Protein AF-0000000087192272 (afdb_homodimer)

pLDDT: mean 94.88, std 5.25, range [61.88, 98.81]

Radius of gyration: 25.87 Å; Cα contacts (8 Å, |Δi|>4): 914; chains: 2; bounding box: 66×67×51 Å

Solvent-accessible surface area (backbone atoms only — not comparable to full-atom values): 29666 Å² total; per-residue (Å²): 124,77,71,44,93,73,56,52,65,66,44,30,46,54,10,44,51,51,44,50,45,36,49,72,56,67,43,52,62,65,55,42,14,63,74,68,73,53,50,49,66,59,52,52,34,27,31,60,16,31,28,83,57,51,28,67,55,45,47,52,52,38,56,76,40,61,63,86,50,64,68,58,47,50,49,50,17,49,59,40,54,59,70,72,82,56,78,56,62,81,39,58,93,76,48,59,68,48,61,38,42,48,48,55,51,56,64,61,24,47,25,38,41,33,40,26,46,51,46,69,56,68,68,62,50,42,70,64,35,49,48,34,54,54,67,37,40,68,70,74,66,51,70,72,56,46,52,51,51,50,52,51,47,57,54,52,31,50,44,72,69,42,95,80,41,32,44,34,37,40,38,36,26,44,54,22,73,59,39,27,31,58,51,68,66,38,34,38,50,36,45,52,47,42,52,59,51,42,66,40,91,48,33,44,41,25,30,30,46,53,89,53,35,60,48,49,6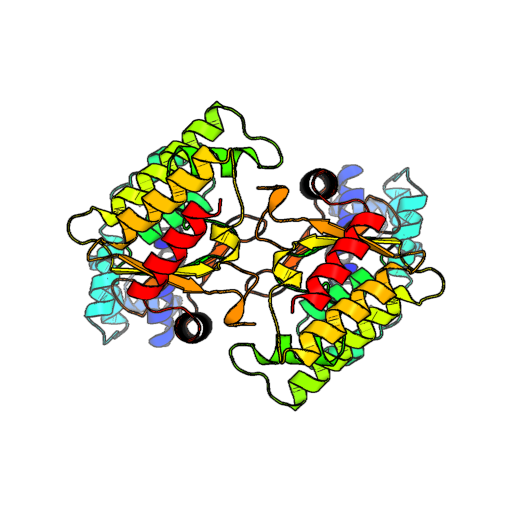8,66,52,55,48,39,37,43,34,32,29,92,43,78,88,58,29,38,35,39,35,68,41,97,89,40,59,44,79,46,60,53,66,70,59,50,52,35,50,52,51,38,49,51,54,44,54,70,48,26,40,54,53,71,58,20,48,52,49,48,52,52,50,44,73,70,102,124,77,70,44,92,72,55,50,63,66,42,29,46,54,10,44,52,52,44,50,46,35,50,70,55,68,43,50,61,65,55,44,14,63,74,68,73,53,50,48,66,59,53,53,33,27,30,60,17,30,28,82,57,51,29,66,53,46,47,51,51,39,56,75,39,60,62,87,51,65,68,58,48,50,50,52,18,48,60,39,55,60,70,70,81,56,78,57,61,82,40,57,94,77,47,58,68,49,60,39,39,49,48,54,52,56,63,61,24,46,28,38,40,32,41,26,39,50,47,72,54,68,69,60,51,42,70,65,36,48,49,32,54,54,67,36,39,66,69,71,65,52,71,72,56,45,52,51,52,51,52,50,46,56,55,54,32,50,43,72,68,42,95,79,42,32,44,35,38,41,37,35,27,43,54,22,73,60,39,26,30,59,51,67,66,39,35,38,52,36,44,53,48,41,52,58,49,43,67,38,92,47,32,44,43,24,32,29,46,54,88,54,36,59,50,49,67,63,55,53,47,39,37,42,33,33,32,94,44,78,87,59,30,39,35,39,33,68,39,97,89,42,57,42,81,46,60,53,65,69,58,51,52,37,51,52,51,38,50,51,55,44,54,70,46,25,42,54,53,70,58,20,49,52,48,48,52,51,51,44,73,70,103

Structure (mmCIF, N/CA/C/O backbone):
data_AF-0000000087192272-model_v1
#
loop_
_entity.id
_entity.type
_entity.pdbx_description
1 polymer 'Helix-turn-helix domain-containing protein'
#
loop_
_atom_site.group_PDB
_atom_site.id
_atom_site.type_symbol
_atom_site.label_atom_id
_atom_site.label_alt_id
_atom_site.label_comp_id
_atom_site.label_asym_id
_atom_site.label_entity_id
_atom_site.label_seq_id
_atom_site.pdbx_PDB_ins_code
_atom_site.Cartn_x
_atom_site.Cartn_y
_atom_site.Cartn_z
_atom_site.occupancy
_atom_site.B_iso_or_equiv
_atom_site.auth_seq_id
_atom_site.auth_comp_id
_atom_site.auth_asym_id
_atom_site.auth_atom_id
_atom_site.pdbx_PDB_model_num
ATOM 1 N N . MET A 1 1 ? 15.234 33.906 1.444 1 61.88 1 MET A N 1
ATOM 2 C CA . MET A 1 1 ? 14.875 33.062 0.307 1 61.88 1 MET A CA 1
ATOM 3 C C . MET A 1 1 ? 13.359 32.906 0.203 1 61.88 1 MET A C 1
ATOM 5 O O . MET A 1 1 ? 12.664 32.875 1.219 1 61.88 1 MET A O 1
ATOM 9 N N . PRO A 1 2 ? 12.836 33.031 -0.904 1 72.31 2 PRO A N 1
ATOM 10 C CA . PRO A 1 2 ? 11.383 32.938 -1.018 1 72.31 2 PRO A CA 1
ATOM 11 C C . PRO A 1 2 ? 10.852 31.562 -0.595 1 72.31 2 PRO A C 1
ATOM 13 O O . PRO A 1 2 ? 11.539 30.547 -0.753 1 72.31 2 PRO A O 1
ATOM 16 N N . PRO A 1 3 ? 9.742 31.578 0.028 1 78.44 3 PRO A N 1
ATOM 17 C CA . PRO A 1 3 ? 9.125 30.328 0.472 1 78.44 3 PRO A CA 1
ATOM 18 C C . PRO A 1 3 ? 8.875 29.359 -0.677 1 78.44 3 PRO A C 1
ATOM 20 O O . PRO A 1 3 ? 8.547 29.781 -1.788 1 78.44 3 PRO A O 1
ATOM 23 N N . ARG A 1 4 ? 9.172 28.141 -0.391 1 78.88 4 ARG A N 1
ATOM 24 C CA . ARG A 1 4 ? 8.859 27.062 -1.328 1 78.88 4 ARG A CA 1
ATOM 25 C C . ARG A 1 4 ? 7.387 26.672 -1.238 1 78.88 4 ARG A C 1
ATOM 27 O O . ARG A 1 4 ? 6.871 26.422 -0.147 1 78.88 4 ARG A O 1
ATOM 34 N N . LYS A 1 5 ? 6.672 26.641 -2.242 1 77.44 5 LYS A N 1
ATOM 35 C CA . LYS A 1 5 ? 5.254 26.297 -2.234 1 77.44 5 LYS A CA 1
ATOM 36 C C . LYS A 1 5 ? 5.062 24.797 -2.014 1 77.44 5 LYS A C 1
ATOM 38 O O . LYS A 1 5 ? 4.164 24.375 -1.274 1 77.44 5 LYS A O 1
ATOM 43 N N . VAL A 1 6 ? 5.961 23.953 -2.496 1 84.25 6 VAL A N 1
ATOM 44 C CA . VAL A 1 6 ? 5.84 22.5 -2.383 1 84.25 6 VAL A CA 1
ATOM 45 C C . VAL A 1 6 ? 7.219 21.875 -2.176 1 84.25 6 VAL A C 1
ATOM 47 O O . VAL A 1 6 ? 7.859 21.438 -3.135 1 84.25 6 VAL A O 1
ATOM 50 N N . PRO A 1 7 ? 7.594 21.812 -0.964 1 88.62 7 PRO A N 1
ATOM 51 C CA . PRO A 1 7 ? 8.922 21.25 -0.718 1 88.62 7 PRO A CA 1
ATOM 52 C C . PRO A 1 7 ? 9.016 19.781 -1.114 1 88.62 7 PRO A C 1
ATOM 54 O O . PRO A 1 7 ? 8.031 19.047 -1.002 1 88.62 7 PRO A O 1
ATOM 57 N N . THR A 1 8 ? 10.164 19.312 -1.594 1 89.44 8 THR A N 1
ATOM 58 C CA . THR A 1 8 ? 10.43 17.906 -1.896 1 89.44 8 THR A CA 1
ATOM 59 C C . THR A 1 8 ? 10.539 17.078 -0.614 1 89.44 8 THR A C 1
ATOM 61 O O . THR A 1 8 ? 10.633 17.641 0.48 1 89.44 8 THR A O 1
ATOM 64 N N . ALA A 1 9 ? 10.508 15.789 -0.771 1 90.44 9 ALA A N 1
ATOM 65 C CA . ALA A 1 9 ? 10.68 14.906 0.382 1 90.44 9 ALA A CA 1
ATOM 66 C C . ALA A 1 9 ? 12.023 15.156 1.061 1 90.44 9 ALA A C 1
ATOM 68 O O . ALA A 1 9 ? 12.117 15.125 2.291 1 90.44 9 ALA A O 1
ATOM 69 N N . ARG A 1 10 ? 13.016 15.398 0.305 1 92.12 10 ARG A N 1
ATOM 70 C CA . ARG A 1 10 ? 14.359 15.641 0.829 1 92.12 10 ARG A CA 1
ATOM 71 C C . ARG A 1 10 ? 14.414 16.938 1.622 1 92.12 10 ARG A C 1
ATOM 73 O O . ARG A 1 10 ? 15.031 17 2.689 1 92.12 10 ARG A O 1
ATOM 80 N N . GLN A 1 11 ? 13.844 17.969 1.114 1 91.38 11 GLN A N 1
ATOM 81 C CA . GLN A 1 11 ? 13.789 19.25 1.793 1 91.38 11 GLN A CA 1
ATOM 82 C C . GLN A 1 11 ? 13.008 19.156 3.1 1 91.38 11 GLN A C 1
ATOM 84 O O . GLN A 1 11 ? 13.422 19.719 4.121 1 91.38 11 GLN A O 1
ATOM 89 N N . ARG A 1 12 ? 11.914 18.469 3.043 1 93.38 12 ARG A N 1
ATOM 90 C CA . ARG A 1 12 ? 11.141 18.25 4.262 1 93.38 12 ARG A CA 1
ATOM 91 C C . ARG A 1 12 ? 11.953 17.469 5.289 1 93.38 12 ARG A C 1
ATOM 93 O O . ARG A 1 12 ? 11.891 17.75 6.484 1 93.38 12 ARG A O 1
ATOM 100 N N . ARG A 1 13 ? 12.664 16.531 4.77 1 95.19 13 ARG A N 1
ATOM 101 C CA . ARG A 1 13 ? 13.5 15.719 5.645 1 95.19 13 ARG A CA 1
ATOM 102 C C . ARG A 1 13 ? 14.555 16.562 6.352 1 95.19 13 ARG A C 1
ATOM 104 O O . ARG A 1 13 ? 14.773 16.422 7.555 1 95.19 13 ARG A O 1
ATOM 111 N N . LEU A 1 14 ? 15.203 17.391 5.605 1 95.31 14 LEU A N 1
ATOM 112 C CA . LEU A 1 14 ? 16.203 18.281 6.191 1 95.31 14 LEU A CA 1
ATOM 113 C C . LEU A 1 14 ? 15.594 19.109 7.324 1 95.31 14 LEU A C 1
ATOM 115 O O . LEU A 1 14 ? 16.156 19.172 8.422 1 95.31 14 LEU A O 1
ATOM 119 N N . GLY A 1 15 ? 14.484 19.672 7.09 1 96.06 15 GLY A N 1
ATOM 120 C CA . GLY A 1 15 ? 13.797 20.453 8.109 1 96.06 15 GLY A CA 1
ATOM 121 C C . GLY A 1 15 ? 13.438 19.641 9.336 1 96.06 15 GLY A C 1
ATOM 122 O O . GLY A 1 15 ? 13.656 20.078 10.469 1 96.06 15 GLY A O 1
ATOM 123 N N . SER A 1 16 ? 12.914 18.516 9.078 1 96.31 16 SER A N 1
ATOM 124 C CA . SER A 1 16 ? 12.484 17.656 10.18 1 96.31 16 SER A CA 1
ATOM 125 C C . SER A 1 16 ? 13.672 17.234 11.039 1 96.31 16 SER A C 1
ATOM 127 O O . SER A 1 16 ? 13.539 17.078 12.25 1 96.31 16 SER A O 1
ATOM 129 N N . GLU A 1 17 ? 14.805 17.016 10.414 1 97.06 17 GLU A N 1
ATOM 130 C CA . GLU A 1 17 ? 15.984 16.641 11.172 1 97.06 17 GLU A CA 1
ATOM 131 C C . GLU A 1 17 ? 16.484 17.797 12.039 1 97.06 17 GLU A C 1
ATOM 133 O O . GLU A 1 17 ? 16.953 17.578 13.156 1 97.06 17 GLU A O 1
ATOM 138 N N . LEU A 1 18 ? 16.375 18.969 11.547 1 97 18 LEU A N 1
ATOM 139 C CA . LEU A 1 18 ? 16.719 20.125 12.352 1 97 18 LEU A CA 1
ATOM 140 C C . LEU A 1 18 ? 15.789 20.266 13.547 1 97 18 LEU A C 1
ATOM 142 O O . LEU A 1 18 ? 16.219 20.609 14.648 1 97 18 LEU A O 1
ATOM 146 N N . ARG A 1 19 ? 14.578 20.047 13.312 1 97.25 19 ARG A N 1
ATOM 147 C CA . ARG A 1 19 ? 13.609 20.062 14.406 1 97.25 19 ARG A CA 1
ATOM 148 C C . ARG A 1 19 ? 13.969 19.031 15.469 1 97.25 19 ARG A C 1
ATOM 150 O O . ARG A 1 19 ? 13.93 19.312 16.656 1 97.25 19 ARG A O 1
ATOM 157 N N . LYS A 1 20 ? 14.297 17.844 15 1 96.5 20 LYS A N 1
ATOM 158 C CA . LYS A 1 20 ? 14.688 16.781 15.922 1 96.5 20 LYS A CA 1
ATOM 159 C C . LYS A 1 20 ? 15.859 17.219 16.797 1 96.5 20 LYS A C 1
ATOM 161 O O . LYS A 1 20 ? 15.883 16.938 18 1 96.5 20 LYS A O 1
ATOM 166 N N . MET A 1 21 ? 16.844 17.859 16.188 1 96.38 21 MET A N 1
ATOM 167 C CA . MET A 1 21 ? 18 18.344 16.938 1 96.38 21 MET A CA 1
ATOM 168 C C . MET A 1 21 ? 17.562 19.344 18 1 96.38 21 MET A C 1
ATOM 170 O O . MET A 1 21 ? 18.031 19.297 19.141 1 96.38 21 MET A O 1
ATOM 174 N N . ARG A 1 22 ? 16.688 20.266 17.609 1 97.5 22 ARG A N 1
ATOM 175 C CA . ARG A 1 22 ? 16.203 21.25 18.547 1 97.5 22 ARG A CA 1
ATOM 176 C C . ARG A 1 22 ? 15.492 20.594 19.734 1 97.5 22 ARG A C 1
ATOM 178 O O . ARG A 1 22 ? 15.742 20.938 20.891 1 97.5 22 ARG A O 1
ATOM 185 N N . GLU A 1 23 ? 14.625 19.688 19.375 1 97.12 23 GLU A N 1
ATOM 186 C CA . GLU A 1 23 ? 13.852 18.984 20.406 1 97.12 23 GLU A CA 1
ATOM 187 C C . GLU A 1 23 ? 14.758 18.172 21.312 1 97.12 23 GLU A C 1
ATOM 189 O O . GLU A 1 23 ? 14.516 18.094 22.516 1 97.12 23 GLU A O 1
ATOM 194 N N . HIS A 1 24 ? 15.734 17.594 20.766 1 95.5 24 HIS A N 1
ATOM 195 C CA . HIS A 1 24 ? 16.688 16.812 21.562 1 95.5 24 HIS A CA 1
ATOM 196 C C . HIS A 1 24 ? 17.438 17.703 22.547 1 95.5 24 HIS A C 1
ATOM 198 O O . HIS A 1 24 ? 17.812 17.266 23.625 1 95.5 24 HIS A O 1
ATOM 204 N N . ALA A 1 25 ? 17.719 18.875 22.094 1 96.19 25 ALA A N 1
ATOM 205 C CA . ALA A 1 25 ? 18.391 19.859 22.938 1 96.19 25 ALA A CA 1
ATOM 206 C C . ALA A 1 25 ? 17.438 20.391 24.016 1 96.19 25 ALA A C 1
ATOM 208 O O . ALA A 1 25 ? 17.859 21.172 24.875 1 96.19 25 ALA A O 1
ATOM 209 N N . GLY A 1 26 ? 16.094 20.062 23.844 1 97 26 GLY A N 1
ATOM 210 C CA . GLY A 1 26 ? 15.094 20.469 24.828 1 97 26 GLY A CA 1
ATOM 211 C C . GLY A 1 26 ? 14.609 21.891 24.609 1 97 26 GLY A C 1
ATOM 212 O O . GLY A 1 26 ? 14.141 22.547 25.547 1 97 26 GLY A O 1
ATOM 213 N N . LEU A 1 27 ? 14.758 22.406 23.531 1 97.19 27 LEU A N 1
ATOM 214 C CA . LEU A 1 27 ? 14.422 23.797 23.266 1 97.19 27 LEU A CA 1
ATOM 215 C C . LEU A 1 27 ? 13.07 23.922 22.578 1 97.19 27 LEU A C 1
ATOM 217 O O . LEU A 1 27 ? 12.766 23.125 21.672 1 97.19 27 LEU A O 1
ATOM 221 N N . THR A 1 28 ? 12.305 24.828 23 1 97.25 28 THR A N 1
ATOM 222 C CA . THR A 1 28 ? 11.117 25.234 22.25 1 97.25 28 THR A CA 1
ATOM 223 C C . THR A 1 28 ? 11.492 26.109 21.062 1 97.25 28 THR A C 1
ATOM 225 O O . THR A 1 28 ? 12.648 26.5 20.906 1 97.25 28 THR A O 1
ATOM 228 N N . LEU A 1 29 ? 10.516 26.344 20.266 1 96.69 29 LEU A N 1
ATOM 229 C CA . LEU A 1 29 ? 10.758 27.234 19.125 1 96.69 29 LEU A CA 1
ATOM 230 C C . LEU A 1 29 ? 11.203 28.609 19.594 1 96.69 29 LEU A C 1
ATOM 232 O O . LEU A 1 29 ? 12.109 29.203 19.016 1 96.69 29 LEU A O 1
ATOM 236 N N . GLY A 1 30 ? 10.523 29.078 20.609 1 96.25 30 GLY A N 1
ATOM 237 C CA . GLY A 1 30 ? 10.867 30.375 21.156 1 96.25 30 GLY A CA 1
ATOM 238 C C . GLY A 1 30 ? 12.281 30.453 21.703 1 96.25 30 GLY A C 1
ATOM 239 O O . GLY A 1 30 ? 13.008 31.406 21.453 1 96.25 30 GLY A O 1
ATOM 240 N N . GLU A 1 31 ? 12.656 29.484 22.5 1 97.06 31 GLU A N 1
ATOM 241 C CA . GLU A 1 31 ? 13.992 29.406 23.078 1 97.06 31 GLU A CA 1
ATOM 242 C C . GLU A 1 31 ? 15.062 29.312 22 1 97.06 31 GLU A C 1
ATOM 244 O O . GLU A 1 31 ? 16.141 29.906 22.109 1 97.06 31 GLU A O 1
ATOM 249 N N . ALA A 1 32 ? 14.828 28.516 21.016 1 97.38 32 ALA A N 1
ATOM 250 C CA . ALA A 1 32 ? 15.758 28.391 19.891 1 97.38 32 ALA A CA 1
ATOM 251 C C . ALA A 1 32 ? 15.93 29.719 19.172 1 97.38 32 ALA A C 1
ATOM 253 O O . ALA A 1 32 ? 17.031 30.078 18.766 1 97.38 32 ALA A O 1
ATOM 254 N N . ALA A 1 33 ? 14.859 30.391 18.922 1 96.56 33 ALA A N 1
ATOM 255 C CA . ALA A 1 33 ? 14.898 31.688 18.25 1 96.56 33 ALA A CA 1
ATOM 256 C C . ALA A 1 33 ? 15.82 32.656 19 1 96.56 33 ALA A C 1
ATOM 258 O O . ALA A 1 33 ? 16.609 33.375 18.375 1 96.56 33 ALA A O 1
ATOM 259 N N . THR A 1 34 ? 15.68 32.688 20.266 1 96.19 34 THR A N 1
ATOM 260 C CA . THR A 1 34 ? 16.531 33.531 21.094 1 96.19 34 THR A CA 1
ATOM 261 C C . THR A 1 34 ? 17.984 33.094 20.984 1 96.19 34 THR A C 1
ATOM 263 O O . THR A 1 34 ? 18.891 33.906 20.766 1 96.19 34 THR A O 1
ATOM 266 N N . LEU A 1 35 ? 18.141 31.797 21.109 1 95.19 35 LEU A N 1
ATOM 267 C CA . LEU A 1 35 ? 19.484 31.219 21.078 1 95.19 35 LEU A CA 1
ATOM 268 C C . LEU A 1 35 ? 20.172 31.516 19.766 1 95.19 35 LEU A C 1
ATOM 270 O O . LEU A 1 35 ? 21.391 31.766 19.734 1 95.19 35 LEU A O 1
ATOM 274 N N . LEU A 1 36 ? 19.469 31.438 18.672 1 94.75 36 LEU A N 1
ATOM 275 C CA . LEU A 1 36 ? 20.047 31.547 17.328 1 94.75 36 LEU A CA 1
ATOM 276 C C . LEU A 1 36 ? 19.922 32.969 16.797 1 94.75 36 LEU A C 1
ATOM 278 O O . LEU A 1 36 ? 20.328 33.25 15.664 1 94.75 36 LEU A O 1
ATOM 282 N N . SER A 1 37 ? 19.375 33.875 17.547 1 92.75 37 SER A N 1
ATOM 283 C CA . SER A 1 37 ? 19.172 35.281 17.172 1 92.75 37 SER A CA 1
ATOM 284 C C . SER A 1 37 ? 18.391 35.406 15.867 1 92.75 37 SER A C 1
ATOM 286 O O . SER A 1 37 ? 18.828 36.094 14.945 1 92.75 37 SER A O 1
ATOM 288 N N . THR A 1 38 ? 17.344 34.656 15.805 1 92.12 38 THR A N 1
ATOM 289 C CA . THR A 1 38 ? 16.406 34.688 14.688 1 92.12 38 THR A CA 1
ATOM 290 C C . THR A 1 38 ? 14.961 34.656 15.195 1 92.12 38 THR A C 1
ATOM 292 O O . THR A 1 38 ? 14.711 34.875 16.391 1 92.12 38 THR A O 1
ATOM 295 N N . ASP A 1 39 ? 13.992 34.625 14.359 1 93.31 39 ASP A N 1
ATOM 296 C CA . ASP A 1 39 ? 12.602 34.656 14.797 1 93.31 39 ASP A CA 1
ATOM 297 C C . ASP A 1 39 ? 11.969 33.281 14.719 1 93.31 39 ASP A C 1
ATOM 299 O O . ASP A 1 39 ? 12.43 32.438 13.961 1 93.31 39 ASP A O 1
ATOM 303 N N . ARG A 1 40 ? 10.969 33.125 15.531 1 94.69 40 ARG A N 1
ATOM 304 C CA . ARG A 1 40 ? 10.234 31.875 15.641 1 94.69 40 ARG A CA 1
ATOM 305 C C . ARG A 1 40 ? 9.711 31.422 14.281 1 94.69 40 ARG A C 1
ATOM 307 O O . ARG A 1 40 ? 9.773 30.234 13.945 1 94.69 40 ARG A O 1
ATOM 314 N N . THR A 1 41 ? 9.203 32.312 13.547 1 94.12 41 THR A N 1
ATOM 315 C CA . THR A 1 41 ? 8.609 32 12.25 1 94.12 41 THR A CA 1
ATOM 316 C C . THR A 1 41 ? 9.648 31.453 11.289 1 94.12 41 THR A C 1
ATOM 318 O O . THR A 1 41 ? 9.391 30.484 10.57 1 94.12 41 THR A O 1
ATOM 321 N N . GLY A 1 42 ? 10.781 32.062 11.25 1 93.44 42 GLY A N 1
ATOM 322 C CA . GLY A 1 42 ? 11.867 31.594 10.414 1 93.44 42 GLY A CA 1
ATOM 323 C C . GLY A 1 42 ? 12.289 30.172 10.734 1 93.44 42 GLY A C 1
ATOM 324 O O . GLY A 1 42 ? 12.484 29.344 9.828 1 93.44 42 GLY A O 1
ATOM 325 N N . ILE A 1 43 ? 12.422 29.875 11.992 1 95.38 43 ILE A N 1
ATOM 326 C CA . ILE A 1 43 ? 12.844 28.547 12.414 1 95.38 43 ILE A CA 1
ATOM 327 C C . ILE A 1 43 ? 11.766 27.516 12.047 1 95.38 43 ILE A C 1
ATOM 329 O O . ILE A 1 43 ? 12.07 26.469 11.469 1 95.38 43 ILE A O 1
ATOM 333 N N . SER A 1 44 ? 10.547 27.859 12.328 1 95.44 44 SER A N 1
ATOM 334 C CA . SER A 1 44 ? 9.445 26.953 12.047 1 95.44 44 SER A CA 1
ATOM 335 C C . SER A 1 44 ? 9.344 26.656 10.547 1 95.44 44 SER A C 1
ATOM 337 O O . SER A 1 44 ? 9.148 25.516 10.148 1 95.44 44 SER A O 1
ATOM 339 N N . ASN A 1 45 ? 9.477 27.688 9.773 1 94.69 45 ASN A N 1
ATOM 340 C CA . ASN A 1 45 ? 9.398 27.516 8.32 1 94.69 45 ASN A CA 1
ATOM 341 C C . ASN A 1 45 ? 10.57 26.688 7.789 1 94.69 45 ASN A C 1
ATOM 343 O O . ASN A 1 45 ? 10.406 25.922 6.848 1 94.69 45 ASN A O 1
ATOM 347 N N . THR A 1 46 ? 11.703 26.875 8.336 1 94.5 46 THR A N 1
ATOM 348 C CA . THR A 1 46 ? 12.852 26.062 7.949 1 94.5 46 THR A CA 1
ATOM 349 C C . THR A 1 46 ? 12.656 24.609 8.336 1 94.5 46 THR A C 1
ATOM 351 O O . THR A 1 46 ? 12.914 23.703 7.539 1 94.5 46 THR A O 1
ATOM 354 N N . GLU A 1 47 ? 12.109 24.438 9.539 1 96.31 47 GLU A N 1
ATOM 355 C CA . GLU A 1 47 ? 11.938 23.078 10.062 1 96.31 47 GLU A CA 1
ATOM 356 C C . GLU A 1 47 ? 10.844 22.344 9.297 1 96.31 47 GLU A C 1
ATOM 358 O O . GLU A 1 47 ? 10.781 21.109 9.344 1 96.31 47 GLU A O 1
ATOM 363 N N . SER A 1 48 ? 10 23.047 8.609 1 93.75 48 SER A N 1
ATOM 364 C CA . SER A 1 48 ? 8.961 22.406 7.801 1 93.75 48 SER A CA 1
ATOM 365 C C . SER A 1 48 ? 9.391 22.266 6.348 1 93.75 48 SER A C 1
ATOM 367 O O . SER A 1 48 ? 8.648 21.734 5.523 1 93.75 48 SER A O 1
ATOM 369 N N . GLY A 1 49 ? 10.523 22.734 5.973 1 91.94 49 GLY A N 1
ATOM 370 C CA . GLY A 1 49 ? 11.039 22.672 4.613 1 91.94 49 GLY A CA 1
ATOM 371 C C . GLY A 1 49 ? 10.547 23.812 3.738 1 91.94 49 GLY A C 1
ATOM 372 O O . GLY A 1 49 ? 10.914 23.906 2.564 1 91.94 49 GLY A O 1
ATOM 373 N N . ARG A 1 50 ? 9.75 24.656 4.23 1 90.62 50 ARG A N 1
ATOM 374 C CA . ARG A 1 50 ? 9.18 25.766 3.479 1 90.62 50 ARG A CA 1
ATOM 375 C C . ARG A 1 50 ? 10.242 26.797 3.115 1 90.62 50 ARG A C 1
ATOM 377 O O . ARG A 1 50 ? 10.164 27.438 2.064 1 90.62 50 ARG A O 1
ATOM 384 N N . PHE A 1 51 ? 11.172 27.016 4.035 1 89.88 51 PHE A N 1
ATOM 385 C CA . PHE A 1 51 ? 12.312 27.875 3.766 1 89.88 51 PHE A CA 1
ATOM 386 C C . PHE A 1 51 ? 13.594 27.062 3.639 1 89.88 51 PHE A C 1
ATOM 388 O O . PHE A 1 51 ? 13.805 26.109 4.391 1 89.88 51 PHE A O 1
ATOM 395 N N . GLY A 1 52 ? 14.398 27.453 2.689 1 89 52 GLY A N 1
ATOM 396 C CA . GLY A 1 52 ? 15.719 26.859 2.574 1 89 52 GLY A CA 1
ATOM 397 C C . GLY A 1 52 ? 16.672 27.312 3.66 1 89 52 GLY A C 1
ATOM 398 O O . GLY A 1 52 ? 16.406 28.297 4.352 1 89 52 GLY A O 1
ATOM 399 N N . VAL A 1 53 ? 17.703 26.562 3.822 1 92.38 53 VAL A N 1
ATOM 400 C CA . VAL A 1 53 ? 18.75 26.859 4.793 1 92.38 53 VAL A CA 1
ATOM 401 C C . VAL A 1 53 ? 20.109 26.547 4.195 1 92.38 53 VAL A C 1
ATOM 403 O O . VAL A 1 53 ? 20.25 25.609 3.406 1 92.38 53 VAL A O 1
ATOM 406 N N . SER A 1 54 ? 21.047 27.391 4.508 1 93.69 54 SER A N 1
ATOM 407 C CA . SER A 1 54 ? 22.391 27.141 4 1 93.69 54 SER A CA 1
ATOM 408 C C . SER A 1 54 ? 23.109 26.109 4.848 1 93.69 54 SER A C 1
ATOM 410 O O . SER A 1 54 ? 22.766 25.891 6.004 1 93.69 54 SER A O 1
ATOM 412 N N . GLY A 1 55 ? 24.141 25.469 4.246 1 95.94 55 GLY A N 1
ATOM 413 C CA . GLY A 1 55 ? 24.969 24.547 4.988 1 95.94 55 GLY A CA 1
ATOM 414 C C . GLY A 1 55 ? 25.609 25.156 6.223 1 95.94 55 GLY A C 1
ATOM 415 O O . GLY A 1 55 ? 25.688 24.516 7.273 1 95.94 55 GLY A O 1
ATOM 416 N N . GLN A 1 56 ? 26.016 26.375 6.047 1 95.62 56 GLN A N 1
ATOM 417 C CA . GLN A 1 56 ? 26.625 27.078 7.164 1 95.62 56 GLN A CA 1
ATOM 418 C C . GLN A 1 56 ? 25.625 27.266 8.305 1 95.62 56 GLN A C 1
ATOM 420 O O . GLN A 1 56 ? 25.969 27.109 9.477 1 95.62 56 GLN A O 1
ATOM 425 N N . ARG A 1 57 ? 24.469 27.625 8.023 1 95.12 57 ARG A N 1
ATOM 426 C CA . ARG A 1 57 ? 23.438 27.812 9.039 1 95.12 57 ARG A CA 1
ATOM 427 C C . ARG A 1 57 ? 23.125 26.5 9.734 1 95.12 57 ARG A C 1
ATOM 429 O O . ARG A 1 57 ? 22.891 26.469 10.945 1 95.12 57 ARG A O 1
ATOM 436 N N . VAL A 1 58 ? 23.062 25.422 8.969 1 97.06 58 VAL A N 1
ATOM 437 C CA . VAL A 1 58 ? 22.844 24.094 9.547 1 97.06 58 VAL A CA 1
ATOM 438 C C . VAL A 1 58 ? 23.906 23.812 10.602 1 97.06 58 VAL A C 1
ATOM 440 O O . VAL A 1 58 ? 23.594 23.391 11.719 1 97.06 58 VAL A O 1
ATOM 443 N N . ARG A 1 59 ? 25.109 24.094 10.242 1 97.06 59 ARG A N 1
ATOM 444 C CA . ARG A 1 59 ? 26.203 23.859 11.172 1 97.06 59 ARG A CA 1
ATOM 445 C C . ARG A 1 59 ? 26.078 24.75 12.406 1 97.06 59 ARG A C 1
ATOM 447 O O . ARG A 1 59 ? 26.312 24.281 13.531 1 97.06 59 ARG A O 1
ATOM 454 N N . THR A 1 60 ? 25.75 25.938 12.141 1 96.25 60 THR A N 1
ATOM 455 C CA . THR A 1 60 ? 25.594 26.875 13.25 1 96.25 60 THR A CA 1
ATOM 456 C C . THR A 1 60 ? 24.484 26.406 14.188 1 96.25 60 THR A C 1
ATOM 458 O O . THR A 1 60 ? 24.672 26.375 15.406 1 96.25 60 THR A O 1
ATOM 461 N N . TRP A 1 61 ? 23.344 26.062 13.648 1 97 61 TRP A N 1
ATOM 462 C CA . TRP A 1 61 ? 22.234 25.594 14.469 1 97 61 TRP A CA 1
ATOM 463 C C . TRP A 1 61 ? 22.625 24.344 15.25 1 97 61 TRP A C 1
ATOM 465 O O . TRP A 1 61 ? 22.375 24.25 16.453 1 97 61 TRP A O 1
ATOM 475 N N . ALA A 1 62 ? 23.234 23.375 14.539 1 97.19 62 ALA A N 1
ATOM 476 C CA . ALA A 1 62 ? 23.641 22.125 15.172 1 97.19 62 ALA A CA 1
ATOM 477 C C . ALA A 1 62 ? 24.578 22.375 16.344 1 97.19 62 ALA A C 1
ATOM 479 O O . ALA A 1 62 ? 24.469 21.734 17.391 1 97.19 62 ALA A O 1
ATOM 480 N N . SER A 1 63 ? 25.484 23.312 16.109 1 95.88 63 SER A N 1
ATOM 481 C CA . SER A 1 63 ? 26.438 23.672 17.156 1 95.88 63 SER A CA 1
ATOM 482 C C . SER A 1 63 ? 25.719 24.25 18.359 1 95.88 63 SER A C 1
ATOM 484 O O . SER A 1 63 ? 25.984 23.859 19.5 1 95.88 63 SER A O 1
ATOM 486 N N . HIS A 1 64 ? 24.859 25.125 18.156 1 96.44 64 HIS A N 1
ATOM 487 C CA . HIS A 1 64 ? 24.109 25.766 19.25 1 96.44 64 HIS A CA 1
ATOM 488 C C . HIS A 1 64 ? 23.219 24.75 19.969 1 96.44 64 HIS A C 1
ATOM 490 O O . HIS A 1 64 ? 22.984 24.859 21.172 1 96.44 64 HIS A O 1
ATOM 496 N N . TYR A 1 65 ? 22.75 23.812 19.172 1 96.88 65 TYR A N 1
ATOM 497 C CA . TYR A 1 65 ? 21.891 22.781 19.766 1 96.88 65 TYR A CA 1
ATOM 498 C C . TYR A 1 65 ? 22.734 21.734 20.5 1 96.88 65 TYR A C 1
ATOM 500 O O . TYR A 1 65 ? 22.188 20.875 21.188 1 96.88 65 TYR A O 1
ATOM 508 N N . GLY A 1 66 ? 24.016 21.703 20.297 1 96.06 66 GLY A N 1
ATOM 509 C CA . GLY A 1 66 ? 24.906 20.781 20.984 1 96.06 66 GLY A CA 1
ATOM 510 C C . GLY A 1 66 ? 24.891 19.391 20.375 1 96.06 66 GLY A C 1
ATOM 511 O O . GLY A 1 66 ? 25.031 18.391 21.078 1 96.06 66 GLY A O 1
ATOM 512 N N . CYS A 1 67 ? 24.641 19.281 19.109 1 95.38 67 CYS A N 1
ATOM 513 C CA . CYS A 1 67 ? 24.656 18 18.438 1 95.38 67 CYS A CA 1
ATOM 514 C C . CYS A 1 67 ? 26.078 17.422 18.406 1 95.38 67 CYS A C 1
ATOM 516 O O . CYS A 1 67 ? 26.984 18.031 17.859 1 95.38 67 CYS A O 1
ATOM 518 N N . PRO A 1 68 ? 26.281 16.281 18.922 1 94.12 68 PRO A N 1
ATOM 519 C CA . PRO A 1 68 ? 27.641 15.75 19.062 1 94.12 68 PRO A CA 1
ATOM 520 C C . PRO A 1 68 ? 28.078 14.938 17.859 1 94.12 68 PRO A C 1
ATOM 522 O O . PRO A 1 68 ? 29.188 14.383 17.844 1 94.12 68 PRO A O 1
ATOM 525 N N . ASP A 1 69 ? 27.391 14.797 16.828 1 96.19 69 ASP A N 1
ATOM 526 C CA . ASP A 1 69 ? 27.656 13.891 15.711 1 96.19 69 ASP A CA 1
ATOM 527 C C . ASP A 1 69 ? 28.094 14.656 14.461 1 96.19 69 ASP A C 1
ATOM 529 O O . ASP A 1 69 ? 27.266 15.031 13.633 1 96.19 69 ASP A O 1
ATOM 533 N N . PRO A 1 70 ? 29.344 14.828 14.195 1 96.75 70 PRO A N 1
ATOM 534 C CA . PRO A 1 70 ? 29.844 15.625 13.07 1 96.75 70 PRO A CA 1
ATOM 535 C C . PRO A 1 70 ? 29.406 15.062 11.711 1 96.75 70 PRO A C 1
ATOM 537 O O . PRO A 1 70 ? 29.156 15.828 10.781 1 96.75 70 PRO A O 1
ATOM 540 N N . ALA A 1 71 ? 29.438 13.766 11.625 1 97.19 71 ALA A N 1
ATOM 541 C CA . ALA A 1 71 ? 29.047 13.156 10.359 1 97.19 71 ALA A CA 1
ATOM 542 C C . ALA A 1 71 ? 27.594 13.484 10.023 1 97.19 71 ALA A C 1
ATOM 544 O O . ALA A 1 71 ? 27.266 13.742 8.859 1 97.19 71 ALA A O 1
ATOM 545 N N . TYR A 1 72 ? 26.828 13.422 11 1 97.38 72 TYR A N 1
ATOM 546 C CA . TYR A 1 72 ? 25.422 13.758 10.852 1 97.38 72 TYR A CA 1
ATOM 547 C C . TYR A 1 72 ? 25.25 15.219 10.438 1 97.38 72 TYR A C 1
ATOM 549 O O . TYR A 1 72 ? 24.5 15.523 9.508 1 97.38 72 TYR A O 1
ATOM 557 N N . ILE A 1 73 ? 25.953 16.078 11.055 1 97.5 73 ILE A N 1
ATOM 558 C CA . ILE A 1 73 ? 25.922 17.5 10.75 1 97.5 73 ILE A CA 1
ATOM 559 C C . ILE A 1 73 ? 26.406 17.734 9.32 1 97.5 73 ILE A C 1
ATOM 561 O O . ILE A 1 73 ? 25.766 18.469 8.555 1 97.5 73 ILE A O 1
ATOM 565 N N . ASP A 1 74 ? 27.453 17.125 8.992 1 97.44 74 ASP A N 1
ATOM 566 C CA . ASP A 1 74 ? 28.016 17.281 7.652 1 97.44 74 ASP A CA 1
ATOM 567 C C . ASP A 1 74 ? 27.031 16.797 6.59 1 97.44 74 ASP A C 1
ATOM 569 O O . ASP A 1 74 ? 26.906 17.422 5.531 1 97.44 74 ASP A O 1
ATOM 573 N N . ALA A 1 75 ? 26.406 15.695 6.855 1 97 75 ALA A N 1
ATOM 574 C CA . ALA A 1 75 ? 25.422 15.164 5.914 1 97 75 ALA A CA 1
ATOM 575 C C . ALA A 1 75 ? 24.281 16.156 5.707 1 97 75 ALA A C 1
ATOM 577 O O . ALA A 1 75 ? 23.875 16.406 4.57 1 97 75 ALA A O 1
ATOM 578 N N . LEU A 1 76 ? 23.781 16.703 6.785 1 97.06 76 LEU A N 1
ATOM 579 C CA . LEU A 1 76 ? 22.688 17.672 6.695 1 97.06 76 LEU A CA 1
ATOM 580 C C . LEU A 1 76 ? 23.141 18.938 5.988 1 97.06 76 LEU A C 1
ATOM 582 O O . LEU A 1 76 ? 22.406 19.5 5.168 1 97.06 76 LEU A O 1
ATOM 586 N N . ALA A 1 77 ? 24.312 19.375 6.324 1 96.81 77 ALA A N 1
ATOM 587 C CA . ALA A 1 77 ? 24.859 20.547 5.645 1 96.81 77 ALA A CA 1
ATOM 588 C C . ALA A 1 77 ? 25 20.281 4.148 1 96.81 77 ALA A C 1
ATOM 590 O O . ALA A 1 77 ? 24.719 21.172 3.332 1 96.81 77 ALA A O 1
ATOM 591 N N . GLY A 1 78 ? 25.469 19.109 3.863 1 94.81 78 GLY A N 1
ATOM 592 C CA . GLY A 1 78 ? 25.547 18.719 2.461 1 94.81 78 GLY A CA 1
ATOM 593 C C . GLY A 1 78 ? 24.203 18.75 1.757 1 94.81 78 GLY A C 1
ATOM 594 O O . GLY A 1 78 ? 24.109 19.203 0.616 1 94.81 78 GLY A O 1
ATOM 595 N N . MET A 1 79 ? 23.188 18.234 2.412 1 94 79 MET A N 1
ATOM 596 C CA . MET A 1 79 ? 21.828 18.266 1.87 1 94 79 MET A CA 1
ATOM 597 C C . MET A 1 79 ? 21.391 19.703 1.591 1 94 79 MET A C 1
ATOM 599 O O . MET A 1 79 ? 20.766 19.969 0.566 1 94 79 MET A O 1
ATOM 603 N N . ALA A 1 80 ? 21.719 20.562 2.451 1 93.25 80 ALA A N 1
ATOM 604 C CA . ALA A 1 80 ? 21.328 21.969 2.34 1 93.25 80 ALA A CA 1
ATOM 605 C C . ALA A 1 80 ? 22.062 22.656 1.188 1 93.25 80 ALA A C 1
ATOM 607 O O . ALA A 1 80 ? 21.516 23.547 0.536 1 93.25 80 ALA A O 1
ATOM 608 N N . GLU A 1 81 ? 23.25 22.281 0.921 1 90.19 81 GLU A N 1
ATOM 609 C CA . GLU A 1 81 ? 24.125 22.938 -0.049 1 90.19 81 GLU A CA 1
ATOM 610 C C . GLU A 1 81 ? 23.797 22.5 -1.473 1 90.19 81 GLU A C 1
ATOM 612 O O . GLU A 1 81 ? 24.078 23.219 -2.432 1 90.19 81 GLU A O 1
ATOM 617 N N . GLU A 1 82 ? 23.359 21.297 -1.478 1 80.75 82 GLU A N 1
ATOM 618 C CA . GLU A 1 82 ? 23.031 20.812 -2.816 1 80.75 82 GLU A CA 1
ATOM 619 C C . GLU A 1 82 ? 21.844 21.562 -3.393 1 80.75 82 GLU A C 1
ATOM 621 O O . GLU A 1 82 ? 20.688 21.203 -3.146 1 80.75 82 GLU A O 1
ATOM 626 N N . ARG A 1 83 ? 22.047 22.688 -3.965 1 65.75 83 ARG A N 1
ATOM 627 C CA . ARG A 1 83 ? 21.031 23.594 -4.484 1 65.75 83 ARG A CA 1
ATOM 628 C C . ARG A 1 83 ? 20.641 23.219 -5.91 1 65.75 83 ARG A C 1
ATOM 630 O O . ARG A 1 83 ? 19.641 23.703 -6.43 1 65.75 83 ARG A O 1
ATOM 637 N N . GLY A 1 84 ? 21.406 22.469 -6.484 1 69.31 84 GLY A N 1
ATOM 638 C CA . GLY A 1 84 ? 21.094 22.203 -7.883 1 69.31 84 GLY A CA 1
ATOM 639 C C . GLY A 1 84 ? 19.859 21.344 -8.078 1 69.31 84 GLY A C 1
ATOM 640 O O . GLY A 1 84 ? 19.484 20.578 -7.195 1 69.31 84 GLY A O 1
ATOM 641 N N . ARG A 1 85 ? 19.125 21.766 -9.141 1 81.81 85 ARG A N 1
ATOM 642 C CA . ARG A 1 85 ? 17.953 21 -9.578 1 81.81 85 ARG A CA 1
ATOM 643 C C . ARG A 1 85 ? 18.359 19.641 -10.125 1 81.81 85 ARG A C 1
ATOM 645 O O . ARG A 1 85 ? 19.188 19.547 -11.016 1 81.81 85 ARG A O 1
ATOM 652 N N . GLY A 1 86 ? 17.906 18.594 -9.492 1 91.31 86 GLY A N 1
ATOM 653 C CA . GLY A 1 86 ? 18.156 17.266 -10.031 1 91.31 86 GLY A CA 1
ATOM 654 C C . GLY A 1 86 ? 17.438 17.016 -11.344 1 91.31 86 GLY A C 1
ATOM 655 O O . GLY A 1 86 ? 16.5 17.719 -11.688 1 91.31 86 GLY A O 1
ATOM 656 N N . TRP A 1 87 ? 18.031 16.125 -12.141 1 94.88 87 TRP A N 1
ATOM 657 C CA . TRP A 1 87 ? 17.5 15.828 -13.469 1 94.88 87 TRP A CA 1
ATOM 658 C C . TRP A 1 87 ? 16.016 15.477 -13.406 1 94.88 87 TRP A C 1
ATOM 660 O O . TRP A 1 87 ? 15.281 15.688 -14.375 1 94.88 87 TRP A O 1
ATOM 670 N N . TRP A 1 88 ? 15.547 14.953 -12.289 1 95.62 88 TRP A N 1
ATOM 671 C CA . TRP A 1 88 ? 14.156 14.539 -12.125 1 95.62 88 TRP A CA 1
ATOM 672 C C . TRP A 1 88 ? 13.219 15.734 -12.188 1 95.62 88 TRP A C 1
ATOM 674 O O . TRP A 1 88 ? 12.023 15.586 -12.461 1 95.62 88 TRP A O 1
ATOM 684 N N . GLU A 1 89 ? 13.688 16.953 -11.961 1 93.31 89 GLU A N 1
ATOM 685 C CA . GLU A 1 89 ? 12.867 18.156 -12.031 1 93.31 89 GLU A CA 1
ATOM 686 C C . GLU A 1 89 ? 12.391 18.438 -13.453 1 93.31 89 GLU A C 1
ATOM 688 O O . GLU A 1 89 ? 11.398 19.141 -13.656 1 93.31 89 GLU A O 1
ATOM 693 N N . ASP A 1 90 ? 13.094 17.844 -14.43 1 95.25 90 ASP A N 1
ATOM 694 C CA . ASP A 1 90 ? 12.68 17.969 -15.828 1 95.25 90 ASP A CA 1
ATOM 695 C C . ASP A 1 90 ? 11.328 17.297 -16.062 1 95.25 90 ASP A C 1
ATOM 697 O O . ASP A 1 90 ? 10.672 17.547 -17.078 1 95.25 90 ASP A O 1
ATOM 701 N N . TYR A 1 91 ? 10.867 16.516 -15.07 1 96.06 91 TYR A N 1
ATOM 702 C CA . TYR A 1 91 ? 9.633 15.766 -15.219 1 96.06 91 TYR A CA 1
ATOM 703 C C . TYR A 1 91 ? 8.531 16.344 -14.336 1 96.06 91 TYR A C 1
ATOM 705 O O . TYR A 1 91 ? 7.438 15.773 -14.25 1 96.06 91 TYR A O 1
ATOM 713 N N . ARG A 1 92 ? 8.734 17.406 -13.664 1 91.88 92 ARG A N 1
ATOM 714 C CA . ARG A 1 92 ? 7.867 17.938 -12.617 1 91.88 92 ARG A CA 1
ATOM 715 C C . ARG A 1 92 ? 6.477 18.25 -13.164 1 91.88 92 ARG A C 1
ATOM 717 O O . ARG A 1 92 ? 5.477 18.078 -12.461 1 91.88 92 ARG A O 1
ATOM 724 N N . ASN A 1 93 ? 6.289 18.609 -14.398 1 91.44 93 ASN A N 1
ATOM 725 C CA . ASN A 1 93 ? 4.992 18.969 -14.961 1 91.44 93 ASN A CA 1
ATOM 726 C C . ASN A 1 93 ? 4.285 17.75 -15.555 1 91.44 93 ASN A C 1
ATOM 728 O O . ASN A 1 93 ? 3.104 17.828 -15.898 1 91.44 93 ASN A O 1
ATOM 732 N N . ASP A 1 94 ? 5.008 16.641 -15.562 1 93.38 94 ASP A N 1
ATOM 733 C CA . ASP A 1 94 ? 4.48 15.492 -16.281 1 93.38 94 ASP A CA 1
ATOM 734 C C . ASP A 1 94 ? 4.176 14.336 -15.336 1 93.38 94 ASP A C 1
ATOM 736 O O . ASP A 1 94 ? 3.305 13.508 -15.609 1 93.38 94 ASP A O 1
ATOM 740 N N . LEU A 1 95 ? 4.895 14.273 -14.242 1 93.94 95 LEU A N 1
ATOM 741 C CA . LEU A 1 95 ? 4.777 13.125 -13.344 1 93.94 95 LEU A CA 1
ATOM 742 C C . LEU A 1 95 ? 4.465 13.578 -11.922 1 93.94 95 LEU A C 1
ATOM 744 O O . LEU A 1 95 ? 4.633 14.758 -11.586 1 93.94 95 LEU A O 1
ATOM 748 N N . SER A 1 96 ? 4.031 12.609 -11.148 1 92.19 96 SER A N 1
ATOM 749 C CA . SER A 1 96 ? 3.648 12.914 -9.773 1 92.19 96 SER A CA 1
ATOM 750 C C . SER A 1 96 ? 4.871 13.234 -8.922 1 92.19 96 SER A C 1
ATOM 752 O O . SER A 1 96 ? 5.977 12.781 -9.211 1 92.19 96 SER A O 1
ATOM 754 N N . ALA A 1 97 ? 4.676 13.938 -7.797 1 92 97 ALA A N 1
ATOM 755 C CA . ALA A 1 97 ? 5.742 14.32 -6.871 1 92 97 ALA A CA 1
ATOM 756 C C . ALA A 1 97 ? 6.414 13.086 -6.273 1 92 97 ALA A C 1
ATOM 758 O O . ALA A 1 97 ? 7.633 13.062 -6.086 1 92 97 ALA A O 1
ATOM 759 N N . GLY A 1 98 ? 5.617 12.062 -6.027 1 93.19 98 GLY A N 1
ATOM 760 C CA . GLY A 1 98 ? 6.16 10.852 -5.445 1 93.19 98 GLY A CA 1
ATOM 761 C C . GLY A 1 98 ? 7.184 10.164 -6.336 1 93.19 98 GLY A C 1
ATOM 762 O O . GLY A 1 98 ? 8.188 9.641 -5.848 1 93.19 98 GLY A O 1
ATOM 763 N N . VAL A 1 99 ? 6.922 10.188 -7.562 1 94.19 99 VAL A N 1
ATOM 764 C CA . VAL A 1 99 ? 7.824 9.57 -8.531 1 94.19 99 VAL A CA 1
ATOM 765 C C . VAL A 1 99 ? 9.141 10.352 -8.578 1 94.19 99 VAL A C 1
ATOM 767 O O . VAL A 1 99 ? 10.219 9.75 -8.648 1 94.19 99 VAL A O 1
ATOM 770 N N . LEU A 1 100 ? 9.023 11.648 -8.516 1 95.06 100 LEU A N 1
ATOM 771 C CA . LEU A 1 100 ? 10.219 12.484 -8.523 1 95.06 100 LEU A CA 1
ATOM 772 C C . LEU A 1 100 ? 11.016 12.305 -7.234 1 95.06 100 LEU A C 1
ATOM 774 O O . LEU A 1 100 ? 12.25 12.219 -7.266 1 95.06 100 LEU A O 1
ATOM 778 N N . ASP A 1 101 ? 10.32 12.219 -6.172 1 94.81 101 ASP A N 1
ATOM 779 C CA . ASP A 1 101 ? 10.977 12.008 -4.883 1 94.81 101 ASP A CA 1
ATOM 780 C C . ASP A 1 101 ? 11.734 10.688 -4.863 1 94.81 101 ASP A C 1
ATOM 782 O O . ASP A 1 101 ? 12.812 10.594 -4.27 1 94.81 101 ASP A O 1
ATOM 786 N N . LEU A 1 102 ? 11.156 9.703 -5.477 1 96.25 102 LEU A N 1
ATOM 787 C CA . LEU A 1 102 ? 11.828 8.414 -5.547 1 96.25 102 LEU A CA 1
ATOM 788 C C . LEU A 1 102 ? 13.148 8.523 -6.297 1 96.25 102 LEU A C 1
ATOM 790 O O . LEU A 1 102 ? 14.172 8.008 -5.844 1 96.25 102 LEU A O 1
ATOM 794 N N . ALA A 1 103 ? 13.133 9.18 -7.41 1 96.88 103 ALA A N 1
ATOM 795 C CA . ALA A 1 103 ? 14.352 9.375 -8.188 1 96.88 103 ALA A CA 1
ATOM 796 C C . ALA A 1 103 ? 15.414 10.102 -7.371 1 96.88 103 ALA A C 1
ATOM 798 O O . ALA A 1 103 ? 16.594 9.742 -7.402 1 96.88 103 ALA A O 1
ATOM 799 N N . GLU A 1 104 ? 15 11.148 -6.691 1 95.62 104 GLU A N 1
ATOM 800 C CA . GLU A 1 104 ? 15.93 11.898 -5.848 1 95.62 104 GLU A CA 1
ATOM 801 C C . GLU A 1 104 ? 16.5 11.023 -4.746 1 95.62 104 GLU A C 1
ATOM 803 O O . GLU A 1 104 ? 17.703 11.055 -4.484 1 95.62 104 GLU A O 1
ATOM 808 N N . LEU A 1 105 ? 15.641 10.305 -4.129 1 95.88 105 LEU A N 1
ATOM 809 C CA . LEU A 1 105 ? 16.047 9.398 -3.062 1 95.88 105 LEU A CA 1
ATOM 810 C C . LEU A 1 105 ? 17.094 8.406 -3.566 1 95.88 105 LEU A C 1
ATOM 812 O O . LEU A 1 105 ? 18.141 8.227 -2.941 1 95.88 105 LEU A O 1
ATOM 816 N N . GLU A 1 106 ? 16.844 7.789 -4.676 1 97.25 106 GLU A N 1
ATOM 817 C CA . GLU A 1 106 ? 17.766 6.832 -5.277 1 97.25 106 GLU A CA 1
ATOM 818 C C . GLU A 1 106 ? 19.078 7.504 -5.668 1 97.25 106 GLU A C 1
ATOM 820 O O . GLU A 1 106 ? 20.156 6.926 -5.496 1 97.25 106 GLU A O 1
ATOM 825 N N . HIS A 1 107 ? 18.953 8.672 -6.152 1 95.38 107 HIS A N 1
ATOM 826 C CA . HIS A 1 107 ? 20.109 9.422 -6.617 1 95.38 107 HIS A CA 1
ATOM 827 C C . HIS A 1 107 ? 21.125 9.625 -5.488 1 95.38 107 HIS A C 1
ATOM 829 O O . HIS A 1 107 ? 22.328 9.57 -5.715 1 95.38 107 HIS A O 1
ATOM 835 N N . HIS A 1 108 ? 20.656 9.805 -4.324 1 94.44 108 HIS A N 1
ATOM 836 C CA . HIS A 1 108 ? 21.531 10.133 -3.209 1 94.44 108 HIS A CA 1
ATOM 837 C C . HIS A 1 108 ? 21.797 8.906 -2.342 1 94.44 108 HIS A C 1
ATOM 839 O O . HIS A 1 108 ? 22.453 9.016 -1.298 1 94.44 108 HIS A O 1
ATOM 845 N N . ALA A 1 109 ? 21.375 7.781 -2.738 1 97.19 109 ALA A N 1
ATOM 846 C CA . ALA A 1 109 ? 21.453 6.562 -1.935 1 97.19 109 ALA A CA 1
ATOM 847 C C . ALA A 1 109 ? 22.891 6.047 -1.872 1 97.19 109 ALA A C 1
ATOM 849 O O . ALA A 1 109 ? 23.609 6.078 -2.873 1 97.19 109 ALA A O 1
ATOM 850 N N . ARG A 1 110 ? 23.281 5.605 -0.706 1 97.88 110 ARG A N 1
ATOM 851 C CA . ARG A 1 110 ? 24.531 4.863 -0.558 1 97.88 110 ARG A CA 1
ATOM 852 C C . ARG A 1 110 ? 24.312 3.367 -0.734 1 97.88 110 ARG A C 1
ATOM 854 O O . ARG A 1 110 ? 25.172 2.66 -1.263 1 97.88 110 ARG A O 1
ATOM 861 N N . THR A 1 111 ? 23.188 2.9 -0.248 1 98.56 111 THR A N 1
ATOM 862 C CA . THR A 1 111 ? 22.781 1.512 -0.412 1 98.56 111 THR A CA 1
ATOM 863 C C . THR A 1 111 ? 21.312 1.428 -0.799 1 98.56 111 THR A C 1
ATOM 865 O O . THR A 1 111 ? 20.516 2.309 -0.449 1 98.56 111 THR A O 1
ATOM 868 N N . LEU A 1 112 ? 20.969 0.479 -1.506 1 98.69 112 LEU A N 1
ATOM 869 C CA . LEU A 1 112 ? 19.594 0.137 -1.865 1 98.69 112 LEU A CA 1
ATOM 870 C C . LEU A 1 112 ? 19.312 -1.332 -1.575 1 98.69 112 LEU A C 1
ATOM 872 O O . LEU A 1 112 ? 20.062 -2.211 -2.002 1 98.69 112 LEU A O 1
ATOM 876 N N . ARG A 1 113 ? 18.344 -1.642 -0.831 1 98.69 113 ARG A N 1
ATOM 877 C CA . ARG A 1 113 ? 17.828 -2.992 -0.609 1 98.69 113 ARG A CA 1
ATOM 878 C C . ARG A 1 113 ? 16.328 -3.066 -0.894 1 98.69 113 ARG A C 1
ATOM 880 O O . ARG A 1 113 ? 15.539 -2.363 -0.264 1 98.69 113 ARG A O 1
ATOM 887 N N . ALA A 1 114 ? 15.969 -3.857 -1.797 1 97.81 114 ALA A N 1
ATOM 888 C CA . ALA A 1 114 ? 14.57 -3.883 -2.213 1 97.81 114 ALA A CA 1
ATOM 889 C C . ALA A 1 114 ? 14.031 -5.309 -2.234 1 97.81 114 ALA A C 1
ATOM 891 O O . ALA A 1 114 ? 14.773 -6.254 -2.516 1 97.81 114 ALA A O 1
ATOM 892 N N . VAL A 1 115 ? 12.805 -5.445 -1.886 1 97 115 VAL A N 1
ATOM 893 C CA . VAL A 1 115 ? 12.039 -6.664 -2.129 1 97 115 VAL A CA 1
ATOM 894 C C . VAL A 1 115 ? 10.977 -6.398 -3.189 1 97 115 VAL A C 1
ATOM 896 O O . VAL A 1 115 ? 10.227 -5.422 -3.1 1 97 115 VAL A O 1
ATOM 899 N N . GLN A 1 116 ? 10.969 -7.234 -4.156 1 95.81 116 GLN A N 1
ATOM 900 C CA . GLN A 1 116 ? 9.992 -7.117 -5.234 1 95.81 116 GLN A CA 1
ATOM 901 C C . GLN A 1 116 ? 9.172 -8.398 -5.375 1 95.81 116 GLN A C 1
ATOM 903 O O . GLN A 1 116 ? 9.727 -9.5 -5.371 1 95.81 116 GLN A O 1
ATOM 908 N N . ILE A 1 117 ? 7.91 -8.273 -5.578 1 93.69 117 ILE A N 1
ATOM 909 C CA . ILE A 1 117 ? 7.035 -9.438 -5.555 1 93.69 117 ILE A CA 1
ATOM 910 C C . ILE A 1 117 ? 6.566 -9.758 -6.973 1 93.69 117 ILE A C 1
ATOM 912 O O . ILE A 1 117 ? 6.828 -10.844 -7.492 1 93.69 117 ILE A O 1
ATOM 916 N N . MET A 1 118 ? 5.891 -8.828 -7.648 1 95 118 MET A N 1
ATOM 917 C CA . MET A 1 118 ? 5.262 -9.125 -8.93 1 95 118 MET A CA 1
ATOM 918 C C . MET A 1 118 ? 5.945 -8.375 -10.062 1 95 118 MET A C 1
ATOM 920 O O . MET A 1 118 ? 5.711 -8.664 -11.242 1 95 118 MET A O 1
ATOM 924 N N . HIS A 1 119 ? 6.777 -7.516 -9.75 1 95.56 119 HIS A N 1
ATOM 925 C CA . HIS A 1 119 ? 7.461 -6.703 -10.742 1 95.56 119 HIS A CA 1
ATOM 926 C C . HIS A 1 119 ? 8.977 -6.785 -10.586 1 95.56 119 HIS A C 1
ATOM 928 O O . HIS A 1 119 ? 9.477 -6.961 -9.469 1 95.56 119 HIS A O 1
ATOM 934 N N . MET A 1 120 ? 9.625 -6.605 -11.734 1 97 120 MET A N 1
ATOM 935 C CA . MET A 1 120 ? 11.062 -6.367 -11.672 1 97 120 MET A CA 1
ATOM 936 C C . MET A 1 120 ? 11.367 -5.023 -11.016 1 97 120 MET A C 1
ATOM 938 O O . MET A 1 120 ? 10.602 -4.07 -11.164 1 97 120 MET A O 1
ATOM 942 N N . PRO A 1 121 ? 12.477 -5.008 -10.219 1 97.19 121 PRO A N 1
ATOM 943 C CA . PRO A 1 121 ? 12.859 -3.688 -9.711 1 97.19 121 PRO A CA 1
ATOM 944 C C . PRO A 1 121 ? 12.977 -2.641 -10.812 1 97.19 121 PRO A C 1
ATOM 946 O O . PRO A 1 121 ? 13.547 -2.916 -11.867 1 97.19 121 PRO A O 1
ATOM 949 N N . GLY A 1 122 ? 12.438 -1.503 -10.578 1 97.19 122 GLY A N 1
ATOM 950 C CA . GLY A 1 122 ? 12.43 -0.451 -11.586 1 97.19 122 GLY A CA 1
ATOM 951 C C . GLY A 1 122 ? 13.805 -0.174 -12.172 1 97.19 122 GLY A C 1
ATOM 952 O O . GLY A 1 122 ? 13.938 0.046 -13.375 1 97.19 122 GLY A O 1
ATOM 953 N N . LEU A 1 123 ? 14.812 -0.192 -11.367 1 98.19 123 LEU A N 1
ATOM 954 C CA . LEU A 1 123 ? 16.172 0.13 -11.789 1 98.19 123 LEU A CA 1
ATOM 955 C C . LEU A 1 123 ? 16.734 -0.957 -12.695 1 98.19 123 LEU A C 1
ATOM 957 O O . LEU A 1 123 ? 17.766 -0.756 -13.344 1 98.19 123 LEU A O 1
ATOM 961 N N . LEU A 1 124 ? 16.062 -2.111 -12.742 1 98.38 124 LEU A N 1
ATOM 962 C CA . LEU A 1 124 ? 16.609 -3.234 -13.5 1 98.38 124 LEU A CA 1
ATOM 963 C C . LEU A 1 124 ? 15.68 -3.609 -14.656 1 98.38 124 LEU A C 1
ATOM 965 O O . LEU A 1 124 ? 15.773 -4.711 -15.203 1 98.38 124 LEU A O 1
ATOM 969 N N . GLN A 1 125 ? 14.852 -2.777 -15.055 1 98.5 125 GLN A N 1
ATOM 970 C CA . GLN A 1 125 ? 13.898 -3.072 -16.109 1 98.5 125 GLN A CA 1
ATOM 971 C C . GLN A 1 125 ? 14.438 -2.645 -17.469 1 98.5 125 GLN A C 1
ATOM 973 O O . GLN A 1 125 ? 15.07 -1.59 -17.594 1 98.5 125 GLN A O 1
ATOM 978 N N . THR A 1 126 ? 14.211 -3.463 -18.438 1 98.44 126 THR A N 1
ATOM 979 C CA . THR A 1 126 ? 14.391 -3.021 -19.812 1 98.44 126 THR A CA 1
ATOM 980 C C . THR A 1 126 ? 13.289 -2.043 -20.219 1 98.44 126 THR A C 1
ATOM 982 O O . THR A 1 126 ? 12.258 -1.952 -19.547 1 98.44 126 THR A O 1
ATOM 985 N N . GLU A 1 127 ? 13.578 -1.329 -21.281 1 98.38 127 GLU A N 1
ATOM 986 C CA . GLU A 1 127 ? 12.57 -0.398 -21.781 1 98.38 127 GLU A CA 1
ATOM 987 C C . GLU A 1 127 ? 11.289 -1.128 -22.172 1 98.38 127 GLU A C 1
ATOM 989 O O . GLU A 1 127 ? 10.188 -0.686 -21.844 1 98.38 127 GLU A O 1
ATOM 994 N N . ASP A 1 128 ? 11.414 -2.236 -22.875 1 98.56 128 ASP A N 1
ATOM 995 C CA . ASP A 1 128 ? 10.258 -2.982 -23.344 1 98.56 128 ASP A CA 1
ATOM 996 C C . ASP A 1 128 ? 9.438 -3.535 -22.188 1 98.56 128 ASP A C 1
ATOM 998 O O . ASP A 1 128 ? 8.203 -3.531 -22.219 1 98.56 128 ASP A O 1
ATOM 1002 N N . TYR A 1 129 ? 10.117 -4.031 -21.203 1 98.25 129 TYR A N 1
ATOM 1003 C CA . TYR A 1 129 ? 9.422 -4.52 -20.031 1 98.25 129 TYR A CA 1
ATOM 1004 C C . TYR A 1 129 ? 8.68 -3.391 -19.328 1 98.25 129 TYR A C 1
ATOM 1006 O O . TYR A 1 129 ? 7.504 -3.529 -18.984 1 98.25 129 TYR A O 1
ATOM 1014 N N . ALA A 1 130 ? 9.367 -2.258 -19.125 1 98.25 130 ALA A N 1
ATOM 1015 C CA . ALA A 1 130 ? 8.742 -1.1 -18.484 1 98.25 130 ALA A CA 1
ATOM 1016 C C . ALA A 1 130 ? 7.512 -0.649 -19.266 1 98.25 130 ALA A C 1
ATOM 1018 O O . ALA A 1 130 ? 6.48 -0.33 -18.672 1 98.25 130 ALA A O 1
ATOM 1019 N N . ARG A 1 131 ? 7.66 -0.651 -20.547 1 98.19 131 ARG A N 1
ATOM 1020 C CA . ARG A 1 131 ? 6.535 -0.281 -21.406 1 98.19 131 ARG A CA 1
ATOM 1021 C C . ARG A 1 131 ? 5.348 -1.21 -21.188 1 98.19 131 ARG A C 1
ATOM 1023 O O . ARG A 1 131 ? 4.211 -0.751 -21.047 1 98.19 131 ARG A O 1
ATOM 1030 N N . ALA A 1 132 ? 5.617 -2.482 -21.188 1 97.88 132 ALA A N 1
ATOM 1031 C CA . ALA A 1 132 ? 4.562 -3.473 -20.984 1 97.88 132 ALA A CA 1
ATOM 1032 C C . ALA A 1 132 ? 3.875 -3.266 -19.641 1 97.88 132 ALA A C 1
ATOM 1034 O O . ALA A 1 132 ? 2.654 -3.396 -19.531 1 97.88 132 ALA A O 1
ATOM 1035 N N . VAL A 1 133 ? 4.637 -2.93 -18.625 1 97.06 133 VAL A N 1
ATOM 1036 C CA . VAL A 1 133 ? 4.098 -2.684 -17.281 1 97.06 133 VAL A CA 1
ATOM 1037 C C . VAL A 1 133 ? 3.188 -1.457 -17.312 1 97.06 133 VAL A C 1
ATOM 1039 O O . VAL A 1 133 ? 2.055 -1.505 -16.828 1 97.06 133 VAL A O 1
ATOM 1042 N N . PHE A 1 134 ? 3.619 -0.337 -17.906 1 96.69 134 PHE A N 1
ATOM 1043 C CA . PHE A 1 134 ? 2.867 0.913 -17.922 1 96.69 134 PHE A CA 1
ATOM 1044 C C . PHE A 1 134 ? 1.602 0.777 -18.75 1 96.69 134 PHE A C 1
ATOM 1046 O O . PHE A 1 134 ? 0.59 1.421 -18.469 1 96.69 134 PHE A O 1
ATOM 1053 N N . GLU A 1 135 ? 1.661 -0.081 -19.688 1 96.12 135 GLU A N 1
ATOM 1054 C CA . GLU A 1 135 ? 0.526 -0.253 -20.594 1 96.12 135 GLU A CA 1
ATOM 1055 C C . GLU A 1 135 ? -0.629 -0.966 -19.891 1 96.12 135 GLU A C 1
ATOM 1057 O O . GLU A 1 135 ? -1.757 -0.965 -20.391 1 96.12 135 GLU A O 1
ATOM 1062 N N . GLU A 1 136 ? -0.38 -1.536 -18.766 1 95.25 136 GLU A N 1
ATOM 1063 C CA . GLU A 1 136 ? -1.433 -2.188 -17.984 1 95.25 136 GLU A CA 1
ATOM 1064 C C . GLU A 1 136 ? -2.184 -1.184 -17.125 1 95.25 136 GLU A C 1
ATOM 1066 O O . GLU A 1 136 ? -3.176 -1.53 -16.484 1 95.25 136 GLU A O 1
ATOM 1071 N N . ALA A 1 137 ? -1.773 0.048 -17.109 1 93.5 137 ALA A N 1
ATOM 1072 C CA . ALA A 1 137 ? -2.322 1.062 -16.219 1 93.5 137 ALA A CA 1
ATOM 1073 C C . ALA A 1 137 ? -3.805 1.292 -16.484 1 93.5 137 ALA A C 1
ATOM 1075 O O . ALA A 1 137 ? -4.242 1.27 -17.641 1 93.5 137 ALA A O 1
ATOM 1076 N N . VAL A 1 138 ? -4.531 1.542 -15.484 1 92.75 138 VAL A N 1
ATOM 1077 C CA . VAL A 1 138 ? -5.926 1.961 -15.531 1 92.75 138 VAL A CA 1
ATOM 1078 C C . VAL A 1 138 ? -6.109 3.244 -14.727 1 92.75 138 VAL A C 1
ATOM 1080 O O . VAL A 1 138 ? -5.895 3.256 -13.508 1 92.75 138 VAL A O 1
ATOM 1083 N N . PRO A 1 139 ? -6.59 4.266 -15.32 1 92.69 139 PRO A N 1
ATOM 1084 C CA . PRO A 1 139 ? -6.895 4.355 -16.75 1 92.69 139 PRO A CA 1
ATOM 1085 C C . PRO A 1 139 ? -5.641 4.289 -17.625 1 92.69 139 PRO A C 1
ATOM 1087 O O . PRO A 1 139 ? -4.531 4.5 -17.125 1 92.69 139 PRO A O 1
ATOM 1090 N N . PRO A 1 140 ? -5.855 4.012 -18.953 1 93.81 140 PRO A N 1
ATOM 1091 C CA . PRO A 1 140 ? -4.703 3.965 -19.859 1 93.81 140 PRO A CA 1
ATOM 1092 C C . PRO A 1 140 ? -3.967 5.301 -19.938 1 93.81 140 PRO A C 1
ATOM 1094 O O . PRO A 1 140 ? -4.594 6.359 -19.891 1 93.81 140 PRO A O 1
ATOM 1097 N N . VAL A 1 141 ? -2.773 5.145 -20.094 1 92.94 141 VAL A N 1
ATOM 1098 C CA . VAL A 1 141 ? -1.922 6.328 -20.172 1 92.94 141 VAL A CA 1
ATOM 1099 C C . VAL A 1 141 ? -1.801 6.789 -21.625 1 92.94 141 VAL A C 1
ATOM 1101 O O . VAL A 1 141 ? -1.7 5.965 -22.531 1 92.94 141 VAL A O 1
ATOM 1104 N N . SER A 1 142 ? -1.838 8.109 -21.891 1 95 142 SER A N 1
ATOM 1105 C CA . SER A 1 142 ? -1.64 8.641 -23.234 1 95 142 SER A CA 1
ATOM 1106 C C . SER A 1 142 ? -0.226 8.367 -23.734 1 95 142 SER A C 1
ATOM 1108 O O . SER A 1 142 ? 0.695 8.18 -22.938 1 95 142 SER A O 1
ATOM 1110 N N . PRO A 1 143 ? -0.05 8.328 -25 1 96.25 143 PRO A N 1
ATOM 1111 C CA . PRO A 1 143 ? 1.288 8.086 -25.547 1 96.25 143 PRO A CA 1
ATOM 1112 C C . PRO A 1 143 ? 2.322 9.086 -25.031 1 96.25 143 PRO A C 1
ATOM 1114 O O . PRO A 1 143 ? 3.469 8.719 -24.766 1 96.25 143 PRO A O 1
ATOM 1117 N N . ALA A 1 144 ? 1.932 10.344 -24.953 1 96.06 144 ALA A N 1
ATOM 1118 C CA . ALA A 1 144 ? 2.85 11.367 -24.469 1 96.06 144 ALA A CA 1
ATOM 1119 C C . ALA A 1 144 ? 3.289 11.086 -23.031 1 96.06 144 ALA A C 1
ATOM 1121 O O . ALA A 1 144 ? 4.48 11.156 -22.719 1 96.06 144 ALA A O 1
ATOM 1122 N N . VAL A 1 145 ? 2.375 10.758 -22.172 1 95.06 145 VAL A N 1
ATOM 1123 C CA . VAL A 1 145 ? 2.67 10.461 -20.766 1 95.06 145 VAL A CA 1
ATOM 1124 C C . VAL A 1 145 ? 3.494 9.18 -20.672 1 95.06 145 VAL A C 1
ATOM 1126 O O . VAL A 1 145 ? 4.418 9.086 -19.859 1 95.06 145 VAL A O 1
ATOM 1129 N N . LEU A 1 146 ? 3.145 8.195 -21.484 1 97 146 LEU A N 1
ATOM 1130 C CA . LEU A 1 146 ? 3.889 6.941 -21.5 1 97 146 LEU A CA 1
ATOM 1131 C C . LEU A 1 146 ? 5.359 7.191 -21.828 1 97 146 LEU A C 1
ATOM 1133 O O . LEU A 1 146 ? 6.242 6.629 -21.172 1 97 146 LEU A O 1
ATOM 1137 N N . ARG A 1 147 ? 5.629 8.008 -22.797 1 97.44 147 ARG A N 1
ATOM 1138 C CA . ARG A 1 147 ? 7.004 8.328 -23.172 1 97.44 147 ARG A CA 1
ATOM 1139 C C . ARG A 1 147 ? 7.746 8.969 -22 1 97.44 147 ARG A C 1
ATOM 1141 O O . ARG A 1 147 ? 8.914 8.664 -21.766 1 97.44 147 ARG A O 1
ATOM 1148 N N . ARG A 1 148 ? 7.055 9.836 -21.281 1 97.44 148 ARG A N 1
ATOM 1149 C CA . ARG A 1 148 ? 7.668 10.508 -20.125 1 97.44 148 ARG A CA 1
ATOM 1150 C C . ARG A 1 148 ? 7.961 9.516 -19.016 1 97.44 148 ARG A C 1
ATOM 1152 O O . ARG A 1 148 ? 9.023 9.57 -18.391 1 97.44 148 ARG A O 1
ATOM 1159 N N . ARG A 1 149 ? 7.02 8.625 -18.781 1 97.25 149 ARG A N 1
ATOM 1160 C CA . ARG A 1 149 ? 7.215 7.605 -17.766 1 97.25 149 ARG A CA 1
ATOM 1161 C C . ARG A 1 149 ? 8.391 6.703 -18.109 1 97.25 149 ARG A C 1
ATOM 1163 O O . ARG A 1 149 ? 9.219 6.391 -17.234 1 97.25 149 ARG A O 1
ATOM 1170 N N . LEU A 1 150 ? 8.43 6.324 -19.344 1 98.19 150 LEU A N 1
ATOM 1171 C CA . LEU A 1 150 ? 9.516 5.457 -19.797 1 98.19 150 LEU A CA 1
ATOM 1172 C C . LEU A 1 150 ? 10.859 6.16 -19.672 1 98.19 150 LEU A C 1
ATOM 1174 O O . LEU A 1 150 ? 11.828 5.578 -19.172 1 98.19 150 LEU A O 1
ATOM 1178 N N . SER A 1 151 ? 10.922 7.406 -20.125 1 98.31 151 SER A N 1
ATOM 1179 C CA . SER A 1 151 ? 12.148 8.195 -20.016 1 98.31 151 SER A CA 1
ATOM 1180 C C . SER A 1 151 ? 12.617 8.305 -18.578 1 98.31 151 SER A C 1
ATOM 1182 O O . SER A 1 151 ? 13.805 8.102 -18.281 1 98.31 151 SER A O 1
ATOM 1184 N N . HIS A 1 152 ? 11.703 8.602 -17.719 1 98.25 152 HIS A N 1
ATOM 1185 C CA . HIS A 1 152 ? 12.023 8.727 -16.297 1 98.25 152 HIS A CA 1
ATOM 1186 C C . HIS A 1 152 ? 12.539 7.402 -15.734 1 98.25 152 HIS A C 1
ATOM 1188 O O . HIS A 1 152 ? 13.562 7.379 -15.039 1 98.25 152 HIS A O 1
ATOM 1194 N N . ARG A 1 153 ? 11.836 6.332 -16.047 1 97.56 153 ARG A N 1
ATOM 1195 C CA . ARG A 1 153 ? 12.219 5 -15.594 1 97.56 153 ARG A CA 1
ATOM 1196 C C . ARG A 1 153 ? 13.641 4.656 -16.031 1 97.56 153 ARG A C 1
ATOM 1198 O O . ARG A 1 153 ? 14.445 4.184 -15.234 1 97.56 153 ARG A O 1
ATOM 1205 N N . LEU A 1 154 ? 13.961 4.926 -17.219 1 97.69 154 LEU A N 1
ATOM 1206 C CA . LEU A 1 154 ? 15.266 4.578 -17.766 1 97.69 154 LEU A CA 1
ATOM 1207 C C . LEU A 1 154 ? 16.359 5.465 -17.188 1 97.69 154 LEU A C 1
ATOM 1209 O O . LEU A 1 154 ? 17.469 4.992 -16.891 1 97.69 154 LEU A O 1
ATOM 1213 N N . ARG A 1 155 ? 16.031 6.668 -16.984 1 97.81 155 ARG A N 1
ATOM 1214 C CA . ARG A 1 155 ? 17.016 7.59 -16.453 1 97.81 155 ARG A CA 1
ATOM 1215 C C . ARG A 1 155 ? 17.375 7.238 -15.008 1 97.81 155 ARG A C 1
ATOM 1217 O O . ARG A 1 1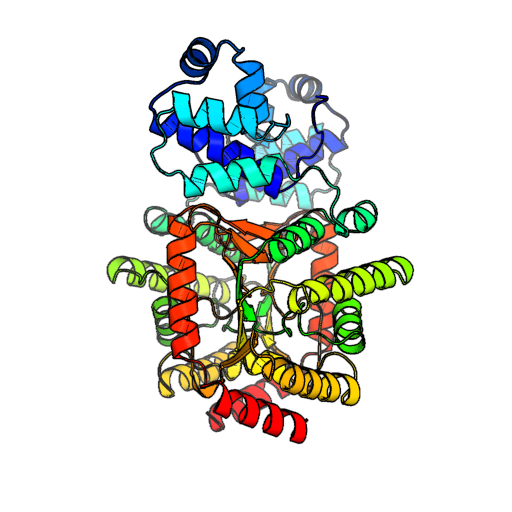55 ? 18.5 7.453 -14.57 1 97.81 155 ARG A O 1
ATOM 1224 N N . ARG A 1 156 ? 16.438 6.77 -14.289 1 98.12 156 ARG A N 1
ATOM 1225 C CA . ARG A 1 156 ? 16.688 6.328 -12.922 1 98.12 156 ARG A CA 1
ATOM 1226 C C . ARG A 1 156 ? 17.781 5.281 -12.875 1 98.12 156 ARG A C 1
ATOM 1228 O O . ARG A 1 156 ? 18.516 5.184 -11.891 1 98.12 156 ARG A O 1
ATOM 1235 N N . ARG A 1 157 ? 18 4.539 -13.875 1 97.62 157 ARG A N 1
ATOM 1236 C CA . ARG A 1 157 ? 18.969 3.459 -13.93 1 97.62 157 ARG A CA 1
ATOM 1237 C C . ARG A 1 157 ? 20.391 4.008 -13.875 1 97.62 157 ARG A C 1
ATOM 1239 O O . ARG A 1 157 ? 21.328 3.287 -13.531 1 97.62 157 ARG A O 1
ATOM 1246 N N . ASP A 1 158 ? 20.547 5.223 -14.242 1 97.44 158 ASP A N 1
ATOM 1247 C CA . ASP A 1 158 ? 21.875 5.836 -14.305 1 97.44 158 ASP A CA 1
ATOM 1248 C C . ASP A 1 158 ? 22.547 5.82 -12.938 1 97.44 158 ASP A C 1
ATOM 1250 O O . ASP A 1 158 ? 23.766 5.91 -12.844 1 97.44 158 ASP A O 1
ATOM 1254 N N . VAL A 1 159 ? 21.766 5.707 -11.953 1 97.56 159 VAL A N 1
ATOM 1255 C CA . VAL A 1 159 ? 22.297 5.703 -10.594 1 97.56 159 VAL A CA 1
ATOM 1256 C C . VAL A 1 159 ? 23.234 4.508 -10.414 1 97.56 159 VAL A C 1
ATOM 1258 O O . VAL A 1 159 ? 24.203 4.582 -9.664 1 97.56 159 VAL A O 1
ATOM 1261 N N . LEU A 1 160 ? 23.016 3.461 -11.117 1 97.88 160 LEU A N 1
ATOM 1262 C CA . LEU A 1 160 ? 23.812 2.244 -10.992 1 97.88 160 LEU A CA 1
ATOM 1263 C C . LEU A 1 160 ? 25.188 2.428 -11.625 1 97.88 160 LEU A C 1
ATOM 1265 O O . LEU A 1 160 ? 26.109 1.66 -11.352 1 97.88 160 LEU A O 1
ATOM 1269 N N . ASP A 1 161 ? 25.312 3.457 -12.5 1 96.94 161 ASP A N 1
ATOM 1270 C CA . ASP A 1 161 ? 26.516 3.629 -13.297 1 96.94 161 ASP A CA 1
ATOM 1271 C C . ASP A 1 161 ? 27.281 4.879 -12.867 1 96.94 161 ASP A C 1
ATOM 1273 O O . ASP A 1 161 ? 28.312 5.223 -13.469 1 96.94 161 ASP A O 1
ATOM 1277 N N . ARG A 1 162 ? 26.844 5.539 -11.938 1 95.06 162 ARG A N 1
ATOM 1278 C CA . ARG A 1 162 ? 27.531 6.766 -11.539 1 95.06 162 ARG A CA 1
ATOM 1279 C C . ARG A 1 162 ? 28.875 6.457 -10.891 1 95.06 162 ARG A C 1
ATOM 1281 O O . ARG A 1 162 ? 29.203 5.293 -10.672 1 95.06 162 ARG A O 1
ATOM 1288 N N . HIS A 1 163 ? 29.734 7.426 -10.641 1 93.56 163 HIS A N 1
ATOM 1289 C CA . HIS A 1 163 ? 31.094 7.277 -10.156 1 93.56 163 HIS A CA 1
ATOM 1290 C C . HIS A 1 163 ? 31.125 6.543 -8.82 1 93.56 163 HIS A C 1
ATOM 1292 O O . HIS A 1 163 ? 31.938 5.637 -8.617 1 93.56 163 HIS A O 1
ATOM 1298 N N . ASP A 1 164 ? 30.297 6.93 -7.883 1 94.69 164 ASP A N 1
ATOM 1299 C CA . ASP A 1 164 ? 30.141 6.262 -6.594 1 94.69 164 ASP A CA 1
ATOM 1300 C C . ASP A 1 164 ? 28.766 5.625 -6.469 1 94.69 164 ASP A C 1
ATOM 1302 O O . ASP A 1 164 ? 27.922 6.113 -5.723 1 94.69 164 ASP A O 1
ATOM 1306 N N . PRO A 1 165 ? 28.609 4.539 -7.172 1 97.38 165 PRO A N 1
ATOM 1307 C CA . PRO A 1 165 ? 27.266 3.959 -7.211 1 97.38 165 PRO A CA 1
ATOM 1308 C C . PRO A 1 165 ? 26.859 3.295 -5.891 1 97.38 165 PRO A C 1
ATOM 1310 O O . PRO A 1 165 ? 27.734 2.859 -5.133 1 97.38 165 PRO A O 1
ATOM 1313 N N . PRO A 1 166 ? 25.625 3.268 -5.645 1 98.25 166 PRO A N 1
ATOM 1314 C CA . PRO A 1 166 ? 25.172 2.578 -4.43 1 98.25 166 PRO A CA 1
ATOM 1315 C C . PRO A 1 166 ? 25.406 1.07 -4.492 1 98.25 166 PRO A C 1
ATOM 1317 O O . PRO A 1 166 ? 25.438 0.49 -5.582 1 98.25 166 PRO A O 1
ATOM 1320 N N . VAL A 1 167 ? 25.625 0.489 -3.332 1 98.5 167 VAL A N 1
ATOM 1321 C CA . VAL A 1 167 ? 25.578 -0.966 -3.221 1 98.5 167 VAL A CA 1
ATOM 1322 C C . VAL A 1 167 ? 24.125 -1.442 -3.174 1 98.5 167 VAL A C 1
ATOM 1324 O O . VAL A 1 167 ? 23.359 -1.03 -2.301 1 98.5 167 VAL A O 1
ATOM 1327 N N . CYS A 1 168 ? 23.766 -2.285 -4.078 1 98.69 168 CYS A N 1
ATOM 1328 C CA . CYS A 1 168 ? 22.359 -2.646 -4.242 1 98.69 168 CYS A CA 1
ATOM 1329 C C . CYS A 1 168 ? 22.141 -4.125 -3.955 1 98.69 168 CYS A C 1
ATOM 1331 O O . CYS A 1 168 ? 22.953 -4.965 -4.344 1 98.69 168 CYS A O 1
ATOM 1333 N N . THR A 1 169 ? 21.109 -4.441 -3.25 1 98.81 169 THR A N 1
ATOM 1334 C CA . THR A 1 169 ? 20.594 -5.797 -3.09 1 98.81 169 THR A CA 1
ATOM 1335 C C . THR A 1 169 ? 19.125 -5.859 -3.484 1 98.81 169 THR A C 1
ATOM 1337 O O . THR A 1 169 ? 18.281 -5.195 -2.875 1 98.81 169 THR A O 1
ATOM 1340 N N . PHE A 1 170 ? 18.844 -6.582 -4.461 1 98.75 170 PHE A N 1
ATOM 1341 C CA . PHE A 1 170 ? 17.484 -6.77 -4.922 1 98.75 170 PHE A CA 1
ATOM 1342 C C . PHE A 1 170 ? 17 -8.18 -4.621 1 98.75 170 PHE A C 1
ATOM 1344 O O . PHE A 1 170 ? 17.516 -9.156 -5.18 1 98.75 170 PHE A O 1
ATOM 1351 N N . LEU A 1 171 ? 16.062 -8.305 -3.717 1 98.69 171 LEU A N 1
ATOM 1352 C CA . LEU A 1 171 ? 15.367 -9.555 -3.439 1 98.69 171 LEU A CA 1
ATOM 1353 C C . LEU A 1 171 ? 14.102 -9.672 -4.281 1 98.69 171 LEU A C 1
ATOM 1355 O O . LEU A 1 171 ? 13.148 -8.914 -4.082 1 98.69 171 LEU A O 1
ATOM 1359 N N . ILE A 1 172 ? 14.094 -10.594 -5.18 1 98.56 172 ILE A N 1
ATOM 1360 C CA . ILE A 1 172 ? 13.008 -10.695 -6.152 1 98.56 172 ILE A CA 1
ATOM 1361 C C . ILE A 1 172 ? 12.297 -12.039 -6 1 98.56 172 ILE A C 1
ATOM 1363 O O . ILE A 1 172 ? 12.938 -13.094 -6.055 1 98.56 172 ILE A O 1
ATOM 1367 N N . HIS A 1 173 ? 11.055 -12 -5.809 1 98.12 173 HIS A N 1
ATOM 1368 C CA . HIS A 1 173 ? 10.305 -13.242 -5.648 1 98.12 173 HIS A CA 1
ATOM 1369 C C . HIS A 1 173 ? 10.141 -13.969 -6.984 1 98.12 173 HIS A C 1
ATOM 1371 O O . HIS A 1 173 ? 10.023 -13.328 -8.031 1 98.12 173 HIS A O 1
ATOM 1377 N N . GLU A 1 174 ? 10.07 -15.195 -6.969 1 97.94 174 GLU A N 1
ATOM 1378 C CA . GLU A 1 174 ? 9.906 -16.062 -8.133 1 97.94 174 GLU A CA 1
ATOM 1379 C C . GLU A 1 174 ? 8.68 -15.648 -8.953 1 97.94 174 GLU A C 1
ATOM 1381 O O . GLU A 1 174 ? 8.68 -15.766 -10.18 1 97.94 174 GLU A O 1
ATOM 1386 N N . ALA A 1 175 ? 7.648 -15.18 -8.352 1 97.12 175 ALA A N 1
ATOM 1387 C CA . ALA A 1 175 ? 6.441 -14.734 -9.047 1 97.12 175 ALA A CA 1
ATOM 1388 C C . ALA A 1 175 ? 6.766 -13.641 -10.062 1 97.12 175 ALA A C 1
ATOM 1390 O O . ALA A 1 175 ? 6.191 -13.609 -11.148 1 97.12 175 ALA A O 1
ATOM 1391 N N . ALA A 1 176 ? 7.637 -12.734 -9.711 1 96.94 176 ALA A N 1
ATOM 1392 C CA . ALA A 1 176 ? 8.023 -11.656 -10.625 1 96.94 176 ALA A CA 1
ATOM 1393 C C . ALA A 1 176 ? 8.734 -12.211 -11.852 1 96.94 176 ALA A C 1
ATOM 1395 O O . ALA A 1 176 ? 8.648 -11.633 -12.938 1 96.94 176 ALA A O 1
ATOM 1396 N N . LEU A 1 177 ? 9.422 -13.32 -11.672 1 97.56 177 LEU A N 1
ATOM 1397 C CA . LEU A 1 177 ? 10.125 -13.945 -12.789 1 97.56 177 LEU A CA 1
ATOM 1398 C C . LEU A 1 177 ? 9.141 -14.641 -13.727 1 97.56 177 LEU A C 1
ATOM 1400 O O . LEU A 1 177 ? 9.328 -14.633 -14.945 1 97.56 177 LEU A O 1
ATOM 1404 N N . ARG A 1 178 ? 8.117 -15.148 -13.125 1 96.06 178 ARG A N 1
ATOM 1405 C CA . ARG A 1 178 ? 7.199 -15.984 -13.891 1 96.06 178 ARG A CA 1
ATOM 1406 C C . ARG A 1 178 ? 6.102 -15.141 -14.531 1 96.06 178 ARG A C 1
ATOM 1408 O O . ARG A 1 178 ? 5.5 -15.547 -15.531 1 96.06 178 ARG A O 1
ATOM 1415 N N . LEU A 1 179 ? 5.793 -14.039 -13.938 1 94.69 179 LEU A N 1
ATOM 1416 C CA . LEU A 1 179 ? 4.754 -13.172 -14.477 1 94.69 179 LEU A CA 1
ATOM 1417 C C . LEU A 1 179 ? 5.227 -12.484 -15.75 1 94.69 179 LEU A C 1
ATOM 1419 O O . LEU A 1 179 ? 6.203 -11.727 -15.727 1 94.69 179 LEU A O 1
ATOM 1423 N N . ARG A 1 180 ? 4.578 -12.688 -16.812 1 94.25 180 ARG A N 1
ATOM 1424 C CA . ARG A 1 180 ? 4.992 -12.164 -18.109 1 94.25 180 ARG A CA 1
ATOM 1425 C C . ARG A 1 180 ? 4.27 -10.867 -18.438 1 94.25 180 ARG A C 1
ATOM 1427 O O . ARG A 1 180 ? 3.098 -10.875 -18.828 1 94.25 180 ARG A O 1
ATOM 1434 N N . PHE A 1 181 ? 4.977 -9.828 -18.266 1 95.25 181 PHE A N 1
ATOM 1435 C CA . PHE A 1 181 ? 4.488 -8.578 -18.844 1 95.25 181 PHE A CA 1
ATOM 1436 C C . PHE A 1 181 ? 4.891 -8.469 -20.297 1 95.25 181 PHE A C 1
ATOM 1438 O O . PHE A 1 181 ? 6.059 -8.648 -20.641 1 95.25 181 PHE A O 1
ATOM 1445 N N . GLY A 1 182 ? 3.979 -8.133 -21.109 1 95 182 GLY A N 1
ATOM 1446 C CA . GLY A 1 182 ? 4.27 -8.062 -22.531 1 95 182 GLY A CA 1
ATOM 1447 C C . GLY A 1 182 ? 4.352 -9.422 -23.188 1 95 182 GLY A C 1
ATOM 1448 O O . GLY A 1 182 ? 3.756 -10.391 -22.703 1 95 182 GLY A O 1
ATOM 1449 N N . SER A 1 183 ? 4.996 -9.547 -24.344 1 95.62 183 SER A N 1
ATOM 1450 C CA . SER A 1 183 ? 5.145 -10.797 -25.078 1 95.62 183 SER A CA 1
ATOM 1451 C C . SER A 1 183 ? 6.16 -11.711 -24.391 1 95.62 183 SER A C 1
ATOM 1453 O O . SER A 1 183 ? 6.875 -11.289 -23.484 1 95.62 183 SER A O 1
ATOM 1455 N N . ARG A 1 184 ? 6.188 -12.953 -24.812 1 95.19 184 ARG A N 1
ATOM 1456 C CA . ARG A 1 184 ? 7.176 -13.906 -24.328 1 95.19 184 ARG A CA 1
ATOM 1457 C C . ARG A 1 184 ? 8.594 -13.391 -24.562 1 95.19 184 ARG A C 1
ATOM 1459 O O . ARG A 1 184 ? 9.461 -13.547 -23.703 1 95.19 184 ARG A O 1
ATOM 1466 N N . LYS A 1 185 ? 8.789 -12.805 -25.672 1 96.94 185 LYS A N 1
ATOM 1467 C CA . LYS A 1 185 ? 10.102 -12.258 -26.016 1 96.94 185 LYS A CA 1
ATOM 1468 C C . LYS A 1 185 ? 10.5 -11.156 -25.031 1 96.94 185 LYS A C 1
ATOM 1470 O O . LYS A 1 185 ? 11.641 -11.109 -24.578 1 96.94 185 LYS A O 1
ATOM 1475 N N . VAL A 1 186 ? 9.586 -10.25 -24.719 1 97.69 186 VAL A N 1
ATOM 1476 C CA . VAL A 1 186 ? 9.844 -9.148 -23.781 1 97.69 186 VAL A CA 1
ATOM 1477 C C . VAL A 1 186 ? 10.227 -9.711 -22.422 1 97.69 186 VAL A C 1
ATOM 1479 O O . VAL A 1 186 ? 11.219 -9.281 -21.812 1 97.69 186 VAL A O 1
ATOM 1482 N N . ALA A 1 187 ? 9.453 -10.688 -21.969 1 96.94 187 ALA A N 1
ATOM 1483 C CA . ALA A 1 187 ? 9.672 -11.281 -20.656 1 96.94 187 ALA A CA 1
ATOM 1484 C C . ALA A 1 187 ? 11.016 -12 -20.594 1 96.94 187 ALA A C 1
ATOM 1486 O O . ALA A 1 187 ? 11.758 -11.844 -19.625 1 96.94 187 ALA A O 1
ATOM 1487 N N . THR A 1 188 ? 11.32 -12.766 -21.625 1 97.44 188 THR A N 1
ATOM 1488 C CA . THR A 1 188 ? 12.578 -13.508 -21.656 1 97.44 188 THR A CA 1
ATOM 1489 C C . THR A 1 188 ? 13.766 -12.562 -21.734 1 97.44 188 THR A C 1
ATOM 1491 O O . THR A 1 188 ? 14.766 -12.75 -21.031 1 97.44 188 THR A O 1
ATOM 1494 N N . THR A 1 189 ? 13.688 -11.531 -22.547 1 98.19 189 THR A N 1
ATOM 1495 C CA . THR A 1 189 ? 14.742 -10.531 -22.656 1 98.19 189 THR A CA 1
ATOM 1496 C C . THR A 1 189 ? 14.992 -9.852 -21.312 1 98.19 189 THR A C 1
ATOM 1498 O O . THR A 1 189 ? 16.141 -9.594 -20.938 1 98.19 189 THR A O 1
ATOM 1501 N N . GLN A 1 190 ? 13.93 -9.562 -20.609 1 98.5 190 GLN A N 1
ATOM 1502 C CA . GLN A 1 190 ? 14.039 -8.945 -19.281 1 98.5 190 GLN A CA 1
ATOM 1503 C C . GLN A 1 190 ? 14.805 -9.844 -18.328 1 98.5 190 GLN A C 1
ATOM 1505 O O . GLN A 1 190 ? 15.617 -9.367 -17.531 1 98.5 190 GLN A O 1
ATOM 1510 N N . LEU A 1 191 ? 14.555 -11.141 -18.328 1 98.56 191 LEU A N 1
ATOM 1511 C CA . LEU A 1 191 ? 15.242 -12.07 -17.453 1 98.56 191 LEU A CA 1
ATOM 1512 C C . LEU A 1 191 ? 16.734 -12.141 -17.781 1 98.56 191 LEU A C 1
ATOM 1514 O O . LEU A 1 191 ? 17.578 -12.172 -16.875 1 98.56 191 LEU A O 1
ATOM 1518 N N . PHE A 1 192 ? 17.031 -12.125 -19.062 1 98.44 192 PHE A N 1
ATOM 1519 C CA . PHE A 1 192 ? 18.438 -12.125 -19.453 1 98.44 192 PHE A CA 1
ATOM 1520 C C . PHE A 1 192 ? 19.109 -10.812 -19.047 1 98.44 192 PHE A C 1
ATOM 1522 O O . PHE A 1 192 ? 20.266 -10.805 -18.641 1 98.44 192 PHE A O 1
ATOM 1529 N N . HIS A 1 193 ? 18.375 -9.742 -19.203 1 98.5 193 HIS A N 1
ATOM 1530 C CA . HIS A 1 193 ? 18.891 -8.461 -18.734 1 98.5 193 HIS A CA 1
ATOM 1531 C C . HIS A 1 193 ? 19.188 -8.508 -17.234 1 98.5 193 HIS A C 1
ATOM 1533 O O . HIS A 1 193 ? 20.203 -7.992 -16.781 1 98.5 193 HIS A O 1
ATOM 1539 N N . LEU A 1 194 ? 18.266 -9.086 -16.5 1 98.56 194 LEU A N 1
ATOM 1540 C CA . LEU A 1 194 ? 18.453 -9.25 -15.062 1 98.56 194 LEU A CA 1
ATOM 1541 C C . LEU A 1 194 ? 19.734 -10.023 -14.766 1 98.56 194 LEU A C 1
ATOM 1543 O O . LEU A 1 194 ? 20.5 -9.656 -13.867 1 98.56 194 LEU A O 1
ATOM 1547 N N . LEU A 1 195 ? 19.953 -11.086 -15.5 1 98.31 195 LEU A N 1
ATOM 1548 C CA . LEU A 1 195 ? 21.172 -11.891 -15.352 1 98.31 195 LEU A CA 1
ATOM 1549 C C . LEU A 1 195 ? 22.422 -11.047 -15.602 1 98.31 195 LEU A C 1
ATOM 1551 O O . LEU A 1 195 ? 23.375 -11.102 -14.828 1 98.31 195 LEU A O 1
ATOM 1555 N N . GLU A 1 196 ? 22.344 -10.312 -16.625 1 98.19 196 GLU A N 1
ATOM 1556 C CA . GLU A 1 196 ? 23.469 -9.438 -16.969 1 98.19 196 GLU A CA 1
ATOM 1557 C C . GLU A 1 196 ? 23.734 -8.445 -15.844 1 98.19 196 GLU A C 1
ATOM 1559 O O . GLU A 1 196 ? 24.891 -8.266 -15.43 1 98.19 196 GLU A O 1
ATOM 1564 N N . GLN A 1 197 ? 22.703 -7.844 -15.344 1 98 197 GLN A N 1
ATOM 1565 C CA . GLN A 1 197 ? 22.859 -6.844 -14.289 1 98 197 GLN A CA 1
ATOM 1566 C C . GLN A 1 197 ? 23.359 -7.477 -13 1 98 197 GLN A C 1
ATOM 1568 O O . GLN A 1 197 ? 24.062 -6.836 -12.219 1 98 197 GLN A O 1
ATOM 1573 N N . SER A 1 198 ? 23.031 -8.703 -12.766 1 97.81 198 SER A N 1
ATOM 1574 C CA . SER A 1 198 ? 23.406 -9.398 -11.539 1 97.81 198 SER A CA 1
ATOM 1575 C C . SER A 1 198 ? 24.906 -9.672 -11.5 1 97.81 198 SER A C 1
ATOM 1577 O O . SER A 1 198 ? 25.453 -10.062 -10.469 1 97.81 198 SER A O 1
ATOM 1579 N N . GLU A 1 199 ? 25.578 -9.398 -12.586 1 96.94 199 GLU A N 1
ATOM 1580 C CA . GLU A 1 199 ? 27.016 -9.602 -12.664 1 96.94 199 GLU A CA 1
ATOM 1581 C C . GLU A 1 199 ? 27.781 -8.344 -12.25 1 96.94 199 GLU A C 1
ATOM 1583 O O . GLU A 1 199 ? 29 -8.383 -12.062 1 96.94 199 GLU A O 1
ATOM 1588 N N . ARG A 1 200 ? 27.094 -7.281 -12.148 1 97.31 200 ARG A N 1
ATOM 1589 C CA . ARG A 1 200 ? 27.719 -6.039 -11.711 1 97.31 200 ARG A CA 1
ATOM 1590 C C . ARG A 1 200 ? 28.297 -6.184 -10.305 1 97.31 200 ARG A C 1
ATOM 1592 O O . ARG A 1 200 ? 27.688 -6.832 -9.445 1 97.31 200 ARG A O 1
ATOM 1599 N N . ASP A 1 201 ? 29.359 -5.516 -10.055 1 97.25 201 ASP A N 1
ATOM 1600 C CA . ASP A 1 201 ? 30.031 -5.578 -8.758 1 97.25 201 ASP A CA 1
ATOM 1601 C C . ASP A 1 201 ? 29.141 -4.969 -7.664 1 97.25 201 ASP A C 1
ATOM 1603 O O . ASP A 1 201 ? 29.203 -5.391 -6.508 1 97.25 201 ASP A O 1
ATOM 1607 N N . ASN A 1 202 ? 28.359 -3.959 -8.039 1 98.31 202 ASN A N 1
ATOM 1608 C CA . ASN A 1 202 ? 27.594 -3.236 -7.027 1 98.31 202 ASN A CA 1
ATOM 1609 C C . ASN A 1 202 ? 26.156 -3.736 -6.945 1 98.31 202 ASN A C 1
ATOM 1611 O O . ASN A 1 202 ? 25.328 -3.137 -6.262 1 98.31 202 ASN A O 1
ATO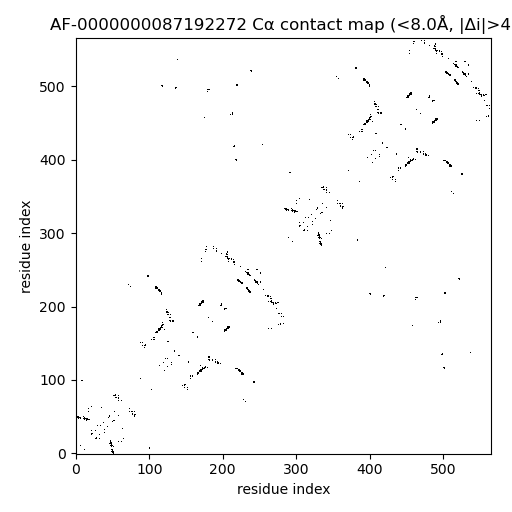M 1615 N N . VAL A 1 203 ? 25.797 -4.777 -7.617 1 98.62 203 VAL A N 1
ATOM 1616 C CA . VAL A 1 203 ? 24.438 -5.27 -7.652 1 98.62 203 VAL A CA 1
ATOM 1617 C C . VAL A 1 203 ? 24.391 -6.738 -7.234 1 98.62 203 VAL A C 1
ATOM 1619 O O . VAL A 1 203 ? 25.094 -7.57 -7.816 1 98.62 203 VAL A O 1
ATOM 1622 N N . THR A 1 204 ? 23.672 -7 -6.242 1 98.69 204 THR A N 1
ATOM 1623 C CA . THR A 1 204 ? 23.375 -8.367 -5.836 1 98.69 204 THR A CA 1
ATOM 1624 C C . THR A 1 204 ? 21.906 -8.695 -6.066 1 98.69 204 THR A C 1
ATOM 1626 O O . THR A 1 204 ? 21.031 -7.945 -5.637 1 98.69 204 THR A O 1
ATOM 1629 N N . VAL A 1 205 ? 21.656 -9.727 -6.773 1 98.75 205 VAL A N 1
ATOM 1630 C CA . VAL A 1 205 ? 20.297 -10.203 -7.004 1 98.75 205 VAL A CA 1
ATOM 1631 C C . VAL A 1 205 ? 20.094 -11.547 -6.309 1 98.75 205 VAL A C 1
ATOM 1633 O O . VAL A 1 205 ? 20.906 -12.461 -6.465 1 98.75 205 VAL A O 1
ATOM 1636 N N . ARG A 1 206 ? 19.109 -11.633 -5.496 1 98.81 206 ARG A N 1
ATOM 1637 C CA . ARG A 1 206 ? 18.734 -12.891 -4.848 1 98.81 206 ARG A CA 1
ATOM 1638 C C . ARG A 1 206 ? 17.266 -13.219 -5.09 1 98.81 206 ARG A C 1
ATOM 1640 O O . ARG A 1 206 ? 16.406 -12.336 -5.02 1 98.81 206 ARG A O 1
ATOM 1647 N N . ILE A 1 207 ? 17.016 -14.477 -5.414 1 98.75 207 ILE A N 1
ATOM 1648 C CA . ILE A 1 207 ? 15.656 -14.906 -5.73 1 98.75 207 ILE A CA 1
ATOM 1649 C C . ILE A 1 207 ? 15.016 -15.562 -4.504 1 98.75 207 ILE A C 1
ATOM 1651 O O . ILE A 1 207 ? 15.656 -16.375 -3.824 1 98.75 207 ILE A O 1
ATOM 1655 N N . ILE A 1 208 ? 13.828 -15.133 -4.207 1 98.38 208 ILE A N 1
ATOM 1656 C CA . ILE A 1 208 ? 12.984 -15.812 -3.232 1 98.38 208 ILE A CA 1
ATOM 1657 C C . ILE A 1 208 ? 12.133 -16.859 -3.938 1 98.38 208 ILE A C 1
ATOM 1659 O O . ILE A 1 208 ? 11.125 -16.531 -4.57 1 98.38 208 ILE A O 1
ATOM 1663 N N . PRO A 1 209 ? 12.484 -18.094 -3.836 1 97.81 209 PRO A N 1
ATOM 1664 C CA . PRO A 1 209 ? 11.688 -19.109 -4.527 1 97.81 209 PRO A CA 1
ATOM 1665 C C . PRO A 1 209 ? 10.383 -19.438 -3.801 1 97.81 209 PRO A C 1
ATOM 1667 O O . PRO A 1 209 ? 10.273 -19.203 -2.596 1 97.81 209 PRO A O 1
ATOM 1670 N N . PHE A 1 210 ? 9.398 -19.922 -4.465 1 96.31 210 PHE A N 1
ATOM 1671 C CA . PHE A 1 210 ? 8.164 -20.375 -3.836 1 96.31 210 PHE A CA 1
ATOM 1672 C C . PHE A 1 210 ? 8.453 -21.391 -2.738 1 96.31 210 PHE A C 1
ATOM 1674 O O . PHE A 1 210 ? 7.762 -21.438 -1.721 1 96.31 210 PHE A O 1
ATOM 1681 N N . SER A 1 211 ? 9.461 -22.172 -2.959 1 93.81 211 SER A N 1
ATOM 1682 C CA . SER A 1 211 ? 9.805 -23.25 -2.037 1 93.81 211 SER A CA 1
ATOM 1683 C C . SER A 1 211 ? 10.25 -22.703 -0.686 1 93.81 211 SER A C 1
ATOM 1685 O O . SER A 1 211 ? 10.305 -23.438 0.302 1 93.81 211 SER A O 1
ATOM 1687 N N . ALA A 1 212 ? 10.625 -21.422 -0.655 1 94.38 212 ALA A N 1
ATOM 1688 C CA . ALA A 1 212 ? 11.047 -20.797 0.599 1 94.38 212 ALA A CA 1
ATOM 1689 C C . ALA A 1 212 ? 9.859 -20.609 1.536 1 94.38 212 ALA A C 1
ATOM 1691 O O . ALA A 1 212 ? 10.031 -20.359 2.732 1 94.38 212 ALA A O 1
ATOM 1692 N N . GLY A 1 213 ? 8.641 -20.656 0.959 1 94.56 213 GLY A N 1
ATOM 1693 C CA . GLY A 1 213 ? 7.441 -20.469 1.761 1 94.56 213 GLY A CA 1
ATOM 1694 C C . GLY A 1 213 ? 7.168 -19.031 2.115 1 94.56 213 GLY A C 1
ATOM 1695 O O . GLY A 1 213 ? 7.648 -18.109 1.437 1 94.56 213 GLY A O 1
ATOM 1696 N N . GLY A 1 214 ? 6.309 -18.875 3.09 1 94.25 214 GLY A N 1
ATOM 1697 C CA . GLY A 1 214 ? 5.902 -17.547 3.518 1 94.25 214 GLY A CA 1
ATOM 1698 C C . GLY A 1 214 ? 7.039 -16.734 4.117 1 94.25 214 GLY A C 1
ATOM 1699 O O . GLY A 1 214 ? 7.988 -17.297 4.664 1 94.25 214 GLY A O 1
ATOM 1700 N N . PHE A 1 215 ? 6.961 -15.445 4.059 1 94.88 215 PHE A N 1
ATOM 1701 C CA . PHE A 1 215 ? 7.938 -14.508 4.602 1 94.88 215 PHE A CA 1
ATOM 1702 C C . PHE A 1 215 ? 7.266 -13.195 4.996 1 94.88 215 PHE A C 1
ATOM 1704 O O . PHE A 1 215 ? 6.117 -12.945 4.629 1 94.88 215 PHE A O 1
ATOM 1711 N N . PRO A 1 216 ? 7.93 -12.43 5.777 1 94.44 216 PRO A N 1
ATOM 1712 C CA . PRO A 1 216 ? 7.293 -11.195 6.246 1 94.44 216 PRO A CA 1
ATOM 1713 C C . PRO A 1 216 ? 6.945 -10.242 5.105 1 94.44 216 PRO A C 1
ATOM 1715 O O . PRO A 1 216 ? 7.715 -10.109 4.152 1 94.44 216 PRO A O 1
ATOM 1718 N N . ASN A 1 217 ? 5.711 -9.633 5.219 1 91 217 ASN A N 1
ATOM 1719 C CA . ASN A 1 217 ? 5.246 -8.625 4.273 1 91 217 ASN A CA 1
ATOM 1720 C C . ASN A 1 217 ? 5.184 -9.18 2.852 1 91 217 ASN A C 1
ATOM 1722 O O . ASN A 1 217 ? 5.48 -8.469 1.891 1 91 217 ASN A O 1
ATOM 1726 N N . ALA A 1 218 ? 4.75 -10.508 2.855 1 89.88 218 ALA A N 1
ATOM 1727 C CA . ALA A 1 218 ? 4.625 -11.18 1.562 1 89.88 218 ALA A CA 1
ATOM 1728 C C . ALA A 1 218 ? 3.539 -10.523 0.71 1 89.88 218 ALA A C 1
ATOM 1730 O O . ALA A 1 218 ? 2.383 -10.438 1.131 1 89.88 218 ALA A O 1
ATOM 1731 N N . GLY A 1 219 ? 3.631 -9.492 0.083 1 87.69 219 GLY A N 1
ATOM 1732 C CA . GLY A 1 219 ? 2.646 -8.867 -0.785 1 87.69 219 GLY A CA 1
ATOM 1733 C C . GLY A 1 219 ? 2.934 -7.402 -1.054 1 87.69 219 GLY A C 1
ATOM 1734 O O . GLY A 1 219 ? 2.166 -6.73 -1.747 1 87.69 219 GLY A O 1
ATOM 1735 N N . SER A 1 220 ? 3.836 -7.066 -0.43 1 88.62 220 SER A N 1
ATOM 1736 C CA . SER A 1 220 ? 4.191 -5.66 -0.604 1 88.62 220 SER A CA 1
ATOM 1737 C C . SER A 1 220 ? 5.641 -5.508 -1.046 1 88.62 220 SER A C 1
ATOM 1739 O O . SER A 1 220 ? 6.527 -6.195 -0.536 1 88.62 220 SER A O 1
ATOM 1741 N N . SER A 1 221 ? 5.824 -4.668 -1.995 1 92.5 221 SER A N 1
ATOM 1742 C CA . SER A 1 221 ? 7.184 -4.285 -2.365 1 92.5 221 SER A CA 1
ATOM 1743 C C . SER A 1 221 ? 7.715 -3.186 -1.451 1 92.5 221 SER A C 1
ATOM 1745 O O . SER A 1 221 ? 6.945 -2.357 -0.955 1 92.5 221 SER A O 1
ATOM 1747 N N . THR A 1 222 ? 9.016 -3.217 -1.232 1 94.12 222 THR A N 1
ATOM 1748 C CA . THR A 1 222 ? 9.648 -2.254 -0.34 1 94.12 222 THR A CA 1
ATOM 1749 C C . THR A 1 222 ? 11.047 -1.898 -0.834 1 94.12 222 THR A C 1
ATOM 1751 O O . THR A 1 222 ? 11.789 -2.77 -1.295 1 94.12 222 THR A O 1
ATOM 1754 N N . LEU A 1 223 ? 11.359 -0.646 -0.703 1 97.5 223 LEU A N 1
ATOM 1755 C CA . LEU A 1 223 ? 12.703 -0.169 -0.988 1 97.5 223 LEU A CA 1
ATOM 1756 C C . LEU A 1 223 ? 13.305 0.521 0.232 1 97.5 223 LEU A C 1
ATOM 1758 O O . LEU A 1 223 ? 12.797 1.547 0.686 1 97.5 223 LEU A O 1
ATOM 1762 N N . TYR A 1 224 ? 14.328 -0.071 0.803 1 98.38 224 TYR A N 1
ATOM 1763 C CA . TYR A 1 224 ? 15.109 0.533 1.877 1 98.38 224 TYR A CA 1
ATOM 1764 C C . TYR A 1 224 ? 16.328 1.275 1.321 1 98.38 224 TYR A C 1
ATOM 1766 O O . TYR A 1 224 ? 17.219 0.664 0.736 1 98.38 224 TYR A O 1
ATOM 1774 N N . VAL A 1 225 ? 16.359 2.529 1.566 1 98.56 225 VAL A N 1
ATOM 1775 C CA . VAL A 1 225 ? 17.422 3.379 1.038 1 98.56 225 VAL A CA 1
ATOM 1776 C C . VAL A 1 225 ? 18.344 3.818 2.172 1 98.56 225 VAL A C 1
ATOM 1778 O O . VAL A 1 225 ? 17.922 4.52 3.092 1 98.56 225 VAL A O 1
ATOM 1781 N N . GLY A 1 226 ? 19.578 3.365 2.043 1 98.31 226 GLY A N 1
ATOM 1782 C CA . GLY A 1 226 ? 20.578 3.855 2.967 1 98.31 226 GLY A CA 1
ATOM 1783 C C . GLY A 1 226 ? 21.141 5.211 2.574 1 98.31 226 GLY A C 1
ATOM 1784 O O . GLY A 1 226 ? 21.594 5.398 1.444 1 98.31 226 GLY A O 1
ATOM 1785 N N . GLY A 1 227 ? 21.109 6.137 3.504 1 96.69 227 GLY A N 1
ATOM 1786 C CA . GLY A 1 227 ? 21.656 7.465 3.273 1 96.69 227 GLY A CA 1
ATOM 1787 C C . GLY A 1 227 ? 23.125 7.582 3.648 1 96.69 227 GLY A C 1
ATOM 1788 O O . GLY A 1 227 ? 23.781 6.574 3.885 1 96.69 227 GLY A O 1
ATOM 1789 N N . PRO A 1 228 ? 23.578 8.82 3.602 1 95.06 228 PRO A N 1
ATOM 1790 C CA . PRO A 1 228 ? 24.984 9.023 3.953 1 95.06 228 PRO A CA 1
ATOM 1791 C C . PRO A 1 228 ? 25.297 8.672 5.406 1 95.06 228 PRO A C 1
ATOM 1793 O O . PRO A 1 228 ? 26.438 8.328 5.738 1 95.06 228 PRO A O 1
ATOM 1796 N N . VAL A 1 229 ? 24.328 8.805 6.258 1 96.38 229 VAL A N 1
ATOM 1797 C CA . VAL A 1 229 ? 24.359 8.367 7.648 1 96.38 229 VAL A CA 1
ATOM 1798 C C . VAL A 1 229 ? 23.062 7.629 7.992 1 96.38 229 VAL A C 1
ATOM 1800 O O . VAL A 1 229 ? 22.031 7.852 7.359 1 96.38 229 VAL A O 1
ATOM 1803 N N . PRO A 1 230 ? 23.078 6.777 8.992 1 95.38 230 PRO A N 1
ATOM 1804 C CA . PRO A 1 230 ? 21.906 5.953 9.305 1 95.38 230 PRO A CA 1
ATOM 1805 C C . PRO A 1 230 ? 20.672 6.785 9.664 1 95.38 230 PRO A C 1
ATOM 1807 O O . PRO A 1 230 ? 19.547 6.367 9.398 1 95.38 230 PRO A O 1
ATOM 1810 N N . GLN A 1 231 ? 20.906 7.945 10.227 1 95.25 231 GLN A N 1
ATOM 1811 C CA . GLN A 1 231 ? 19.797 8.812 10.625 1 95.25 231 GLN A CA 1
ATOM 1812 C C . GLN A 1 231 ? 18.984 9.273 9.422 1 95.25 231 GLN A C 1
ATOM 1814 O O . GLN A 1 231 ? 17.844 9.711 9.562 1 95.25 231 GLN A O 1
ATOM 1819 N N . LEU A 1 232 ? 19.547 9.164 8.281 1 97.19 232 LEU A N 1
ATOM 1820 C CA . LEU A 1 232 ? 18.906 9.672 7.074 1 97.19 232 LEU A CA 1
ATOM 1821 C C . LEU A 1 232 ? 18.438 8.523 6.18 1 97.19 232 LEU A C 1
ATOM 1823 O O . LEU A 1 232 ? 18.125 8.734 5.008 1 97.19 232 LEU A O 1
ATOM 1827 N N . ASP A 1 233 ? 18.453 7.289 6.711 1 98.12 233 ASP A N 1
ATOM 1828 C CA . ASP A 1 233 ? 17.828 6.18 5.992 1 98.12 233 ASP A CA 1
ATOM 1829 C C . ASP A 1 233 ? 16.344 6.43 5.762 1 98.12 233 ASP A C 1
ATOM 1831 O O . ASP A 1 233 ? 15.695 7.141 6.535 1 98.12 233 ASP A O 1
ATOM 1835 N N . THR A 1 234 ? 15.805 5.906 4.652 1 97.94 234 THR A N 1
ATOM 1836 C CA . THR A 1 234 ? 14.406 6.09 4.273 1 97.94 234 THR A CA 1
ATOM 1837 C C . THR A 1 234 ? 13.852 4.824 3.629 1 97.94 234 THR A C 1
ATOM 1839 O O . THR A 1 234 ? 14.539 4.164 2.85 1 97.94 234 THR A O 1
ATOM 1842 N N . VAL A 1 235 ? 12.594 4.488 3.967 1 97.38 235 VAL A N 1
ATOM 1843 C CA . VAL A 1 235 ? 11.898 3.385 3.311 1 97.38 235 VAL A CA 1
ATOM 1844 C C . VAL A 1 235 ? 10.828 3.932 2.373 1 97.38 235 VAL A C 1
ATOM 1846 O O . VAL A 1 235 ? 10.078 4.84 2.74 1 97.38 235 VAL A O 1
ATOM 1849 N N . GLN A 1 236 ? 10.859 3.455 1.192 1 96.19 236 GLN A N 1
ATOM 1850 C CA . GLN A 1 236 ? 9.797 3.766 0.242 1 96.19 236 GLN A CA 1
ATOM 1851 C C . GLN A 1 236 ? 8.875 2.566 0.03 1 96.19 236 GLN A C 1
ATOM 1853 O O . GLN A 1 236 ? 9.344 1.44 -0.143 1 96.19 236 GLN A O 1
ATOM 1858 N N . THR A 1 237 ? 7.551 2.795 0.087 1 92.5 237 THR A N 1
ATOM 1859 C CA . THR A 1 237 ? 6.543 1.785 -0.216 1 92.5 237 THR A CA 1
ATOM 1860 C C . THR A 1 237 ? 5.48 2.348 -1.156 1 92.5 237 THR A C 1
ATOM 1862 O O . THR A 1 237 ? 5.266 3.561 -1.202 1 92.5 237 THR A O 1
ATOM 1865 N N . ASP A 1 238 ? 4.914 1.451 -1.855 1 86.12 238 ASP A N 1
ATOM 1866 C CA . ASP A 1 238 ? 3.834 1.873 -2.744 1 86.12 238 ASP A CA 1
ATOM 1867 C C . ASP A 1 238 ? 2.508 1.972 -1.991 1 86.12 238 ASP A C 1
ATOM 1869 O O . ASP A 1 238 ? 2.221 1.149 -1.119 1 86.12 238 ASP A O 1
ATOM 1873 N N . THR A 1 239 ? 1.739 2.992 -2.328 1 82.06 239 THR A N 1
ATOM 1874 C CA . THR A 1 239 ? 0.397 3.201 -1.796 1 82.06 239 THR A CA 1
ATOM 1875 C C . THR A 1 239 ? -0.589 3.502 -2.922 1 82.06 239 THR A C 1
ATOM 1877 O O . THR A 1 239 ? -0.185 3.734 -4.062 1 82.06 239 THR A O 1
ATOM 1880 N N . PRO A 1 240 ? -1.893 3.461 -2.607 1 75.25 240 PRO A N 1
ATOM 1881 C CA . PRO A 1 240 ? -2.887 3.807 -3.625 1 75.25 240 PRO A CA 1
ATOM 1882 C C . PRO A 1 240 ? -2.668 5.199 -4.215 1 75.25 240 PRO A C 1
ATOM 1884 O O . PRO A 1 240 ? -3.105 5.477 -5.336 1 75.25 240 PRO A O 1
ATOM 1887 N N . ASN A 1 241 ? -2.092 6.047 -3.449 1 71.88 241 ASN A N 1
ATOM 1888 C CA . ASN A 1 241 ? -1.872 7.418 -3.891 1 71.88 241 ASN A CA 1
ATOM 1889 C C . ASN A 1 241 ? -0.461 7.613 -4.438 1 71.88 241 ASN A C 1
ATOM 1891 O O . ASN A 1 241 ? -0.029 8.742 -4.664 1 71.88 241 ASN A O 1
ATOM 1895 N N . GLY A 1 242 ? 0.117 6.559 -4.605 1 79 242 GLY A N 1
ATOM 1896 C CA . GLY A 1 242 ? 1.484 6.672 -5.09 1 79 242 GLY A CA 1
ATOM 1897 C C . GLY A 1 242 ? 2.5 6.035 -4.16 1 79 242 GLY A C 1
ATOM 1898 O O . GLY A 1 242 ? 2.373 4.863 -3.801 1 79 242 GLY A O 1
ATOM 1899 N N . SER A 1 243 ? 3.461 6.887 -3.762 1 84.38 243 SER A N 1
ATOM 1900 C CA . SER A 1 243 ? 4.527 6.363 -2.912 1 84.38 243 SER A CA 1
ATOM 1901 C C . SER A 1 243 ? 4.48 6.988 -1.521 1 84.38 243 SER A C 1
ATOM 1903 O O . SER A 1 243 ? 4.105 8.156 -1.371 1 84.38 243 SER A O 1
ATOM 1905 N N . ALA A 1 244 ? 4.816 6.172 -0.563 1 88.31 244 ALA A N 1
ATOM 1906 C CA . ALA A 1 244 ? 5.027 6.648 0.801 1 88.31 244 ALA A CA 1
ATOM 1907 C C . ALA A 1 244 ? 6.496 6.516 1.204 1 88.31 244 ALA A C 1
ATOM 1909 O O . ALA A 1 244 ? 7.16 5.543 0.833 1 88.31 244 ALA A O 1
ATOM 1910 N N . PHE A 1 245 ? 6.953 7.523 2.014 1 93.31 245 PHE A N 1
ATOM 1911 C CA . PHE A 1 245 ? 8.32 7.547 2.518 1 93.31 245 PHE A CA 1
ATOM 1912 C C . PHE A 1 245 ? 8.336 7.539 4.043 1 93.31 245 PHE A C 1
ATOM 1914 O O . PHE A 1 245 ? 7.762 8.422 4.676 1 93.31 245 PHE A O 1
ATOM 1921 N N . LEU A 1 246 ? 8.977 6.555 4.586 1 94.62 246 LEU A N 1
ATOM 1922 C CA . LEU A 1 246 ? 9.023 6.363 6.027 1 94.62 246 LEU A CA 1
ATOM 1923 C C . LEU A 1 246 ? 10.438 6.574 6.559 1 94.62 246 LEU A C 1
ATOM 1925 O O . LEU A 1 246 ? 11.414 6.145 5.93 1 94.62 246 LEU A O 1
ATOM 1929 N N . ASP A 1 247 ? 10.508 7.238 7.738 1 95.12 247 ASP A N 1
ATOM 1930 C CA . ASP A 1 247 ? 11.852 7.527 8.25 1 95.12 247 ASP A CA 1
ATOM 1931 C C . ASP A 1 247 ? 11.891 7.43 9.766 1 95.12 247 ASP A C 1
ATOM 1933 O O . ASP A 1 247 ? 12.922 7.699 10.383 1 95.12 247 ASP A O 1
ATOM 1937 N N . ALA A 1 248 ? 10.797 7.129 10.383 1 93.88 248 ALA A N 1
ATOM 1938 C CA . ALA A 1 248 ? 10.82 6.91 11.82 1 93.88 248 ALA A CA 1
ATOM 1939 C C . ALA A 1 248 ? 11.719 5.73 12.188 1 93.88 248 ALA A C 1
ATOM 1941 O O . ALA A 1 248 ? 11.648 4.676 11.555 1 93.88 248 ALA A O 1
ATOM 1942 N N . GLU A 1 249 ? 12.484 5.879 13.203 1 94.19 249 GLU A N 1
ATOM 1943 C CA . GLU A 1 249 ? 13.523 4.906 13.547 1 94.19 249 GLU A CA 1
ATOM 1944 C C . GLU A 1 249 ? 12.922 3.525 13.789 1 94.19 249 GLU A C 1
ATOM 1946 O O . GLU A 1 249 ? 13.469 2.516 13.352 1 94.19 249 GLU A O 1
ATOM 1951 N N . THR A 1 250 ? 11.828 3.49 14.484 1 94.31 250 THR A N 1
ATOM 1952 C CA . THR A 1 250 ? 11.195 2.213 14.797 1 94.31 250 THR A CA 1
ATOM 1953 C C . THR A 1 250 ? 10.781 1.491 13.516 1 94.31 250 THR A C 1
ATOM 1955 O O . THR A 1 250 ? 11 0.285 13.383 1 94.31 250 THR A O 1
ATOM 1958 N N . ARG A 1 251 ? 10.227 2.221 12.609 1 94.25 251 ARG A N 1
ATOM 1959 C CA . ARG A 1 251 ? 9.805 1.637 11.336 1 94.25 251 ARG A CA 1
ATOM 1960 C C . ARG A 1 251 ? 11.016 1.163 10.531 1 94.25 251 ARG A C 1
ATOM 1962 O O . ARG A 1 251 ? 10.992 0.08 9.945 1 94.25 251 ARG A O 1
ATOM 1969 N N . LEU A 1 252 ? 12.023 1.958 10.539 1 96.81 252 LEU A N 1
ATOM 1970 C CA . LEU A 1 252 ? 13.242 1.586 9.828 1 96.81 252 LEU A CA 1
ATOM 1971 C C . LEU A 1 252 ? 13.82 0.291 10.383 1 96.81 252 LEU A C 1
ATOM 1973 O O . LEU A 1 252 ? 14.211 -0.598 9.625 1 96.81 252 LEU A O 1
ATOM 1977 N N . ALA A 1 253 ? 13.844 0.187 11.688 1 96.94 253 ALA A N 1
ATOM 1978 C CA . ALA A 1 253 ? 14.359 -1.021 12.328 1 96.94 253 ALA A CA 1
ATOM 1979 C C . ALA A 1 253 ? 13.531 -2.242 11.938 1 96.94 253 ALA A C 1
ATOM 1981 O O . ALA A 1 253 ? 14.078 -3.309 11.656 1 96.94 253 ALA A O 1
ATOM 1982 N N . ASN A 1 254 ? 12.266 -2.084 11.922 1 95.88 254 ASN A N 1
ATOM 1983 C CA . ASN A 1 254 ? 11.375 -3.17 11.531 1 95.88 254 ASN A CA 1
ATOM 1984 C C . ASN A 1 254 ? 11.625 -3.607 10.086 1 95.88 254 ASN A C 1
ATOM 1986 O O . ASN A 1 254 ? 11.711 -4.801 9.805 1 95.88 254 ASN A O 1
ATOM 1990 N N . TYR A 1 255 ? 11.758 -2.674 9.211 1 96.94 255 TYR A N 1
ATOM 1991 C CA . TYR A 1 255 ? 11.945 -3.008 7.801 1 96.94 255 TYR A CA 1
ATOM 1992 C C . TYR A 1 255 ? 13.32 -3.623 7.562 1 96.94 255 TYR A C 1
ATOM 1994 O O . TYR A 1 255 ? 13.477 -4.488 6.699 1 96.94 255 TYR A O 1
ATOM 2002 N N . ARG A 1 256 ? 14.328 -3.176 8.312 1 97.5 256 ARG A N 1
ATOM 2003 C CA . ARG A 1 256 ? 15.617 -3.855 8.242 1 97.5 256 ARG A CA 1
ATOM 2004 C C . ARG A 1 256 ? 15.484 -5.324 8.641 1 97.5 256 ARG A C 1
ATOM 2006 O O . ARG A 1 256 ? 16.016 -6.203 7.961 1 97.5 256 ARG A O 1
ATOM 2013 N N . ALA A 1 257 ? 14.742 -5.512 9.68 1 97.38 257 ALA A N 1
ATOM 2014 C CA . ALA A 1 257 ? 14.531 -6.879 10.148 1 97.38 257 ALA A CA 1
ATOM 2015 C C . ALA A 1 257 ? 13.758 -7.699 9.125 1 97.38 257 ALA A C 1
ATOM 2017 O O . ALA A 1 257 ? 14.055 -8.875 8.898 1 97.38 257 ALA A O 1
ATOM 2018 N N . VAL A 1 258 ? 12.781 -7.109 8.547 1 96.88 258 VAL A N 1
ATOM 2019 C CA . VAL A 1 258 ? 12.008 -7.754 7.492 1 96.88 258 VAL A CA 1
ATOM 2020 C C . VAL A 1 258 ? 12.93 -8.164 6.348 1 96.88 258 VAL A C 1
ATOM 2022 O O . VAL A 1 258 ? 12.922 -9.328 5.922 1 96.88 258 VAL A O 1
ATOM 2025 N N . LEU A 1 259 ? 13.742 -7.281 5.914 1 97.75 259 LEU A N 1
ATOM 2026 C CA . LEU A 1 259 ? 14.633 -7.535 4.789 1 97.75 259 LEU A CA 1
ATOM 2027 C C . LEU A 1 259 ? 15.648 -8.617 5.137 1 97.75 259 LEU A C 1
ATOM 2029 O O . LEU A 1 259 ? 15.977 -9.461 4.293 1 97.75 259 LEU A O 1
ATOM 2033 N N . ASP A 1 260 ? 16.125 -8.578 6.352 1 97.94 260 ASP A N 1
ATOM 2034 C CA . ASP A 1 260 ? 17.062 -9.609 6.789 1 97.94 260 ASP A CA 1
ATOM 2035 C C . ASP A 1 260 ? 16.406 -10.992 6.73 1 97.94 260 ASP A C 1
ATOM 2037 O O . ASP A 1 260 ? 17 -11.945 6.223 1 97.94 260 ASP A O 1
ATOM 2041 N N . ARG A 1 261 ? 15.195 -11.055 7.172 1 97.19 261 ARG A N 1
ATOM 2042 C CA . ARG A 1 261 ? 14.484 -12.328 7.184 1 97.19 261 ARG A CA 1
ATOM 2043 C C . ARG A 1 261 ? 14.188 -12.805 5.766 1 97.19 261 ARG A C 1
ATOM 2045 O O . ARG A 1 261 ? 14.305 -13.992 5.469 1 97.19 261 ARG A O 1
ATOM 2052 N N . VAL A 1 262 ? 13.805 -11.898 4.938 1 97.75 262 VAL A N 1
ATOM 2053 C CA . VAL A 1 262 ? 13.531 -12.242 3.545 1 97.75 262 VAL A CA 1
ATOM 2054 C C . VAL A 1 262 ? 14.82 -12.711 2.869 1 97.75 262 VAL A C 1
ATOM 2056 O O . VAL A 1 262 ? 14.812 -13.695 2.125 1 97.75 262 VAL A O 1
ATOM 2059 N N . GLU A 1 263 ? 15.883 -12.031 3.121 1 97.88 263 GLU A N 1
ATOM 2060 C CA . GLU A 1 263 ? 17.172 -12.391 2.533 1 97.88 263 GLU A CA 1
ATOM 2061 C C . GLU A 1 263 ? 17.609 -13.781 2.982 1 97.88 263 GLU A C 1
ATOM 2063 O O . GLU A 1 263 ? 18.172 -14.547 2.195 1 97.88 263 GLU A O 1
ATOM 2068 N N . GLU A 1 264 ? 17.297 -14.125 4.191 1 97.06 264 GLU A N 1
ATOM 2069 C CA . GLU A 1 264 ? 17.625 -15.445 4.719 1 97.06 264 GLU A CA 1
ATOM 2070 C C . GLU A 1 264 ? 16.875 -16.531 3.971 1 97.06 264 GLU A C 1
ATOM 2072 O O . GLU A 1 264 ? 17.344 -17.672 3.885 1 97.06 264 GLU A O 1
ATOM 2077 N N . ARG A 1 265 ? 15.789 -16.172 3.445 1 95.75 265 ARG A N 1
ATOM 2078 C CA . ARG A 1 265 ? 14.93 -17.125 2.748 1 95.75 265 ARG A CA 1
ATOM 2079 C C . ARG A 1 265 ? 15.203 -17.125 1.248 1 95.75 265 ARG A C 1
ATOM 2081 O O . ARG A 1 265 ? 14.555 -17.844 0.489 1 95.75 265 ARG A O 1
ATOM 2088 N N . SER A 1 266 ? 16.109 -16.328 0.846 1 98.19 266 SER A N 1
ATOM 2089 C CA . SER A 1 266 ? 16.422 -16.188 -0.571 1 98.19 266 SER A CA 1
ATOM 2090 C C . SER A 1 266 ? 17.594 -17.078 -0.958 1 98.19 266 SER A C 1
ATOM 2092 O O . SER A 1 266 ? 18.406 -17.469 -0.105 1 98.19 266 SER A O 1
ATOM 2094 N N . LEU A 1 267 ? 17.672 -17.406 -2.168 1 98.56 267 LEU A N 1
ATOM 2095 C CA . LEU A 1 267 ? 18.812 -18.156 -2.703 1 98.56 267 LEU A CA 1
ATOM 2096 C C . LEU A 1 267 ? 20.078 -17.312 -2.693 1 98.56 267 LEU A C 1
ATOM 2098 O O . LEU A 1 267 ? 20.016 -16.094 -2.803 1 98.56 267 LEU A O 1
ATOM 2102 N N . ALA A 1 268 ? 21.219 -17.984 -2.557 1 98.25 268 ALA A N 1
ATOM 2103 C CA . ALA A 1 268 ? 22.5 -17.297 -2.719 1 98.25 268 ALA A CA 1
ATOM 2104 C C . ALA A 1 268 ? 22.641 -16.719 -4.125 1 98.25 268 ALA A C 1
ATOM 2106 O O . ALA A 1 268 ? 21.953 -17.156 -5.051 1 98.25 268 ALA A O 1
ATOM 2107 N N . PRO A 1 269 ? 23.5 -15.719 -4.324 1 98.12 269 PRO A N 1
ATOM 2108 C CA . PRO A 1 269 ? 23.609 -15.047 -5.621 1 98.12 269 PRO A CA 1
ATOM 2109 C C . PRO A 1 269 ? 23.859 -16.016 -6.766 1 98.12 269 PRO A C 1
ATOM 2111 O O . PRO A 1 269 ? 23.234 -15.914 -7.82 1 98.12 269 PRO A O 1
ATOM 2114 N N . GLY A 1 270 ? 24.781 -16.953 -6.578 1 98.25 270 GLY A N 1
ATOM 2115 C CA . GLY A 1 270 ? 25.062 -17.938 -7.617 1 98.25 270 GLY A CA 1
ATOM 2116 C C . GLY A 1 270 ? 23.859 -18.781 -7.977 1 98.25 270 GLY A C 1
ATOM 2117 O O . GLY A 1 270 ? 23.516 -18.938 -9.156 1 98.25 270 GLY A O 1
ATOM 2118 N N . GLN A 1 271 ? 23.172 -19.344 -7 1 98.56 271 GLN A N 1
ATOM 2119 C CA . GLN A 1 271 ? 21.969 -20.141 -7.199 1 98.56 271 GLN A CA 1
ATOM 2120 C C . GLN A 1 271 ? 20.859 -19.297 -7.812 1 98.56 271 GLN A C 1
ATOM 2122 O O . GLN A 1 271 ? 20.031 -19.812 -8.57 1 98.56 271 GLN A O 1
ATOM 2127 N N . SER A 1 272 ? 20.828 -18.031 -7.43 1 98.69 272 SER A N 1
ATOM 2128 C CA . SER A 1 272 ? 19.828 -17.109 -7.988 1 98.69 272 SER A CA 1
ATOM 2129 C C . SER A 1 272 ? 20.016 -16.953 -9.492 1 98.69 272 SER A C 1
ATOM 2131 O O . SER A 1 272 ? 19.047 -16.984 -10.25 1 98.69 272 SER A O 1
ATOM 2133 N N . ARG A 1 273 ? 21.219 -16.797 -9.906 1 98.38 273 ARG A N 1
ATOM 2134 C CA . ARG A 1 273 ? 21.5 -16.688 -11.328 1 98.38 273 ARG A CA 1
ATOM 2135 C C . ARG A 1 273 ? 21.094 -17.938 -12.078 1 98.38 273 ARG A C 1
ATOM 2137 O O . ARG A 1 273 ? 20.5 -17.875 -13.156 1 98.38 273 ARG A O 1
ATOM 2144 N N . ASP A 1 274 ? 21.406 -19.109 -11.469 1 98.5 274 ASP A N 1
ATOM 2145 C CA . ASP A 1 274 ? 20.984 -20.375 -12.062 1 98.5 274 ASP A CA 1
ATOM 2146 C C . ASP A 1 274 ? 19.453 -20.453 -12.172 1 98.5 274 ASP A C 1
ATOM 2148 O O . ASP A 1 274 ? 18.922 -20.891 -13.203 1 98.5 274 ASP A O 1
ATOM 2152 N N . PHE A 1 275 ? 18.844 -20.031 -11.133 1 98.5 275 PHE A N 1
ATOM 2153 C CA . PHE A 1 275 ? 17.391 -20.047 -11.078 1 98.5 275 PHE A CA 1
ATOM 2154 C C . PHE A 1 275 ? 16.781 -19.172 -12.164 1 98.5 275 PHE A C 1
ATOM 2156 O O . PHE A 1 275 ? 15.836 -19.562 -12.836 1 98.5 275 PHE A O 1
ATOM 2163 N N . ILE A 1 276 ? 17.297 -17.953 -12.312 1 98.44 276 ILE A N 1
ATOM 2164 C CA . ILE A 1 276 ? 16.828 -17.016 -13.336 1 98.44 276 ILE A CA 1
ATOM 2165 C C . ILE A 1 276 ? 17.016 -17.625 -14.719 1 98.44 276 ILE A C 1
ATOM 2167 O O . ILE A 1 276 ? 16.109 -17.578 -15.555 1 98.44 276 ILE A O 1
ATOM 2171 N N . LEU A 1 277 ? 18.188 -18.188 -14.93 1 98.12 277 LEU A N 1
ATOM 2172 C CA . LEU A 1 277 ? 18.484 -18.797 -16.219 1 98.12 277 LEU A CA 1
ATOM 2173 C C . LEU A 1 277 ? 17.516 -19.938 -16.516 1 98.12 277 LEU A C 1
ATOM 2175 O O . LEU A 1 277 ? 16.984 -20.016 -17.625 1 98.12 277 LEU A O 1
ATOM 2179 N N . GLU A 1 278 ? 17.297 -20.75 -15.578 1 97.88 278 GLU A N 1
ATOM 2180 C CA . GLU A 1 278 ? 16.359 -21.859 -15.75 1 97.88 278 GLU A CA 1
ATOM 2181 C C . GLU A 1 278 ? 14.953 -21.359 -16.047 1 97.88 278 GLU A C 1
ATOM 2183 O O . GLU A 1 278 ? 14.266 -21.906 -16.922 1 97.88 278 GLU A O 1
ATOM 2188 N N . THR A 1 279 ? 14.555 -20.344 -15.297 1 97.12 279 THR A N 1
ATOM 2189 C CA . THR A 1 279 ? 13.234 -19.781 -15.508 1 97.12 279 THR A CA 1
ATOM 2190 C C . THR A 1 279 ? 13.117 -19.188 -16.922 1 97.12 279 THR A C 1
ATOM 2192 O O . THR A 1 279 ? 12.094 -19.359 -17.578 1 97.12 279 THR A O 1
ATOM 2195 N N . ALA A 1 280 ? 14.172 -18.484 -17.359 1 96.19 280 ALA A N 1
ATOM 2196 C CA . ALA A 1 280 ? 14.195 -17.891 -18.688 1 96.19 280 ALA A CA 1
ATOM 2197 C C . ALA A 1 280 ? 14.023 -18.969 -19.766 1 96.19 280 ALA A C 1
ATOM 2199 O O . ALA A 1 280 ? 13.336 -18.75 -20.766 1 96.19 280 ALA A O 1
ATOM 2200 N N . ARG A 1 281 ? 14.531 -20.125 -19.516 1 94.12 281 ARG A N 1
ATOM 2201 C CA . ARG A 1 281 ? 14.484 -21.219 -20.484 1 94.12 281 ARG A CA 1
ATOM 2202 C C . ARG A 1 281 ? 13.102 -21.875 -20.516 1 94.12 281 ARG A C 1
ATOM 2204 O O . ARG A 1 281 ? 12.711 -22.469 -21.516 1 94.12 281 ARG A O 1
ATOM 2211 N N . GLN A 1 282 ? 12.438 -21.781 -19.422 1 91.19 282 GLN A N 1
ATOM 2212 C CA . GLN A 1 282 ? 11.117 -22.391 -19.297 1 91.19 282 GLN A CA 1
ATOM 2213 C C . GLN A 1 282 ? 10.047 -21.484 -19.891 1 91.19 282 GLN A C 1
ATOM 2215 O O . GLN A 1 282 ? 8.93 -21.938 -20.172 1 91.19 282 GLN A O 1
ATOM 2220 N N . LEU A 1 283 ? 10.32 -20.234 -19.891 1 86.12 283 LEU A N 1
ATOM 2221 C CA . LEU A 1 283 ? 9.328 -19.312 -20.422 1 86.12 283 LEU A CA 1
ATOM 2222 C C . LEU A 1 283 ? 9.211 -19.469 -21.938 1 86.12 283 LEU A C 1
ATOM 2224 O O . LEU A 1 283 ? 8.117 -19.344 -22.484 1 86.12 283 LEU A O 1
ATOM 2228 N N . MET B 1 1 ? -25.625 14.75 22.078 1 62.12 1 MET B N 1
ATOM 2229 C CA . MET B 1 1 ? -24.797 13.547 22.188 1 62.12 1 MET B CA 1
ATOM 2230 C C . MET B 1 1 ? -23.328 13.898 22.391 1 62.12 1 MET B C 1
ATOM 2232 O O . MET B 1 1 ? -22.859 14.906 21.859 1 62.12 1 MET B O 1
ATOM 2236 N N . PRO B 1 2 ? -22.703 13.312 23.281 1 72.44 2 PRO B N 1
ATOM 2237 C CA . PRO B 1 2 ? -21.312 13.672 23.531 1 72.44 2 PRO B CA 1
ATOM 2238 C C . PRO B 1 2 ? -20.422 13.43 22.312 1 72.44 2 PRO B C 1
ATOM 2240 O O . PRO B 1 2 ? -20.688 12.523 21.516 1 72.44 2 PRO B O 1
ATOM 2243 N N . PRO B 1 3 ? -19.516 14.297 22.125 1 78.62 3 PRO B N 1
ATOM 2244 C CA . PRO B 1 3 ? -18.594 14.164 21 1 78.62 3 PRO B CA 1
ATOM 2245 C C . PRO B 1 3 ? -17.828 12.844 21.016 1 78.62 3 PRO B C 1
ATOM 2247 O O . PRO B 1 3 ? -17.484 12.344 22.094 1 78.62 3 PRO B O 1
ATOM 2250 N N . ARG B 1 4 ? -17.719 12.289 19.875 1 79 4 ARG B N 1
ATOM 2251 C CA . ARG B 1 4 ? -16.906 11.094 19.688 1 79 4 ARG B CA 1
ATOM 2252 C C . ARG B 1 4 ? -15.43 11.445 19.594 1 79 4 ARG B C 1
ATOM 2254 O O . ARG B 1 4 ? -15.047 12.32 18.812 1 79 4 ARG B O 1
ATOM 2261 N N . LYS B 1 5 ? -14.594 10.938 20.312 1 77.25 5 LYS B N 1
ATOM 2262 C CA . LYS B 1 5 ? -13.164 11.234 20.297 1 77.25 5 LYS B CA 1
ATOM 2263 C C . LYS B 1 5 ? -12.5 10.633 19.062 1 77.25 5 LYS B C 1
ATOM 2265 O O . LYS B 1 5 ? -11.648 11.266 18.438 1 77.25 5 LYS B O 1
ATOM 2270 N N . VAL B 1 6 ? -12.969 9.484 18.578 1 83.88 6 VAL B N 1
ATOM 2271 C CA . VAL B 1 6 ? -12.367 8.805 17.438 1 83.88 6 VAL B CA 1
ATOM 2272 C C . VAL B 1 6 ? -13.461 8.148 16.594 1 83.88 6 VAL B C 1
ATOM 2274 O O . VAL B 1 6 ? -13.742 6.957 16.766 1 83.88 6 VAL B O 1
ATOM 2277 N N . PRO B 1 7 ? -13.977 8.898 15.719 1 88.38 7 PRO B N 1
ATOM 2278 C CA . PRO B 1 7 ? -15.039 8.312 14.898 1 88.38 7 PRO B CA 1
ATOM 2279 C C . PRO B 1 7 ? -14.547 7.168 14.016 1 88.38 7 PRO B C 1
ATOM 2281 O O . PRO B 1 7 ? -13.398 7.188 13.562 1 88.38 7 PRO B O 1
ATOM 2284 N N . THR B 1 8 ? -15.375 6.141 13.766 1 89.19 8 THR B N 1
ATOM 2285 C CA . THR B 1 8 ? -15.078 5.047 12.852 1 89.19 8 THR B CA 1
ATOM 2286 C C . THR B 1 8 ? -15.102 5.531 11.406 1 89.19 8 THR B C 1
ATOM 2288 O O . THR B 1 8 ? -15.578 6.633 11.125 1 89.19 8 THR B O 1
ATOM 2291 N N . ALA B 1 9 ? -14.586 4.719 10.531 1 90.12 9 ALA B N 1
ATOM 2292 C CA . ALA B 1 9 ? -14.633 5.051 9.109 1 90.12 9 ALA B CA 1
ATOM 2293 C C . ALA B 1 9 ? -16.078 5.238 8.633 1 90.12 9 ALA B C 1
ATOM 2295 O O . ALA B 1 9 ? -16.359 6.121 7.82 1 90.12 9 ALA B O 1
ATOM 2296 N N . ARG B 1 10 ? -16.938 4.441 9.117 1 91.88 10 ARG B N 1
ATOM 2297 C CA . ARG B 1 10 ? -18.344 4.508 8.734 1 91.88 10 ARG B CA 1
ATOM 2298 C C . ARG B 1 10 ? -18.984 5.805 9.211 1 91.88 10 ARG B C 1
ATOM 2300 O O . ARG B 1 10 ? -19.75 6.434 8.477 1 91.88 10 ARG B O 1
ATOM 2307 N N . GLN B 1 11 ? -18.734 6.18 10.406 1 91.25 11 GLN B N 1
ATOM 2308 C CA . GLN B 1 11 ? -19.25 7.422 10.969 1 91.25 11 GLN B CA 1
ATOM 2309 C C . GLN B 1 11 ? -18.719 8.633 10.211 1 91.25 11 GLN B C 1
ATOM 2311 O O . GLN B 1 11 ? -19.469 9.57 9.914 1 91.25 11 GLN B O 1
ATOM 2316 N N . ARG B 1 12 ? -17.469 8.594 9.922 1 93.25 12 ARG B N 1
ATOM 2317 C CA . ARG B 1 12 ? -16.875 9.664 9.117 1 93.25 12 ARG B CA 1
ATOM 2318 C C . ARG B 1 12 ? -17.516 9.734 7.738 1 93.25 12 ARG B C 1
ATOM 2320 O O . ARG B 1 12 ? -17.766 10.82 7.219 1 93.25 12 ARG B O 1
ATOM 2327 N N . ARG B 1 13 ? -17.766 8.578 7.234 1 95.19 13 ARG B N 1
ATOM 2328 C CA . ARG B 1 13 ? -18.391 8.508 5.918 1 95.19 13 ARG B CA 1
ATOM 2329 C C . ARG B 1 13 ? -19.781 9.141 5.934 1 95.19 13 ARG B C 1
ATOM 2331 O O . ARG B 1 13 ? -20.125 9.898 5.023 1 95.19 13 ARG B O 1
ATOM 2338 N N . LEU B 1 14 ? -20.531 8.812 6.91 1 95.25 14 LEU B N 1
ATOM 2339 C CA . LEU B 1 14 ? -21.859 9.398 7.043 1 95.25 14 LEU B CA 1
ATOM 2340 C C . LEU B 1 14 ? -21.781 10.922 7.055 1 95.25 14 LEU B C 1
ATOM 2342 O O . LEU B 1 14 ? -22.516 11.594 6.316 1 95.25 14 LEU B O 1
ATOM 2346 N N . GLY B 1 15 ? -20.938 11.445 7.836 1 96.06 15 GLY B N 1
ATOM 2347 C CA . GLY B 1 15 ? -20.75 12.883 7.902 1 96.06 15 GLY B CA 1
ATOM 2348 C C . GLY B 1 15 ? -20.328 13.492 6.574 1 96.06 15 GLY B C 1
ATOM 2349 O O . GLY B 1 15 ? -20.859 14.516 6.156 1 96.06 15 GLY B O 1
ATOM 2350 N N . SER B 1 16 ? -19.406 12.852 5.98 1 96.31 16 SER B N 1
ATOM 2351 C CA . SER B 1 16 ? -18.891 13.367 4.715 1 96.31 16 SER B CA 1
ATOM 2352 C C . SER B 1 16 ? -19.969 13.367 3.641 1 96.31 16 SER B C 1
ATOM 2354 O O . SER B 1 16 ? -20 14.25 2.779 1 96.31 16 SER B O 1
ATOM 2356 N N . GLU B 1 17 ? -20.844 12.391 3.68 1 97.12 17 GLU B N 1
ATOM 2357 C CA . GLU B 1 17 ? -21.922 12.352 2.705 1 97.12 17 GLU B CA 1
ATOM 2358 C C . GLU B 1 17 ? -22.922 13.477 2.945 1 97.12 17 GLU B C 1
ATOM 2360 O O . GLU B 1 17 ? -23.469 14.039 1.995 1 97.12 17 GLU B O 1
ATOM 2365 N N . LEU B 1 18 ? -23.156 13.789 4.148 1 97 18 LEU B N 1
ATOM 2366 C CA . LEU B 1 18 ? -24.016 14.922 4.465 1 97 18 LEU B CA 1
ATOM 2367 C C . LEU B 1 18 ? -23.391 16.234 3.98 1 97 18 LEU B C 1
ATOM 2369 O O . LEU B 1 18 ? -24.094 17.094 3.465 1 97 18 LEU B O 1
ATOM 2373 N N . ARG B 1 19 ? -22.172 16.344 4.172 1 97.25 19 ARG B N 1
ATOM 2374 C CA . ARG B 1 19 ? -21.469 17.516 3.662 1 97.25 19 ARG B CA 1
ATOM 2375 C C . ARG B 1 19 ? -21.609 17.625 2.148 1 97.25 19 ARG B C 1
ATOM 2377 O O . ARG B 1 19 ? -21.859 18.703 1.621 1 97.25 19 ARG B O 1
ATOM 2384 N N . LYS B 1 20 ? -21.422 16.5 1.496 1 96.56 20 LYS B N 1
ATOM 2385 C CA . LYS B 1 20 ? -21.562 16.484 0.043 1 96.56 20 LYS B CA 1
ATOM 2386 C C . LYS B 1 20 ? -22.938 16.984 -0.382 1 96.56 20 LYS B C 1
ATOM 2388 O O . LYS B 1 20 ? -23.062 17.734 -1.356 1 96.56 20 LYS B O 1
ATOM 2393 N N . MET B 1 21 ? -23.969 16.547 0.306 1 96.38 21 MET B N 1
ATOM 2394 C CA . MET B 1 21 ? -25.328 16.984 0.003 1 96.38 21 MET B CA 1
ATOM 2395 C C . MET B 1 21 ? -25.453 18.5 0.173 1 96.38 21 MET B C 1
ATOM 2397 O O . MET B 1 21 ? -26.062 19.172 -0.662 1 96.38 21 MET B O 1
ATOM 2401 N N . ARG B 1 22 ? -24.891 19 1.262 1 97.5 22 ARG B N 1
ATOM 2402 C CA . ARG B 1 22 ? -24.938 20.438 1.508 1 97.5 22 ARG B CA 1
ATOM 2403 C C . ARG B 1 22 ? -24.25 21.203 0.384 1 97.5 22 ARG B C 1
ATOM 2405 O O . ARG B 1 22 ? -24.797 22.188 -0.128 1 97.5 22 ARG B O 1
ATOM 2412 N N . GLU B 1 23 ? -23.078 20.734 0.065 1 97.12 23 GLU B N 1
ATOM 2413 C CA . GLU B 1 23 ? -22.297 21.391 -0.971 1 97.12 23 GLU B CA 1
ATOM 2414 C C . GLU B 1 23 ? -22.984 21.312 -2.326 1 97.12 23 GLU B C 1
ATOM 2416 O O . GLU B 1 23 ? -22.953 22.266 -3.104 1 97.12 23 GLU B O 1
ATOM 2421 N N . HIS B 1 24 ? -23.609 20.234 -2.592 1 95.56 24 HIS B N 1
ATOM 2422 C CA . HIS B 1 24 ? -24.359 20.078 -3.836 1 95.56 24 HIS B CA 1
ATOM 2423 C C . HIS B 1 24 ? -25.516 21.062 -3.91 1 95.56 24 HIS B C 1
ATOM 2425 O O . HIS B 1 24 ? -25.875 21.516 -4.996 1 95.56 24 HIS B O 1
ATOM 2431 N N . ALA B 1 25 ? -26.094 21.281 -2.795 1 96.25 25 ALA B N 1
ATOM 2432 C CA . ALA B 1 25 ? -27.203 22.234 -2.713 1 96.25 25 ALA B CA 1
ATOM 2433 C C . ALA B 1 25 ? -26.688 23.656 -2.814 1 96.25 25 ALA B C 1
ATOM 2435 O O . ALA B 1 25 ? -27.484 24.609 -2.848 1 96.25 25 ALA B O 1
ATOM 2436 N N . GLY B 1 26 ? -25.281 23.812 -2.725 1 97.06 26 GLY B N 1
ATOM 2437 C CA . GLY B 1 26 ? -24.688 25.125 -2.855 1 97.06 26 GLY B CA 1
ATOM 2438 C C . GLY B 1 26 ? -24.703 25.922 -1.562 1 97.06 26 GLY B C 1
ATOM 2439 O O . GLY B 1 26 ? -24.641 27.156 -1.583 1 97.06 26 GLY B O 1
ATOM 2440 N N . LEU B 1 27 ? -24.828 25.344 -0.512 1 97.25 27 LEU B N 1
ATOM 2441 C CA . LEU B 1 27 ? -24.953 26.031 0.766 1 97.25 27 LEU B CA 1
ATOM 2442 C C . LEU B 1 27 ? -23.641 26.016 1.528 1 97.25 27 LEU B C 1
ATOM 2444 O O . LEU B 1 27 ? -22.938 25 1.562 1 97.25 27 LEU B O 1
ATOM 2448 N N . THR B 1 28 ? -23.328 27.125 2.088 1 97.25 28 THR B N 1
ATOM 2449 C CA . THR B 1 28 ? -22.25 27.188 3.068 1 97.25 28 THR B CA 1
ATOM 2450 C C . THR B 1 28 ? -22.703 26.625 4.414 1 97.25 28 THR B C 1
ATOM 2452 O O . THR B 1 28 ? -23.891 26.344 4.605 1 97.25 28 THR B O 1
ATOM 2455 N N . LEU B 1 29 ? -21.766 26.5 5.262 1 96.69 29 LEU B N 1
ATOM 2456 C CA . LEU B 1 29 ? -22.109 26.047 6.605 1 96.69 29 LEU B CA 1
ATOM 2457 C C . LEU B 1 29 ? -23.078 27.016 7.27 1 96.69 29 LEU B C 1
ATOM 2459 O O . LEU B 1 29 ? -24.031 26.594 7.938 1 96.69 29 LEU B O 1
ATOM 2463 N N . GLY B 1 30 ? -22.781 28.266 7.098 1 96.25 30 GLY B N 1
ATOM 2464 C CA . GLY B 1 30 ? -23.641 29.297 7.68 1 96.25 30 GLY B CA 1
ATOM 2465 C C . GLY B 1 30 ? -25.047 29.266 7.133 1 96.25 30 GLY B C 1
ATOM 2466 O O . GLY B 1 30 ? -26.016 29.344 7.891 1 96.25 30 GLY B O 1
ATOM 2467 N N . GLU B 1 31 ? -25.188 29.188 5.848 1 97.06 31 GLU B N 1
ATOM 2468 C CA . GLU B 1 31 ? -26.5 29.141 5.195 1 97.06 31 GLU B CA 1
ATOM 2469 C C . GLU B 1 31 ? -27.266 27.891 5.613 1 97.06 31 GLU B C 1
ATOM 2471 O O . GLU B 1 31 ? -28.484 27.953 5.812 1 97.06 31 GLU B O 1
ATOM 2476 N N . ALA B 1 32 ? -26.609 26.781 5.68 1 97.38 32 ALA B N 1
ATOM 2477 C CA . ALA B 1 32 ? -27.25 25.547 6.125 1 97.38 32 ALA B CA 1
ATOM 2478 C C . ALA B 1 32 ? -27.75 25.672 7.559 1 97.38 32 ALA B C 1
ATOM 2480 O O . ALA B 1 32 ? -28.828 25.188 7.887 1 97.38 32 ALA B O 1
ATOM 2481 N N . ALA B 1 33 ? -26.953 26.219 8.414 1 96.56 33 ALA B N 1
ATOM 2482 C CA . ALA B 1 33 ? -27.328 26.422 9.812 1 96.56 33 ALA B CA 1
ATOM 2483 C C . ALA B 1 33 ? -28.641 27.203 9.906 1 96.56 33 ALA B C 1
ATOM 2485 O O . ALA B 1 33 ? -29.516 26.859 10.711 1 96.56 33 ALA B O 1
ATOM 2486 N N . THR B 1 34 ? -28.719 28.234 9.164 1 96.19 34 THR B N 1
ATOM 2487 C CA . THR B 1 34 ? -29.938 29.031 9.117 1 96.19 34 THR B CA 1
ATOM 2488 C C . THR B 1 34 ? -31.109 28.203 8.602 1 96.19 34 THR B C 1
ATOM 2490 O O . THR B 1 34 ? -32.188 28.188 9.203 1 96.19 34 THR B O 1
ATOM 2493 N N . LEU B 1 35 ? -30.844 27.531 7.527 1 95.12 35 LEU B N 1
ATOM 2494 C CA . LEU B 1 35 ? -31.859 26.734 6.867 1 95.12 35 LEU B CA 1
ATOM 2495 C C . LEU B 1 35 ? -32.406 25.641 7.801 1 95.12 35 LEU B C 1
ATOM 2497 O O . LEU B 1 35 ? -33.594 25.344 7.805 1 95.12 35 LEU B O 1
ATOM 2501 N N . LEU B 1 36 ? -31.531 25.016 8.547 1 94.75 36 LEU B N 1
ATOM 2502 C CA . LEU B 1 36 ? -31.875 23.859 9.367 1 94.75 36 LEU B CA 1
ATOM 2503 C C . LEU B 1 36 ? -32.188 24.281 10.805 1 94.75 36 LEU B C 1
ATOM 2505 O O . LEU B 1 36 ? -32.469 23.438 11.656 1 94.75 36 LEU B O 1
ATOM 2509 N N . SER B 1 37 ? -32.094 25.547 11.117 1 92.75 37 SER B N 1
ATOM 2510 C CA . SER B 1 37 ? -32.344 26.094 12.445 1 92.75 37 SER B CA 1
ATOM 2511 C C . SER B 1 37 ? -31.469 25.438 13.5 1 92.75 37 SER B C 1
ATOM 2513 O O . SER B 1 37 ? -31.953 24.969 14.523 1 92.75 37 SER B O 1
ATOM 2515 N N . THR B 1 38 ? -30.234 25.359 13.18 1 92.12 38 THR B N 1
ATOM 2516 C CA . THR B 1 38 ? -29.188 24.859 14.07 1 92.12 38 THR B CA 1
ATOM 2517 C C . THR B 1 38 ? -27.938 25.719 13.984 1 92.12 38 THR B C 1
ATOM 2519 O O . THR B 1 38 ? -27.969 26.828 13.43 1 92.12 38 THR B O 1
ATOM 2522 N N . ASP B 1 39 ? -26.891 25.391 14.633 1 93.31 39 ASP B N 1
ATOM 2523 C CA . ASP B 1 39 ? -25.688 26.234 14.625 1 93.31 39 ASP B CA 1
ATOM 2524 C C . ASP B 1 39 ? -24.594 25.609 13.742 1 93.31 39 ASP B C 1
ATOM 2526 O O . ASP B 1 39 ? -24.609 24.406 13.492 1 93.31 39 ASP B O 1
ATOM 2530 N N . ARG B 1 40 ? -23.766 26.5 13.297 1 94.69 40 ARG B N 1
ATOM 2531 C CA . ARG B 1 40 ? -22.672 26.141 12.406 1 94.69 40 ARG B CA 1
ATOM 2532 C C . ARG B 1 40 ? -21.797 25.047 13.023 1 94.69 40 ARG B C 1
ATOM 2534 O O . ARG B 1 40 ? -21.391 24.109 12.328 1 94.69 40 ARG B O 1
ATOM 2541 N N . THR B 1 41 ? -21.531 25.141 14.234 1 94.19 41 THR B N 1
ATOM 2542 C CA . THR B 1 41 ? -20.656 24.203 14.938 1 94.19 41 THR B CA 1
ATOM 2543 C C . THR B 1 41 ? -21.266 22.797 14.945 1 94.19 41 THR B C 1
ATOM 2545 O O . THR B 1 41 ? -20.562 21.812 14.711 1 94.19 41 THR B O 1
ATOM 2548 N N . GLY B 1 42 ? -22.516 22.734 15.219 1 93.5 42 GLY B N 1
ATOM 2549 C CA . GLY B 1 42 ? -23.219 21.453 15.203 1 93.5 42 GLY B CA 1
ATOM 2550 C C . GLY B 1 42 ? -23.156 20.766 13.852 1 93.5 42 GLY B C 1
ATOM 2551 O O . GLY B 1 42 ? -22.906 19.562 13.766 1 93.5 42 GLY B O 1
ATOM 2552 N N . ILE B 1 43 ? -23.391 21.516 12.812 1 95.38 43 ILE B N 1
ATOM 2553 C CA . ILE B 1 43 ? -23.375 20.953 11.469 1 95.38 43 ILE B CA 1
ATOM 2554 C C . ILE B 1 43 ? -21.969 20.484 11.125 1 95.38 43 ILE B C 1
ATOM 2556 O O . ILE B 1 43 ? -21.781 19.359 10.633 1 95.38 43 ILE B O 1
ATOM 2560 N N . SER B 1 44 ? -21 21.312 11.406 1 95.44 44 SER B N 1
ATOM 2561 C CA . SER B 1 44 ? -19.609 20.969 11.094 1 95.44 44 SER B CA 1
ATOM 2562 C C . SER B 1 44 ? -19.172 19.703 11.836 1 95.44 44 SER B C 1
ATOM 2564 O O . SER B 1 44 ? -18.531 18.828 11.25 1 95.44 44 SER B O 1
ATOM 2566 N N . ASN B 1 45 ? -19.531 19.641 13.07 1 94.69 45 ASN B N 1
ATOM 2567 C CA . ASN B 1 45 ? -19.172 18.469 13.875 1 94.69 45 ASN B CA 1
ATOM 2568 C C . ASN B 1 45 ? -19.875 17.203 13.391 1 94.69 45 ASN B C 1
ATOM 2570 O O . ASN B 1 45 ? -19.297 16.125 13.422 1 94.69 45 ASN B O 1
ATOM 2574 N N . THR B 1 46 ? -21.078 17.328 12.977 1 94.5 46 THR B N 1
ATOM 2575 C CA . THR B 1 46 ? -21.797 16.203 12.414 1 94.5 46 THR B CA 1
ATOM 2576 C C . THR B 1 46 ? -21.156 15.758 11.094 1 94.5 46 THR B C 1
ATOM 2578 O O . THR B 1 46 ? -20.953 14.562 10.875 1 94.5 46 THR B O 1
ATOM 2581 N N . GLU B 1 47 ? -20.797 16.75 10.305 1 96.38 47 GLU B N 1
ATOM 2582 C CA . GLU B 1 47 ? -20.25 16.469 8.977 1 96.38 47 GLU B CA 1
ATOM 2583 C C . GLU B 1 47 ? -18.859 15.844 9.086 1 96.38 47 GLU B C 1
ATOM 2585 O O . GLU B 1 47 ? -18.375 15.219 8.133 1 96.38 47 GLU B O 1
ATOM 2590 N N . SER B 1 48 ? -18.219 16 10.203 1 93.69 48 SER B N 1
ATOM 2591 C CA . SER B 1 48 ? -16.906 15.406 10.414 1 93.69 48 SER B CA 1
ATOM 2592 C C . SER B 1 48 ? -17.016 14.07 11.141 1 93.69 48 SER B C 1
ATOM 2594 O O . SER B 1 48 ? -16 13.391 11.367 1 93.69 48 SER B O 1
ATOM 2596 N N . GLY B 1 49 ? -18.156 13.656 11.547 1 91.88 49 GLY B N 1
ATOM 2597 C CA . GLY B 1 49 ? -18.391 12.414 12.266 1 91.88 49 GLY B CA 1
ATOM 2598 C C . GLY B 1 49 ? -18.188 12.547 13.758 1 91.88 49 GLY B C 1
ATOM 2599 O O . GLY B 1 49 ? -18.375 11.578 14.508 1 91.88 49 GLY B O 1
ATOM 2600 N N . ARG B 1 50 ? -17.828 13.664 14.234 1 90.56 50 ARG B N 1
ATOM 2601 C CA . ARG B 1 50 ? -17.562 13.906 15.648 1 90.56 50 ARG B CA 1
ATOM 2602 C C . ARG B 1 50 ? -18.844 13.828 16.469 1 90.56 50 ARG B C 1
ATOM 2604 O O . ARG B 1 50 ? -18.828 13.414 17.625 1 90.56 50 ARG B O 1
ATOM 2611 N N . PHE B 1 51 ? -19.922 14.328 15.883 1 89.81 51 PHE B N 1
ATOM 2612 C CA . PHE B 1 51 ? -21.234 14.203 16.516 1 89.81 51 PHE B CA 1
ATOM 2613 C C . PHE B 1 51 ? -22.109 13.219 15.75 1 89.81 51 PHE B C 1
ATOM 2615 O O . PHE B 1 51 ? -22.094 13.188 14.516 1 89.81 51 PHE B O 1
ATOM 2622 N N . GLY B 1 52 ? -22.828 12.43 16.5 1 89 52 GLY B N 1
ATOM 2623 C CA . GLY B 1 52 ? -23.828 11.555 15.891 1 89 52 GLY B CA 1
ATOM 2624 C C . GLY B 1 52 ? -25.047 12.297 15.391 1 89 52 GLY B C 1
ATOM 2625 O O . GLY B 1 52 ? -25.266 13.461 15.75 1 89 52 GLY B O 1
ATOM 2626 N N . VAL B 1 53 ? -25.75 11.664 14.547 1 92.25 53 VAL B N 1
ATOM 2627 C CA . VAL B 1 53 ? -26.984 12.203 13.984 1 92.25 53 VAL B CA 1
ATOM 2628 C C . VAL B 1 53 ? -28.031 11.102 13.883 1 92.25 53 VAL B C 1
ATOM 2630 O O . VAL B 1 53 ? -27.703 9.938 13.648 1 92.25 53 VAL B O 1
ATOM 2633 N N . SER B 1 54 ? -29.234 11.484 14.156 1 93.69 54 SER B N 1
ATOM 2634 C CA . SER B 1 54 ? -30.312 10.492 14.055 1 93.69 54 SER B CA 1
ATOM 2635 C C . SER B 1 54 ? -30.75 10.312 12.609 1 93.69 54 SER B C 1
ATOM 2637 O O . SER B 1 54 ? -30.531 11.188 11.766 1 93.69 54 SER B O 1
ATOM 2639 N N . GLY B 1 55 ? -31.375 9.164 12.328 1 95.88 55 GLY B N 1
ATOM 2640 C CA . GLY B 1 55 ? -31.938 8.922 11.008 1 95.88 55 GLY B CA 1
ATOM 2641 C C . GLY B 1 55 ? -32.938 9.977 10.594 1 95.88 55 GLY B C 1
ATOM 2642 O O . GLY B 1 55 ? -32.969 10.398 9.43 1 95.88 55 GLY B O 1
ATOM 2643 N N . GLN B 1 56 ? -33.719 10.375 11.547 1 95.56 56 GLN B N 1
ATOM 2644 C CA . GLN B 1 56 ? -34.719 11.406 11.273 1 95.56 56 GLN B CA 1
ATOM 2645 C C . GLN B 1 56 ? -34.031 12.719 10.875 1 95.56 56 GLN B C 1
ATOM 2647 O O . GLN B 1 56 ? -34.5 13.391 9.953 1 95.56 56 GLN B O 1
ATOM 2652 N N . ARG B 1 57 ? -33.062 13.102 11.523 1 95.12 57 ARG B N 1
ATOM 2653 C CA . ARG B 1 57 ? -32.344 14.336 11.195 1 95.12 57 ARG B CA 1
ATOM 2654 C C . ARG B 1 57 ? -31.688 14.242 9.82 1 95.12 57 ARG B C 1
ATOM 2656 O O . ARG B 1 57 ? -31.672 15.219 9.07 1 95.12 57 ARG B O 1
ATOM 2663 N N . VAL B 1 58 ? -31.141 13.078 9.5 1 97.06 58 VAL B N 1
ATOM 2664 C CA . VAL B 1 58 ? -30.578 12.859 8.172 1 97.06 58 VAL B CA 1
ATOM 2665 C C . VAL B 1 58 ? -31.625 13.133 7.105 1 97.06 58 VAL B C 1
ATOM 2667 O O . VAL B 1 58 ? -31.375 13.852 6.141 1 97.06 58 VAL B O 1
ATOM 2670 N N . ARG B 1 59 ? -32.781 12.609 7.344 1 97.06 59 ARG B N 1
ATOM 2671 C CA . ARG B 1 59 ? -33.844 12.805 6.383 1 97.06 59 ARG B CA 1
ATOM 2672 C C . ARG B 1 59 ? -34.25 14.273 6.293 1 97.06 59 ARG B C 1
ATOM 2674 O O . ARG B 1 59 ? -34.469 14.789 5.195 1 97.06 59 ARG B O 1
ATOM 2681 N N . THR B 1 60 ? -34.312 14.852 7.422 1 96.31 60 THR B N 1
ATOM 2682 C CA . THR B 1 60 ? -34.688 16.266 7.457 1 96.31 60 THR B CA 1
ATOM 2683 C C . THR B 1 60 ? -33.656 17.094 6.699 1 96.31 60 THR B C 1
ATOM 2685 O O . THR B 1 60 ? -34 17.953 5.879 1 96.31 60 THR B O 1
ATOM 2688 N N . TRP B 1 61 ? -32.406 16.891 6.984 1 97.06 61 TRP B N 1
ATOM 2689 C CA . TRP B 1 61 ? -31.344 17.625 6.305 1 97.06 61 TRP B CA 1
ATOM 2690 C C . TRP B 1 61 ? -31.406 17.391 4.801 1 97.06 61 TRP B C 1
ATOM 2692 O O . TRP B 1 61 ? -31.328 18.344 4.016 1 97.06 61 TRP B O 1
ATOM 2702 N N . ALA B 1 62 ? -31.5 16.125 4.418 1 97.19 62 ALA B N 1
ATOM 2703 C CA . ALA B 1 62 ? -31.547 15.766 3.002 1 97.19 62 ALA B CA 1
ATOM 2704 C C . ALA B 1 62 ? -32.688 16.469 2.291 1 97.19 62 ALA B C 1
ATOM 2706 O O . ALA B 1 62 ? -32.531 16.953 1.162 1 97.19 62 ALA B O 1
ATOM 2707 N N . SER B 1 63 ? -33.812 16.5 2.975 1 95.88 63 SER B N 1
ATOM 2708 C CA . SER B 1 63 ? -34.969 17.156 2.42 1 95.88 63 SER B CA 1
ATOM 2709 C C . SER B 1 63 ? -34.719 18.656 2.223 1 95.88 63 SER B C 1
ATOM 2711 O O . SER B 1 63 ? -35.031 19.203 1.159 1 95.88 63 SER B O 1
ATOM 2713 N N . HIS B 1 64 ? -34.188 19.281 3.158 1 96.44 64 HIS B N 1
ATOM 2714 C CA . HIS B 1 64 ? -33.906 20.703 3.078 1 96.44 64 HIS B CA 1
ATOM 2715 C C . HIS B 1 64 ? -32.844 21 2.02 1 96.44 64 HIS B C 1
ATOM 2717 O O . HIS B 1 64 ? -32.875 22.047 1.382 1 96.44 64 HIS B O 1
ATOM 2723 N N . TYR B 1 65 ? -31.969 20.047 1.887 1 96.88 65 TYR B N 1
ATOM 2724 C CA . TYR B 1 65 ? -30.922 20.219 0.89 1 96.88 65 TYR B CA 1
ATOM 2725 C C . TYR B 1 65 ? -31.438 19.906 -0.508 1 96.88 65 TYR B C 1
ATOM 2727 O O . TYR B 1 65 ? -30.75 20.141 -1.502 1 96.88 65 TYR B O 1
ATOM 2735 N N . GLY B 1 66 ? -32.594 19.297 -0.625 1 96.06 66 GLY B N 1
ATOM 2736 C CA . GLY B 1 66 ? -33.188 19 -1.912 1 96.06 66 GLY B CA 1
ATOM 2737 C C . GLY B 1 66 ? -32.594 17.766 -2.572 1 96.06 66 GLY B C 1
ATOM 2738 O O . GLY B 1 66 ? -32.5 17.703 -3.797 1 96.06 66 GLY B O 1
ATOM 2739 N N . CYS B 1 67 ? -32.125 16.844 -1.809 1 95.38 67 CYS B N 1
ATOM 2740 C CA . CYS B 1 67 ? -31.578 15.609 -2.367 1 95.38 67 CYS B CA 1
ATOM 2741 C C . CYS B 1 67 ? -32.688 14.781 -3.031 1 95.38 67 CYS B C 1
ATOM 2743 O O . CYS B 1 67 ? -33.656 14.383 -2.379 1 95.38 67 CYS B O 1
ATOM 2745 N N . PRO B 1 68 ? -32.562 14.469 -4.246 1 94 68 PRO B N 1
ATOM 2746 C CA . PRO B 1 68 ? -33.656 13.812 -4.977 1 94 68 PRO B CA 1
ATOM 2747 C C . PRO B 1 68 ? -33.562 12.289 -4.902 1 94 68 PRO B C 1
ATOM 2749 O O . PRO B 1 68 ? -34.406 11.602 -5.512 1 94 68 PRO B O 1
ATOM 2752 N N . ASP B 1 69 ? -32.719 11.672 -4.238 1 96.19 69 ASP B N 1
ATOM 2753 C CA . ASP B 1 69 ? -32.469 10.234 -4.262 1 96.19 69 ASP B CA 1
ATOM 2754 C C . ASP B 1 69 ? -32.938 9.562 -2.975 1 96.19 69 ASP B C 1
ATOM 2756 O O . ASP B 1 69 ? -32.156 9.43 -2.02 1 96.19 69 ASP B O 1
ATOM 2760 N N . PRO B 1 70 ? -34.094 9.016 -2.893 1 96.75 70 PRO B N 1
ATOM 2761 C CA . PRO B 1 70 ? -34.656 8.43 -1.667 1 96.75 70 PRO B CA 1
ATOM 2762 C C . PRO B 1 70 ? -33.844 7.238 -1.162 1 96.75 70 PRO B C 1
ATOM 2764 O O . PRO B 1 70 ? -33.719 7.043 0.049 1 96.75 70 PRO B O 1
ATOM 2767 N N . ALA B 1 71 ? -33.406 6.457 -2.094 1 97.19 71 ALA B N 1
ATOM 2768 C CA . ALA B 1 71 ? -32.625 5.293 -1.688 1 97.19 71 ALA B CA 1
ATOM 2769 C C . ALA B 1 71 ? -31.328 5.715 -0.976 1 97.19 71 ALA B C 1
ATOM 2771 O O . ALA B 1 71 ? -30.938 5.098 0.012 1 97.19 71 ALA B O 1
ATOM 2772 N N . TYR B 1 72 ? -30.766 6.68 -1.501 1 97.38 72 TYR B N 1
ATOM 2773 C CA . TYR B 1 72 ? -29.562 7.242 -0.906 1 97.38 72 TYR B CA 1
ATOM 2774 C C . TYR B 1 72 ? -29.844 7.797 0.485 1 97.38 72 TYR B C 1
ATOM 2776 O O . TYR B 1 72 ? -29.109 7.516 1.435 1 97.38 72 TYR B O 1
ATOM 2784 N N . ILE B 1 73 ? -30.891 8.492 0.629 1 97.56 73 ILE B N 1
ATOM 2785 C CA . ILE B 1 73 ? -31.297 9.07 1.905 1 97.56 73 ILE B CA 1
ATOM 2786 C C . ILE B 1 73 ? -31.594 7.949 2.902 1 97.56 73 ILE B C 1
ATOM 2788 O O . ILE B 1 73 ? -31.141 7.988 4.043 1 97.56 73 ILE B O 1
ATOM 2792 N N . ASP B 1 74 ? -32.312 6.984 2.455 1 97.44 74 ASP B N 1
ATOM 2793 C CA . ASP B 1 74 ? -32.656 5.859 3.316 1 97.44 74 ASP B CA 1
ATOM 2794 C C . ASP B 1 74 ? -31.391 5.129 3.801 1 97.44 74 ASP B C 1
ATOM 2796 O O . ASP B 1 74 ? -31.328 4.715 4.957 1 97.44 74 ASP B O 1
ATOM 2800 N N . ALA B 1 75 ? -30.5 4.945 2.898 1 97 75 ALA B N 1
ATOM 2801 C CA . ALA B 1 75 ? -29.25 4.281 3.264 1 97 75 ALA B CA 1
ATOM 2802 C C . ALA B 1 75 ? -28.5 5.062 4.344 1 97 75 ALA B C 1
ATOM 2804 O O . ALA B 1 75 ? -28.031 4.484 5.324 1 97 75 ALA B O 1
ATOM 2805 N N . LEU B 1 76 ? -28.406 6.359 4.168 1 97.06 76 LEU B N 1
ATOM 2806 C CA . LEU B 1 76 ? -27.719 7.195 5.145 1 97.06 76 LEU B CA 1
ATOM 2807 C C . LEU B 1 76 ? -28.469 7.211 6.473 1 97.06 76 LEU B C 1
ATOM 2809 O O . LEU B 1 76 ? -27.844 7.152 7.539 1 97.06 76 LEU B O 1
ATOM 2813 N N . ALA B 1 77 ? -29.75 7.297 6.383 1 96.81 77 ALA B N 1
ATOM 2814 C CA . ALA B 1 77 ? -30.547 7.242 7.598 1 96.81 77 ALA B CA 1
ATOM 2815 C C . ALA B 1 77 ? -30.344 5.918 8.328 1 96.81 77 ALA B C 1
ATOM 2817 O O . ALA B 1 77 ? -30.25 5.887 9.555 1 96.81 77 ALA B O 1
ATOM 2818 N N . GLY B 1 78 ? -30.312 4.891 7.531 1 94.75 78 GLY B N 1
ATOM 2819 C CA . GLY B 1 78 ? -30.031 3.59 8.117 1 94.75 78 GLY B CA 1
ATOM 2820 C C . GLY B 1 78 ? -28.688 3.529 8.805 1 94.75 78 GLY B C 1
ATOM 2821 O O . GLY B 1 78 ? -28.562 2.951 9.883 1 94.75 78 GLY B O 1
ATOM 2822 N N . MET B 1 79 ? -27.672 4.09 8.18 1 93.94 79 MET B N 1
ATOM 2823 C CA . MET B 1 79 ? -26.344 4.164 8.773 1 93.94 79 MET B CA 1
ATOM 2824 C C . MET B 1 79 ? -26.391 4.902 10.109 1 93.94 79 MET B C 1
ATOM 2826 O O . MET B 1 79 ? -25.719 4.492 11.07 1 93.94 79 MET B O 1
ATOM 2830 N N . ALA B 1 80 ? -27.141 5.922 10.172 1 93.19 80 ALA B N 1
ATOM 2831 C CA . ALA B 1 80 ? -27.25 6.746 11.367 1 93.19 80 ALA B CA 1
ATOM 2832 C C . ALA B 1 80 ? -27.969 6 12.484 1 93.19 80 ALA B C 1
ATOM 2834 O O . ALA B 1 80 ? -27.656 6.188 13.664 1 93.19 80 ALA B O 1
ATOM 2835 N N . GLU B 1 81 ? -28.891 5.184 12.164 1 90 81 GLU B N 1
ATOM 2836 C CA . GLU B 1 81 ? -29.75 4.516 13.133 1 90 81 GLU B CA 1
ATOM 2837 C C . GLU B 1 81 ? -29.047 3.307 13.75 1 90 81 GLU B C 1
ATOM 2839 O O . GLU B 1 81 ? -29.406 2.879 14.852 1 90 81 GLU B O 1
ATOM 2844 N N . GLU B 1 82 ? -28.234 2.795 12.922 1 80.38 82 GLU B N 1
ATOM 2845 C CA . GLU B 1 82 ? -27.531 1.636 13.461 1 80.38 82 GLU B CA 1
ATOM 2846 C C . GLU B 1 82 ? -26.594 2.035 14.602 1 80.38 82 GLU B C 1
ATOM 2848 O O . GLU B 1 82 ? -25.453 2.418 14.375 1 80.38 82 GLU B O 1
ATOM 2853 N N . ARG B 1 83 ? -27.094 2.141 15.773 1 65.81 83 ARG B N 1
ATOM 2854 C CA . ARG B 1 83 ? -26.391 2.609 16.969 1 65.81 83 ARG B CA 1
ATOM 2855 C C . ARG B 1 83 ? -25.656 1.465 17.656 1 65.81 83 ARG B C 1
ATOM 2857 O O . ARG B 1 83 ? -24.797 1.696 18.516 1 65.81 83 ARG B O 1
ATOM 2864 N N . GLY B 1 84 ? -25.984 0.349 17.297 1 69.25 84 GLY B N 1
ATOM 2865 C CA . GLY B 1 84 ? -25.375 -0.742 18.047 1 69.25 84 GLY B CA 1
ATOM 2866 C C . GLY B 1 84 ? -23.891 -0.932 17.734 1 69.25 84 GLY B C 1
ATOM 2867 O O . GLY B 1 84 ? -23.438 -0.546 16.672 1 69.25 84 GLY B O 1
ATOM 2868 N N . ARG B 1 85 ? -23.188 -1.261 18.844 1 81.56 85 ARG B N 1
ATOM 2869 C CA . ARG B 1 85 ? -21.781 -1.604 18.766 1 81.56 85 ARG B CA 1
ATOM 2870 C C . ARG B 1 85 ? -21.578 -2.916 18 1 81.56 85 ARG B C 1
ATOM 2872 O O . ARG B 1 85 ? -22.156 -3.941 18.359 1 81.56 85 ARG B O 1
ATOM 2879 N N . GLY B 1 86 ? -20.922 -2.859 16.875 1 91.12 86 GLY B N 1
ATOM 2880 C CA . GLY B 1 86 ? -20.594 -4.086 16.172 1 91.12 86 GLY B CA 1
ATOM 2881 C C . GLY B 1 86 ? -19.625 -4.977 16.938 1 91.12 86 GLY B C 1
ATOM 2882 O O . GLY B 1 86 ? -18.938 -4.512 17.844 1 91.12 86 GLY B O 1
ATOM 2883 N N . TRP B 1 87 ? -19.734 -6.273 16.672 1 94.75 87 TRP B N 1
ATOM 2884 C CA . TRP B 1 87 ? -18.922 -7.262 17.375 1 94.75 87 TRP B CA 1
ATOM 2885 C C . TRP B 1 87 ? -17.438 -6.891 17.312 1 94.75 87 TRP B C 1
ATOM 2887 O O . TRP B 1 87 ? -16.672 -7.258 18.203 1 94.75 87 TRP B O 1
ATOM 2897 N N . TRP B 1 88 ? -17.016 -6.168 16.281 1 95.56 88 TRP B N 1
ATOM 2898 C CA . TRP B 1 88 ? -15.617 -5.797 16.109 1 95.56 88 TRP B CA 1
ATOM 2899 C C . TRP B 1 88 ? -15.156 -4.852 17.219 1 95.56 88 TRP B C 1
ATOM 2901 O O . TRP B 1 88 ? -13.953 -4.73 17.469 1 95.56 88 TRP B O 1
ATOM 2911 N N . GLU B 1 89 ? -16.047 -4.176 17.922 1 93.19 89 GLU B N 1
ATOM 2912 C CA . GLU B 1 89 ? -15.695 -3.271 19.016 1 93.19 89 GLU B CA 1
ATOM 2913 C C . GLU B 1 89 ? -15.117 -4.039 20.188 1 93.19 89 GLU B C 1
ATOM 2915 O O . GLU B 1 89 ? -14.406 -3.461 21.031 1 93.19 89 GLU B O 1
ATOM 2920 N N . ASP B 1 90 ? -15.398 -5.336 20.234 1 95.12 90 ASP B N 1
ATOM 2921 C CA . ASP B 1 90 ? -14.828 -6.184 21.281 1 95.12 90 ASP B CA 1
ATOM 2922 C C . ASP B 1 90 ? -13.305 -6.254 21.156 1 95.12 90 ASP B C 1
ATOM 2924 O O . ASP B 1 90 ? -12.617 -6.664 22.094 1 95.12 90 ASP B O 1
ATOM 2928 N N . TYR B 1 91 ? -12.781 -5.789 20.031 1 96 91 TYR B N 1
ATOM 2929 C CA . TYR B 1 91 ? -11.352 -5.895 19.766 1 96 91 TYR B CA 1
ATOM 2930 C C . TYR B 1 91 ? -10.688 -4.523 19.812 1 96 91 TYR B C 1
ATOM 2932 O O . TYR B 1 91 ? -9.492 -4.395 19.516 1 96 91 TYR B O 1
ATOM 2940 N N . ARG B 1 92 ? -11.344 -3.482 20.156 1 91.75 92 ARG B N 1
ATOM 2941 C CA . ARG B 1 92 ? -10.906 -2.094 20.047 1 91.75 92 ARG B CA 1
ATOM 2942 C C . ARG B 1 92 ? -9.641 -1.855 20.859 1 91.75 92 ARG B C 1
ATOM 2944 O O . ARG B 1 92 ? -8.773 -1.078 20.453 1 91.75 92 ARG B O 1
ATOM 2951 N N . ASN B 1 93 ? -9.398 -2.52 21.953 1 91.25 93 ASN B N 1
ATOM 2952 C CA . ASN B 1 93 ? -8.234 -2.303 22.797 1 91.25 93 ASN B CA 1
ATOM 2953 C C . ASN B 1 93 ? -7.062 -3.182 22.391 1 91.25 93 ASN B C 1
ATOM 2955 O O . ASN B 1 93 ? -5.941 -2.996 22.859 1 91.25 93 ASN B O 1
ATOM 2959 N N . ASP B 1 94 ? -7.34 -4.051 21.422 1 93.38 94 ASP B N 1
ATOM 2960 C CA . ASP B 1 94 ? -6.328 -5.059 21.109 1 93.38 94 ASP B CA 1
ATOM 2961 C C . ASP B 1 94 ? -5.805 -4.879 19.688 1 93.38 94 ASP B C 1
ATOM 2963 O O . ASP B 1 94 ? -4.664 -5.246 19.375 1 93.38 94 ASP B O 1
ATOM 2967 N N . LEU B 1 95 ? -6.621 -4.344 18.812 1 93.81 95 LEU B N 1
ATOM 2968 C CA . LEU B 1 95 ? -6.266 -4.262 17.406 1 93.81 95 LEU B CA 1
ATOM 2969 C C . LEU B 1 95 ? -6.375 -2.83 16.891 1 93.81 95 LEU B C 1
ATOM 2971 O O . LEU B 1 95 ? -6.992 -1.982 17.547 1 93.81 95 LEU B O 1
ATOM 2975 N N . SER B 1 96 ? -5.766 -2.641 15.742 1 92.12 96 SER B N 1
ATOM 2976 C CA . SER B 1 96 ? -5.75 -1.299 15.172 1 92.12 96 SER B CA 1
ATOM 2977 C C . SER B 1 96 ? -7.133 -0.896 14.672 1 92.12 96 SER B C 1
ATOM 2979 O O . SER B 1 96 ? -7.949 -1.753 14.328 1 92.12 96 SER B O 1
ATOM 2981 N N . ALA B 1 97 ? -7.383 0.41 14.523 1 92 97 ALA B N 1
ATOM 2982 C CA . ALA B 1 97 ? -8.656 0.951 14.047 1 92 97 ALA B CA 1
ATOM 2983 C C . ALA B 1 97 ? -8.945 0.485 12.625 1 92 97 ALA B C 1
ATOM 2985 O O . ALA B 1 97 ? -10.094 0.189 12.289 1 92 97 ALA B O 1
ATOM 2986 N N . GLY B 1 98 ? -7.902 0.385 11.828 1 93.06 98 GLY B N 1
ATOM 2987 C CA . GLY B 1 98 ? -8.078 -0.041 10.445 1 93.06 98 GLY B CA 1
ATOM 2988 C C . GLY B 1 98 ? -8.641 -1.446 10.328 1 93.06 98 GLY B C 1
ATOM 2989 O O . GLY B 1 98 ? -9.461 -1.719 9.453 1 93.06 98 GLY B O 1
ATOM 2990 N N . VAL B 1 99 ? -8.195 -2.27 11.156 1 94.06 99 VAL B N 1
ATOM 2991 C CA . VAL B 1 99 ? -8.648 -3.654 11.156 1 94.06 99 VAL B CA 1
ATOM 2992 C C . VAL B 1 99 ? -10.125 -3.717 11.547 1 94.06 99 VAL B C 1
ATOM 2994 O O . VAL B 1 99 ? -10.898 -4.477 10.961 1 94.06 99 VAL B O 1
ATOM 2997 N N . LEU B 1 100 ? -10.484 -2.91 12.516 1 94.94 100 LEU B N 1
ATOM 2998 C CA . LEU B 1 100 ? -11.875 -2.859 12.953 1 94.94 100 LEU B CA 1
ATOM 2999 C C . LEU B 1 100 ? -12.758 -2.271 11.859 1 94.94 100 LEU B C 1
ATOM 3001 O O . LEU B 1 100 ? -13.859 -2.77 11.609 1 94.94 100 LEU B O 1
ATOM 3005 N N . ASP B 1 101 ? -12.266 -1.268 11.25 1 94.69 101 ASP B N 1
ATOM 3006 C CA . ASP B 1 101 ? -13.008 -0.636 10.164 1 94.69 101 ASP B CA 1
ATOM 3007 C C . ASP B 1 101 ? -13.258 -1.619 9.023 1 94.69 101 ASP B C 1
ATOM 3009 O O . ASP B 1 101 ? -14.32 -1.596 8.398 1 94.69 101 ASP B O 1
ATOM 3013 N N . LEU B 1 102 ? -12.289 -2.43 8.758 1 96.19 102 LEU B N 1
ATOM 3014 C CA . LEU B 1 102 ? -12.445 -3.434 7.711 1 96.19 102 LEU B CA 1
ATOM 3015 C C . LEU B 1 102 ? -13.586 -4.395 8.055 1 96.19 102 LEU B C 1
ATOM 3017 O O . LEU B 1 102 ? -14.422 -4.691 7.199 1 96.19 102 LEU B O 1
ATOM 3021 N N . ALA B 1 103 ? -13.602 -4.871 9.258 1 96.81 103 ALA B N 1
ATOM 3022 C CA . ALA B 1 103 ? -14.664 -5.77 9.688 1 96.81 103 ALA B CA 1
ATOM 3023 C C . ALA B 1 103 ? -16.031 -5.109 9.547 1 96.81 103 ALA B C 1
ATOM 3025 O O . ALA B 1 103 ? -16.984 -5.742 9.086 1 96.81 103 ALA B O 1
ATOM 3026 N N . GLU B 1 104 ? -16.125 -3.871 9.977 1 95.5 104 GLU B N 1
ATOM 3027 C CA . GLU B 1 104 ? -17.375 -3.137 9.859 1 95.5 104 GLU B CA 1
ATOM 3028 C C . GLU B 1 104 ? -17.797 -2.992 8.398 1 95.5 104 GLU B C 1
ATOM 3030 O O . GLU B 1 104 ? -18.969 -3.189 8.055 1 95.5 104 GLU B O 1
ATOM 3035 N N . LEU B 1 105 ? -16.859 -2.629 7.609 1 95.75 105 LEU B N 1
ATOM 3036 C CA . LEU B 1 105 ? -17.109 -2.471 6.18 1 95.75 105 LEU B CA 1
ATOM 3037 C C . LEU B 1 105 ? -17.641 -3.766 5.574 1 95.75 105 LEU B C 1
ATOM 3039 O O . LEU B 1 105 ? -18.656 -3.754 4.867 1 95.75 105 LEU B O 1
ATOM 3043 N N . GLU B 1 106 ? -17.016 -4.859 5.852 1 97.19 106 GLU B N 1
ATOM 3044 C CA . GLU B 1 106 ? -17.438 -6.164 5.359 1 97.19 106 GLU B CA 1
ATOM 3045 C C . GLU B 1 106 ? -18.812 -6.539 5.895 1 97.19 106 GLU B C 1
ATOM 3047 O O . GLU B 1 106 ? -19.641 -7.098 5.168 1 97.19 106 GLU B O 1
ATOM 3052 N N . HIS B 1 107 ? -19.016 -6.211 7.102 1 95.31 107 HIS B N 1
ATOM 3053 C CA . HIS B 1 107 ? -20.266 -6.547 7.766 1 95.31 107 HIS B CA 1
ATOM 3054 C C . HIS B 1 107 ? -21.453 -5.926 7.039 1 95.31 107 HIS B C 1
ATOM 3056 O O . HIS B 1 107 ? -22.516 -6.543 6.938 1 95.31 107 HIS B O 1
ATOM 3062 N N . HIS B 1 108 ? -21.281 -4.781 6.512 1 94.38 108 HIS B N 1
ATOM 3063 C CA . HIS B 1 108 ? -22.391 -4.059 5.906 1 94.38 108 HIS B CA 1
ATOM 3064 C C . HIS B 1 108 ? -22.359 -4.18 4.387 1 94.38 108 HIS B C 1
ATOM 3066 O O . HIS B 1 108 ? -23.172 -3.557 3.697 1 94.38 108 HIS B O 1
ATOM 3072 N N . ALA B 1 109 ? -21.516 -4.965 3.861 1 97.19 109 ALA B N 1
ATOM 3073 C CA . ALA B 1 109 ? -21.312 -5.062 2.42 1 97.19 109 ALA B CA 1
ATOM 3074 C C . ALA B 1 109 ? -22.469 -5.801 1.749 1 97.19 109 ALA B C 1
ATOM 3076 O O . ALA B 1 109 ? -22.969 -6.789 2.285 1 97.19 109 ALA B O 1
ATOM 3077 N N . ARG B 1 110 ? -22.859 -5.301 0.604 1 97.88 110 ARG B N 1
ATOM 3078 C CA . ARG B 1 110 ? -23.781 -6.035 -0.261 1 97.88 110 ARG B CA 1
ATOM 3079 C C . ARG B 1 110 ? -23.016 -6.922 -1.241 1 97.88 110 ARG B C 1
ATOM 3081 O O . ARG B 1 110 ? -23.469 -8.008 -1.585 1 97.88 110 ARG B O 1
ATOM 3088 N N . THR B 1 111 ? -21.906 -6.422 -1.709 1 98.56 111 THR B N 1
ATOM 3089 C CA . THR B 1 111 ? -21.016 -7.176 -2.584 1 98.56 111 THR B CA 1
ATOM 3090 C C . THR B 1 111 ? -19.562 -7.004 -2.152 1 98.56 111 THR B C 1
ATOM 3092 O O . THR B 1 111 ? -19.203 -5.98 -1.572 1 98.56 111 THR B O 1
ATOM 3095 N N . LEU B 1 112 ? -18.812 -7.957 -2.359 1 98.69 112 LEU B N 1
ATOM 3096 C CA . LEU B 1 112 ? -17.359 -7.945 -2.156 1 98.69 112 LEU B CA 1
ATOM 3097 C C . LEU B 1 112 ? -16.641 -8.445 -3.402 1 98.69 112 LEU B C 1
ATOM 3099 O O . LEU B 1 112 ? -16.953 -9.523 -3.92 1 98.69 112 LEU B O 1
ATOM 3103 N N . ARG B 1 113 ? -15.75 -7.715 -3.949 1 98.69 113 ARG B N 1
ATOM 3104 C CA . ARG B 1 113 ? -14.852 -8.117 -5.023 1 98.69 113 ARG B CA 1
ATOM 3105 C C . ARG B 1 113 ? -13.398 -7.863 -4.645 1 98.69 113 ARG B C 1
ATOM 3107 O O . ARG B 1 113 ? -13.016 -6.723 -4.371 1 98.69 113 ARG B O 1
ATOM 3114 N N . ALA B 1 114 ? -12.648 -8.867 -4.613 1 97.81 114 ALA B N 1
ATOM 3115 C CA . ALA B 1 114 ? -11.273 -8.703 -4.137 1 97.81 114 ALA B CA 1
ATOM 3116 C C . ALA B 1 114 ? -10.281 -9.328 -5.109 1 97.81 114 ALA B C 1
ATOM 3118 O O . ALA B 1 114 ? -10.586 -10.32 -5.77 1 97.81 114 ALA B O 1
ATOM 3119 N N . VAL B 1 115 ? -9.148 -8.711 -5.234 1 97 115 VAL B N 1
ATOM 3120 C CA . VAL B 1 115 ? -7.98 -9.305 -5.867 1 97 115 VAL B CA 1
ATOM 3121 C C . VAL B 1 115 ? -6.91 -9.594 -4.816 1 97 115 VAL B C 1
ATOM 3123 O O . VAL B 1 115 ? -6.582 -8.727 -4.004 1 97 115 VAL B O 1
ATOM 3126 N N . GLN B 1 116 ? -6.457 -10.781 -4.824 1 95.88 116 GLN B N 1
ATOM 3127 C CA . GLN B 1 116 ? -5.414 -11.195 -3.893 1 95.88 116 GLN B CA 1
ATOM 3128 C C . GLN B 1 116 ? -4.195 -11.734 -4.633 1 95.88 116 GLN B C 1
ATOM 3130 O O . GLN B 1 116 ? -4.332 -12.547 -5.559 1 95.88 116 GLN B O 1
ATOM 3135 N N . ILE B 1 117 ? -3.037 -11.375 -4.195 1 93.94 117 ILE B N 1
ATOM 3136 C CA . ILE B 1 117 ? -1.831 -11.703 -4.945 1 93.94 117 ILE B CA 1
ATOM 3137 C C . ILE B 1 117 ? -1.05 -12.789 -4.215 1 93.94 117 ILE B C 1
ATOM 3139 O O . ILE B 1 117 ? -0.869 -13.898 -4.738 1 93.94 117 ILE B O 1
ATOM 3143 N N . MET B 1 118 ? -0.624 -12.531 -2.971 1 95.12 118 MET B N 1
ATOM 3144 C CA . MET B 1 118 ? 0.278 -13.453 -2.289 1 95.12 118 MET B CA 1
ATOM 3145 C C . MET B 1 118 ? -0.424 -14.141 -1.12 1 95.12 118 MET B C 1
ATOM 3147 O O . MET B 1 118 ? 0.093 -15.102 -0.559 1 95.12 118 MET B O 1
ATOM 3151 N N . HIS B 1 119 ? -1.544 -13.711 -0.799 1 95.69 119 HIS B N 1
ATOM 3152 C CA . HIS B 1 119 ? -2.285 -14.258 0.334 1 95.69 119 HIS B CA 1
ATOM 3153 C C . HIS B 1 119 ? -3.68 -14.711 -0.086 1 95.69 119 HIS B C 1
ATOM 3155 O O . HIS B 1 119 ? -4.266 -14.148 -1.016 1 95.69 119 HIS B O 1
ATOM 3161 N N . MET B 1 120 ? -4.156 -15.695 0.676 1 97.06 120 MET B N 1
ATOM 3162 C CA . MET B 1 120 ? -5.578 -16.016 0.571 1 97.06 120 MET B CA 1
ATOM 3163 C C . MET B 1 120 ? -6.434 -14.875 1.113 1 97.06 120 MET B C 1
ATOM 3165 O O . MET B 1 120 ? -6.035 -14.195 2.061 1 97.06 120 MET B O 1
ATOM 3169 N N . PRO B 1 121 ? -7.594 -14.648 0.432 1 97.25 121 PRO B N 1
ATOM 3170 C CA . PRO B 1 121 ? -8.492 -13.664 1.039 1 97.25 121 PRO B CA 1
ATOM 3171 C C . PRO B 1 121 ? -8.781 -13.961 2.51 1 97.25 121 PRO B C 1
ATOM 3173 O O . PRO B 1 121 ? -9.031 -15.109 2.875 1 97.25 121 PRO B O 1
ATOM 3176 N N . GLY B 1 122 ? -8.719 -12.961 3.314 1 97.19 122 GLY B N 1
ATOM 3177 C CA . GLY B 1 122 ? -8.906 -13.133 4.746 1 97.19 122 GLY B CA 1
ATOM 3178 C C . GLY B 1 122 ? -10.172 -13.891 5.094 1 97.19 122 GLY B C 1
ATOM 3179 O O . GLY B 1 122 ? -10.172 -14.727 6 1 97.19 122 GLY B O 1
ATOM 3180 N N . LEU B 1 123 ? -11.234 -13.648 4.402 1 98.19 123 LEU B N 1
ATOM 3181 C CA . LEU B 1 123 ? -12.531 -14.258 4.684 1 98.19 123 LEU B CA 1
ATOM 3182 C C . LEU B 1 123 ? -12.516 -15.742 4.34 1 98.19 123 LEU B C 1
ATOM 3184 O O . LEU B 1 123 ? -13.43 -16.484 4.727 1 98.19 123 LEU B O 1
ATOM 3188 N N . LEU B 1 124 ? -11.484 -16.188 3.615 1 98.38 124 LEU B N 1
ATOM 3189 C CA . LEU B 1 124 ? -11.469 -17.578 3.154 1 98.38 124 LEU B CA 1
ATOM 3190 C C . LEU B 1 124 ? -10.289 -18.328 3.762 1 98.38 124 LEU B C 1
ATOM 3192 O O . LEU B 1 124 ? -9.906 -19.391 3.264 1 98.38 124 LEU B O 1
ATOM 3196 N N . GLN B 1 125 ? -9.742 -17.891 4.777 1 98.5 125 GLN B N 1
ATOM 3197 C CA . GLN B 1 125 ? -8.586 -18.516 5.391 1 98.5 125 GLN B CA 1
ATOM 3198 C C . GLN B 1 125 ? -9 -19.5 6.484 1 98.5 125 GLN B C 1
ATOM 3200 O O . GLN B 1 125 ? -9.93 -19.219 7.25 1 98.5 125 GLN B O 1
ATOM 3205 N N . THR B 1 126 ? -8.344 -20.594 6.52 1 98.44 126 THR B N 1
ATOM 3206 C CA . THR B 1 126 ? -8.438 -21.453 7.695 1 98.44 126 THR B CA 1
ATOM 3207 C C . THR B 1 126 ? -7.695 -20.828 8.875 1 98.44 126 THR B C 1
ATOM 3209 O O . THR B 1 126 ? -6.883 -19.906 8.695 1 98.44 126 THR B O 1
ATOM 3212 N N . GLU B 1 127 ? -8.031 -21.328 10.047 1 98.44 127 GLU B N 1
ATOM 3213 C CA . GLU B 1 127 ? -7.344 -20.844 11.234 1 98.44 127 GLU B CA 1
ATOM 3214 C C . GLU B 1 127 ? -5.844 -21.094 11.148 1 98.44 127 GLU B C 1
ATOM 3216 O O . GLU B 1 127 ? -5.035 -20.219 11.453 1 98.44 127 GLU B O 1
ATOM 3221 N N . ASP B 1 128 ? -5.453 -22.281 10.727 1 98.56 128 ASP B N 1
ATOM 3222 C CA . ASP B 1 128 ? -4.047 -22.656 10.664 1 98.56 128 ASP B CA 1
ATOM 3223 C C . ASP B 1 128 ? -3.293 -21.812 9.648 1 98.56 128 ASP B C 1
ATOM 3225 O O . ASP B 1 128 ? -2.15 -21.406 9.891 1 98.56 128 ASP B O 1
ATOM 3229 N N . TYR B 1 129 ? -3.916 -21.594 8.539 1 98.31 129 TYR B N 1
ATOM 3230 C CA . TYR B 1 129 ? -3.299 -20.719 7.535 1 98.31 129 TYR B CA 1
ATOM 3231 C C . TYR B 1 129 ? -3.125 -19.312 8.07 1 98.31 129 TYR B C 1
ATOM 3233 O O . TYR B 1 129 ? -2.047 -18.719 7.949 1 98.31 129 TYR B O 1
ATOM 3241 N N . ALA B 1 130 ? -4.184 -18.766 8.688 1 98.31 130 ALA B N 1
ATOM 3242 C CA . ALA B 1 130 ? -4.117 -17.422 9.266 1 98.31 130 ALA B CA 1
ATOM 3243 C C . ALA B 1 130 ? -3.002 -17.344 10.305 1 98.31 130 ALA B C 1
ATOM 3245 O O . ALA B 1 130 ? -2.26 -16.359 10.344 1 98.31 130 ALA B O 1
ATOM 3246 N N . ARG B 1 131 ? -2.924 -18.344 11.094 1 98.25 131 ARG B N 1
ATOM 3247 C CA . ARG B 1 131 ? -1.873 -18.406 12.109 1 98.25 131 ARG B CA 1
ATOM 3248 C C . ARG B 1 131 ? -0.491 -18.344 11.461 1 98.25 131 ARG B C 1
ATOM 3250 O O . ARG B 1 131 ? 0.374 -17.578 11.914 1 98.25 131 ARG B O 1
ATOM 3257 N N . ALA B 1 132 ? -0.292 -19.156 10.461 1 97.94 132 ALA B N 1
ATOM 3258 C CA . ALA B 1 132 ? 0.988 -19.172 9.758 1 97.94 132 ALA B CA 1
ATOM 3259 C C . ALA B 1 132 ? 1.326 -17.812 9.18 1 97.94 132 ALA B C 1
ATOM 3261 O O . ALA B 1 132 ? 2.48 -17.375 9.219 1 97.94 132 ALA B O 1
ATOM 3262 N N . VAL B 1 133 ? 0.334 -17.125 8.656 1 97.12 133 VAL B N 1
ATOM 3263 C CA . VAL B 1 133 ? 0.523 -15.789 8.094 1 97.12 133 VAL B CA 1
ATOM 3264 C C . VAL B 1 133 ? 0.944 -14.812 9.188 1 97.12 133 VAL B C 1
ATOM 3266 O O . VAL B 1 133 ? 1.924 -14.086 9.031 1 97.12 133 VAL B O 1
ATOM 3269 N N . PHE B 1 134 ? 0.26 -14.789 10.336 1 96.75 134 PHE B N 1
ATOM 3270 C CA . PHE B 1 134 ? 0.523 -13.844 11.414 1 96.75 134 PHE B CA 1
ATOM 3271 C C . PHE B 1 134 ? 1.878 -14.109 12.055 1 96.75 134 PHE B C 1
ATOM 3273 O O . PHE B 1 134 ? 2.541 -13.188 12.531 1 96.75 134 PHE B O 1
ATOM 3280 N N . GLU B 1 135 ? 2.273 -15.312 11.984 1 96.12 135 GLU B N 1
ATOM 3281 C CA . GLU B 1 135 ? 3.531 -15.695 12.617 1 96.12 135 GLU B CA 1
ATOM 3282 C C . GLU B 1 135 ? 4.727 -15.172 11.836 1 96.12 135 GLU B C 1
ATOM 3284 O O . GLU B 1 135 ? 5.852 -15.156 12.336 1 96.12 135 GLU B O 1
ATOM 3289 N N . GLU B 1 136 ? 4.508 -14.719 10.641 1 95.25 136 GLU B N 1
ATOM 3290 C CA . GLU B 1 136 ? 5.574 -14.141 9.836 1 95.25 136 GLU B CA 1
ATOM 3291 C C . GLU B 1 136 ? 5.777 -12.664 10.172 1 95.25 136 GLU B C 1
ATOM 3293 O O . GLU B 1 136 ? 6.707 -12.023 9.672 1 95.25 136 GLU B O 1
ATOM 3298 N N . ALA B 1 137 ? 4.969 -12.109 11.039 1 93.56 137 ALA B N 1
ATOM 3299 C CA . ALA B 1 137 ? 4.977 -10.68 11.328 1 93.56 137 ALA B CA 1
ATOM 3300 C C . ALA B 1 137 ? 6.312 -10.25 11.93 1 93.56 137 ALA B C 1
ATOM 3302 O O . ALA B 1 137 ? 6.914 -10.984 12.711 1 93.56 137 ALA B O 1
ATOM 3303 N N . VAL B 1 138 ? 6.734 -9.086 11.586 1 92.81 138 VAL B N 1
ATOM 3304 C CA . VAL B 1 138 ? 7.887 -8.414 12.172 1 92.81 138 VAL B CA 1
ATOM 3305 C C . VAL B 1 138 ? 7.477 -7.023 12.664 1 92.81 138 VAL B C 1
ATOM 3307 O O . VAL B 1 138 ? 7.078 -6.172 11.867 1 92.81 138 VAL B O 1
ATOM 3310 N N . PRO B 1 139 ? 7.66 -6.746 13.883 1 92.62 139 PRO B N 1
ATOM 3311 C CA . PRO B 1 139 ? 8.148 -7.672 14.906 1 92.62 139 PRO B CA 1
ATOM 3312 C C . PRO B 1 139 ? 7.16 -8.805 15.195 1 92.62 139 PRO B C 1
ATOM 3314 O O . PRO B 1 139 ? 5.98 -8.695 14.859 1 92.62 139 PRO B O 1
ATOM 3317 N N . PRO B 1 140 ? 7.668 -9.891 15.867 1 93.88 140 PRO B N 1
ATOM 3318 C CA . PRO B 1 140 ? 6.773 -11 16.203 1 93.88 140 PRO B CA 1
ATOM 3319 C C . PRO B 1 140 ? 5.641 -10.57 17.141 1 93.88 140 PRO B C 1
ATOM 3321 O O . PRO B 1 140 ? 5.84 -9.727 18.016 1 93.88 140 PRO B O 1
ATOM 3324 N N . VAL B 1 141 ? 4.617 -11.195 16.922 1 92.94 141 VAL B N 1
ATOM 3325 C CA . VAL B 1 141 ? 3.432 -10.883 17.703 1 92.94 141 VAL B CA 1
ATOM 3326 C C . VAL B 1 141 ? 3.4 -11.758 18.953 1 92.94 141 VAL B C 1
ATOM 3328 O O . VAL B 1 141 ? 3.746 -12.945 18.906 1 92.94 141 VAL B O 1
ATOM 3331 N N . SER B 1 142 ? 3.016 -11.211 20.125 1 95.06 142 SER B N 1
ATOM 3332 C CA . SER B 1 142 ? 2.873 -11.992 21.344 1 95.06 142 SER B CA 1
ATOM 3333 C C . SER B 1 142 ? 1.747 -13.016 21.219 1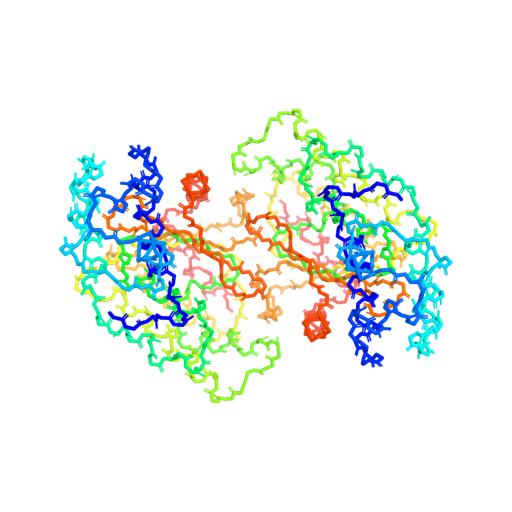 95.06 142 SER B C 1
ATOM 3335 O O . SER B 1 142 ? 0.825 -12.836 20.422 1 95.06 142 SER B O 1
ATOM 3337 N N . PRO B 1 143 ? 1.805 -14.055 21.969 1 96.31 143 PRO B N 1
ATOM 3338 C CA . PRO B 1 143 ? 0.745 -15.062 21.906 1 96.31 143 PRO B CA 1
ATOM 3339 C C . PRO B 1 143 ? -0.642 -14.477 22.172 1 96.31 143 PRO B C 1
ATOM 3341 O O . PRO B 1 143 ? -1.615 -14.883 21.531 1 96.31 143 PRO B O 1
ATOM 3344 N N . ALA B 1 144 ? -0.724 -13.586 23.125 1 96.06 144 ALA B N 1
ATOM 3345 C CA . ALA B 1 144 ? -2.008 -12.961 23.453 1 96.06 144 ALA B CA 1
ATOM 3346 C C . ALA B 1 144 ? -2.557 -12.188 22.25 1 96.06 144 ALA B C 1
ATOM 3348 O O . ALA B 1 144 ? -3.73 -12.328 21.906 1 96.06 144 ALA B O 1
ATOM 3349 N N . VAL B 1 145 ? -1.745 -11.406 21.609 1 95.06 145 VAL B N 1
ATOM 3350 C CA . VAL B 1 145 ? -2.152 -10.625 20.438 1 95.06 145 VAL B CA 1
ATOM 3351 C C . VAL B 1 145 ? -2.484 -11.547 19.281 1 95.06 145 VAL B C 1
ATOM 3353 O O . VAL B 1 145 ? -3.441 -11.305 18.531 1 95.06 145 VAL B O 1
ATOM 3356 N N . LEU B 1 146 ? -1.684 -12.578 19.109 1 97 146 LEU B N 1
ATOM 3357 C CA . LEU B 1 146 ? -1.933 -13.555 18.047 1 97 146 LEU B CA 1
ATOM 3358 C C . LEU B 1 146 ? -3.324 -14.164 18.188 1 97 146 LEU B C 1
ATOM 3360 O O . LEU B 1 146 ? -4.055 -14.289 17.203 1 97 146 LEU B O 1
ATOM 3364 N N . ARG B 1 147 ? -3.684 -14.547 19.391 1 97.44 147 ARG B N 1
ATOM 3365 C CA . ARG B 1 147 ? -5.004 -15.125 19.625 1 97.44 147 ARG B CA 1
ATOM 3366 C C . ARG B 1 147 ? -6.105 -14.141 19.25 1 97.44 147 ARG B C 1
ATOM 3368 O O . ARG B 1 147 ? -7.121 -14.531 18.672 1 97.44 147 ARG B O 1
ATOM 3375 N N . ARG B 1 148 ? -5.895 -12.875 19.562 1 97.44 148 ARG B N 1
ATOM 3376 C CA . ARG B 1 148 ? -6.883 -11.852 19.25 1 97.44 148 ARG B CA 1
ATOM 3377 C C . ARG B 1 148 ? -7 -11.656 17.734 1 97.44 148 ARG B C 1
ATOM 3379 O O . ARG B 1 148 ? -8.109 -11.523 17.203 1 97.44 148 ARG B O 1
ATOM 3386 N N . ARG B 1 149 ? -5.855 -11.648 17.078 1 97.25 149 ARG B N 1
ATOM 3387 C CA . ARG B 1 149 ? -5.852 -11.508 15.617 1 97.25 149 ARG B CA 1
ATOM 3388 C C . ARG B 1 149 ? -6.57 -12.68 14.961 1 97.25 149 ARG B C 1
ATOM 3390 O O . ARG B 1 149 ? -7.367 -12.484 14.039 1 97.25 149 ARG B O 1
ATOM 3397 N N . LEU B 1 150 ? -6.266 -13.836 15.453 1 98.19 150 LEU B N 1
ATOM 3398 C CA . LEU B 1 150 ? -6.887 -15.031 14.898 1 98.19 150 LEU B CA 1
ATOM 3399 C C . LEU B 1 150 ? -8.398 -15.016 15.125 1 98.19 150 LEU B C 1
ATOM 3401 O O . LEU B 1 150 ? -9.172 -15.297 14.203 1 98.19 150 LEU B O 1
ATOM 3405 N N . SER B 1 151 ? -8.812 -14.68 16.344 1 98.31 151 SER B N 1
ATOM 3406 C CA . SER B 1 151 ? -10.234 -14.594 16.672 1 98.31 151 SER B CA 1
ATOM 3407 C C . SER B 1 151 ? -10.953 -13.609 15.75 1 98.31 151 SER B C 1
ATOM 3409 O O . SER B 1 151 ? -12.016 -13.914 15.219 1 98.31 151 SER B O 1
ATOM 3411 N N . HIS B 1 152 ? -10.344 -12.477 15.586 1 98.19 152 HIS B N 1
ATOM 3412 C CA . HIS B 1 152 ? -10.922 -11.453 14.727 1 98.19 152 HIS B CA 1
ATOM 3413 C C . HIS B 1 152 ? -11.039 -11.945 13.289 1 98.19 152 HIS B C 1
ATOM 3415 O O . HIS B 1 152 ? -12.086 -11.789 12.656 1 98.19 152 HIS B O 1
ATOM 3421 N N . ARG B 1 153 ? -9.961 -12.523 12.797 1 97.56 153 ARG B N 1
ATOM 3422 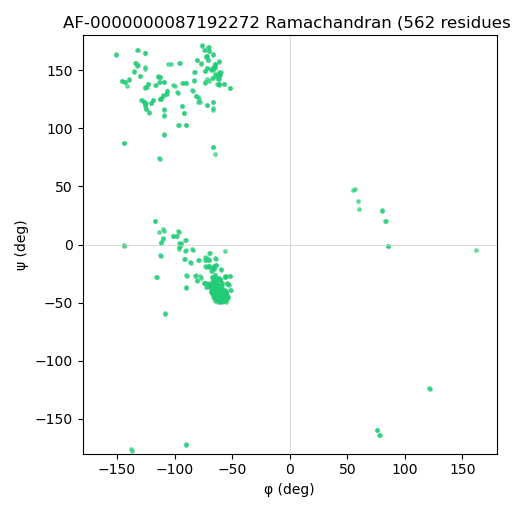C CA . ARG B 1 153 ? -9.93 -13.055 11.438 1 97.56 153 ARG B CA 1
ATOM 3423 C C . ARG B 1 153 ? -11.039 -14.07 11.219 1 97.56 153 ARG B C 1
ATOM 3425 O O . ARG B 1 153 ? -11.758 -14.016 10.219 1 97.56 153 ARG B O 1
ATOM 3432 N N . LEU B 1 154 ? -11.234 -14.922 12.117 1 97.69 154 LEU B N 1
ATOM 3433 C CA . LEU B 1 154 ? -12.227 -15.984 11.977 1 97.69 154 LEU B CA 1
ATOM 3434 C C . LEU B 1 154 ? -13.641 -15.43 12.102 1 97.69 154 LEU B C 1
ATOM 3436 O O . LEU B 1 154 ? -14.539 -15.859 11.375 1 97.69 154 LEU B O 1
ATOM 3440 N N . ARG B 1 155 ? -13.797 -14.5 12.945 1 97.81 155 ARG B N 1
ATOM 3441 C CA . ARG B 1 155 ? -15.125 -13.93 13.133 1 97.81 155 ARG B CA 1
ATOM 3442 C C . ARG B 1 155 ? -15.57 -13.164 11.891 1 97.81 155 ARG B C 1
ATOM 3444 O O . ARG B 1 155 ? -16.766 -13.102 11.586 1 97.81 155 ARG B O 1
ATOM 3451 N N . ARG B 1 156 ? -14.656 -12.555 11.242 1 98.06 156 ARG B N 1
ATOM 3452 C CA . ARG B 1 156 ? -14.969 -11.859 10 1 98.06 156 ARG B CA 1
ATOM 3453 C C . ARG B 1 156 ? -15.633 -12.789 8.992 1 98.06 156 ARG B C 1
ATOM 3455 O O . ARG B 1 156 ? -16.438 -12.352 8.172 1 98.06 156 ARG B O 1
ATOM 3462 N N . ARG B 1 157 ? -15.398 -14.031 9.039 1 97.62 157 ARG B N 1
ATOM 3463 C CA . ARG B 1 157 ? -15.922 -15.008 8.094 1 97.62 157 ARG B CA 1
ATOM 3464 C C . ARG B 1 157 ? -17.438 -15.148 8.234 1 97.62 157 ARG B C 1
ATOM 3466 O O . ARG B 1 157 ? -18.109 -15.617 7.312 1 97.62 157 ARG B O 1
ATOM 3473 N N . ASP B 1 158 ? -17.922 -14.805 9.352 1 97.44 158 ASP B N 1
ATOM 3474 C CA . ASP B 1 158 ? -19.344 -14.969 9.633 1 97.44 158 ASP B CA 1
ATOM 3475 C C . ASP B 1 158 ? -20.203 -14.18 8.641 1 97.44 158 ASP B C 1
ATOM 3477 O O . ASP B 1 158 ? -21.375 -14.484 8.438 1 97.44 158 ASP B O 1
ATOM 3481 N N . VAL B 1 159 ? -19.594 -13.227 8.062 1 97.56 159 VAL B N 1
ATOM 3482 C CA . VAL B 1 159 ? -20.328 -12.398 7.113 1 97.56 159 VAL B CA 1
ATOM 3483 C C . VAL B 1 159 ? -20.797 -13.25 5.938 1 97.56 159 VAL B C 1
ATOM 3485 O O . VAL B 1 159 ? -21.859 -12.977 5.352 1 97.56 159 VAL B O 1
ATOM 3488 N N . LEU B 1 160 ? -20.109 -14.273 5.617 1 97.88 160 LEU B N 1
ATOM 3489 C CA . LEU B 1 160 ? -20.438 -15.141 4.488 1 97.88 160 LEU B CA 1
ATOM 3490 C C . LEU B 1 160 ? -21.672 -15.992 4.801 1 97.88 160 LEU B C 1
ATOM 3492 O O . LEU B 1 160 ? -22.312 -16.531 3.893 1 97.88 160 LEU B O 1
ATOM 3496 N N . ASP B 1 161 ? -22 -16.125 6.113 1 97 161 ASP B N 1
ATOM 3497 C CA . ASP B 1 161 ? -23.047 -17.047 6.547 1 97 161 ASP B CA 1
ATOM 3498 C C . ASP B 1 161 ? -24.25 -16.281 7.086 1 97 161 ASP B C 1
ATOM 3500 O O . ASP B 1 161 ? -25.219 -16.906 7.551 1 97 161 ASP B O 1
ATOM 3504 N N . ARG B 1 162 ? -24.234 -15.055 7.066 1 94.94 162 ARG B N 1
ATOM 3505 C CA . ARG B 1 162 ? -25.359 -14.312 7.629 1 94.94 162 ARG B CA 1
ATOM 3506 C C . ARG B 1 162 ? -26.594 -14.453 6.754 1 94.94 162 ARG B C 1
ATOM 3508 O O . ARG B 1 162 ? -26.531 -15.047 5.676 1 94.94 162 ARG B O 1
ATOM 3515 N N . HIS B 1 163 ? -27.766 -14.031 7.191 1 93.5 163 HIS B N 1
ATOM 3516 C CA . HIS B 1 163 ? -29.047 -14.219 6.531 1 93.5 163 HIS B CA 1
ATOM 3517 C C . HIS B 1 163 ? -29.047 -13.617 5.129 1 93.5 163 HIS B C 1
ATOM 3519 O O . HIS B 1 163 ? -29.516 -14.242 4.18 1 93.5 163 HIS B O 1
ATOM 3525 N N . ASP B 1 164 ? -28.578 -12.406 4.969 1 94.62 164 ASP B N 1
ATOM 3526 C CA . ASP B 1 164 ? -28.406 -11.742 3.682 1 94.62 164 ASP B CA 1
ATOM 3527 C C . ASP B 1 164 ? -26.938 -11.523 3.355 1 94.62 164 ASP B C 1
ATOM 3529 O O . ASP B 1 164 ? -26.453 -10.391 3.404 1 94.62 164 ASP B O 1
ATOM 3533 N N . PRO B 1 165 ? -26.297 -12.609 3.014 1 97.38 165 PRO B N 1
ATOM 3534 C CA . PRO B 1 165 ? -24.859 -12.5 2.824 1 97.38 165 PRO B CA 1
ATOM 3535 C C . PRO B 1 165 ? -24.484 -11.734 1.557 1 97.38 165 PRO B C 1
ATOM 3537 O O . PRO B 1 165 ? -25.266 -11.688 0.604 1 97.38 165 PRO B O 1
ATOM 3540 N N . PRO B 1 166 ? -23.359 -11.125 1.588 1 98.19 166 PRO B N 1
ATOM 3541 C CA . PRO B 1 166 ? -22.922 -10.445 0.372 1 98.19 166 PRO B CA 1
ATOM 3542 C C . PRO B 1 166 ? -22.609 -11.406 -0.769 1 98.19 166 PRO B C 1
ATOM 3544 O O . PRO B 1 166 ? -22.25 -12.562 -0.523 1 98.19 166 PRO B O 1
ATOM 3547 N N . VAL B 1 167 ? -22.781 -10.938 -1.972 1 98.5 167 VAL B N 1
ATOM 3548 C CA . VAL B 1 167 ? -22.266 -11.648 -3.137 1 98.5 167 VAL B CA 1
ATOM 3549 C C . VAL B 1 167 ? -20.781 -11.375 -3.289 1 98.5 167 VAL B C 1
ATOM 3551 O O . VAL B 1 167 ? -20.359 -10.227 -3.408 1 98.5 167 VAL B O 1
ATOM 3554 N N . CYS B 1 168 ? -20 -12.406 -3.287 1 98.69 168 CYS B N 1
ATOM 3555 C CA . CYS B 1 168 ? -18.547 -12.242 -3.221 1 98.69 168 CYS B CA 1
ATOM 3556 C C . CYS B 1 168 ? -17.891 -12.773 -4.484 1 98.69 168 CYS B C 1
ATOM 3558 O O . CYS B 1 168 ? -18.281 -13.82 -5.012 1 98.69 168 CYS B O 1
ATOM 3560 N N . THR B 1 169 ? -16.938 -12.055 -4.996 1 98.81 169 THR B N 1
ATOM 3561 C CA . THR B 1 169 ? -16.016 -12.508 -6.035 1 98.81 169 THR B CA 1
ATOM 3562 C C . THR B 1 169 ? -14.562 -12.336 -5.586 1 98.81 169 THR B C 1
ATOM 3564 O O . THR B 1 169 ? -14.117 -11.211 -5.324 1 98.81 169 THR B O 1
ATOM 3567 N N . PHE B 1 170 ? -13.906 -13.375 -5.469 1 98.75 170 PHE B N 1
ATOM 3568 C CA . PHE B 1 170 ? -12.5 -13.359 -5.086 1 98.75 170 PHE B CA 1
ATOM 3569 C C . PHE B 1 170 ? -11.609 -13.75 -6.266 1 98.75 170 PHE B C 1
ATOM 3571 O O . PHE B 1 170 ? -11.656 -14.891 -6.734 1 98.75 170 PHE B O 1
ATOM 3578 N N . LEU B 1 171 ? -10.859 -12.812 -6.781 1 98.69 171 LEU B N 1
ATOM 3579 C CA . LEU B 1 171 ? -9.836 -13.062 -7.789 1 98.69 171 LEU B CA 1
ATOM 3580 C C . LEU B 1 171 ? -8.477 -13.32 -7.133 1 98.69 171 LEU B C 1
ATOM 3582 O O . LEU B 1 171 ? -7.895 -12.414 -6.527 1 98.69 171 LEU B O 1
ATOM 3586 N N . ILE B 1 172 ? -7.992 -14.516 -7.254 1 98.56 172 ILE B N 1
ATOM 3587 C CA . ILE B 1 172 ? -6.797 -14.93 -6.531 1 98.56 172 ILE B CA 1
ATOM 3588 C C . ILE B 1 172 ? -5.703 -15.32 -7.52 1 98.56 172 ILE B C 1
ATOM 3590 O O . ILE B 1 172 ? -5.91 -16.172 -8.391 1 98.56 172 ILE B O 1
ATOM 3594 N N . HIS B 1 173 ? -4.594 -14.719 -7.41 1 98.12 173 HIS B N 1
ATOM 3595 C CA . HIS B 1 173 ? -3.498 -15.031 -8.32 1 98.12 173 HIS B CA 1
ATOM 3596 C C . HIS B 1 173 ? -2.877 -16.375 -7.992 1 98.12 173 HIS B C 1
ATOM 3598 O O . HIS B 1 173 ? -2.811 -16.766 -6.824 1 98.12 173 HIS B O 1
ATOM 3604 N N . GLU B 1 174 ? -2.391 -17.016 -8.914 1 97.94 174 GLU B N 1
ATOM 3605 C CA . GLU B 1 174 ? -1.744 -18.328 -8.797 1 97.94 174 GLU B CA 1
ATOM 3606 C C . GLU B 1 174 ? -0.619 -18.297 -7.77 1 97.94 174 GLU B C 1
ATOM 3608 O O . GLU B 1 174 ? -0.373 -19.281 -7.078 1 97.94 174 GLU B O 1
ATOM 3613 N N . ALA B 1 175 ? 0.071 -17.219 -7.621 1 97.12 175 ALA B N 1
ATOM 3614 C CA . ALA B 1 175 ? 1.146 -17.078 -6.641 1 97.12 175 ALA B CA 1
ATOM 3615 C C . ALA B 1 175 ? 0.638 -17.359 -5.227 1 97.12 175 ALA B C 1
ATOM 3617 O O . ALA B 1 175 ? 1.34 -17.969 -4.414 1 97.12 175 ALA B O 1
ATOM 3618 N N . ALA B 1 176 ? -0.537 -16.891 -4.91 1 97 176 ALA B N 1
ATOM 3619 C CA . ALA B 1 176 ? -1.11 -17.109 -3.586 1 97 176 ALA B CA 1
ATOM 3620 C C . ALA B 1 176 ? -1.365 -18.594 -3.342 1 97 176 ALA B C 1
ATOM 3622 O O . ALA B 1 176 ? -1.307 -19.062 -2.203 1 97 176 ALA B O 1
ATOM 3623 N N . LEU B 1 177 ? -1.653 -19.312 -4.406 1 97.62 177 LEU B N 1
ATOM 3624 C CA . LEU B 1 177 ? -1.896 -20.75 -4.289 1 97.62 177 LEU B CA 1
ATOM 3625 C C . LEU B 1 177 ? -0.592 -21.5 -4.059 1 97.62 177 LEU B C 1
ATOM 3627 O O . LEU B 1 177 ? -0.565 -22.484 -3.318 1 97.62 177 LEU B O 1
ATOM 3631 N N . ARG B 1 178 ? 0.432 -20.969 -4.648 1 96.12 178 ARG B N 1
ATOM 3632 C CA . ARG B 1 178 ? 1.698 -21.703 -4.637 1 96.12 178 ARG B CA 1
ATOM 3633 C C . ARG B 1 178 ? 2.529 -21.328 -3.412 1 96.12 178 ARG B C 1
ATOM 3635 O O . ARG B 1 178 ? 3.398 -22.109 -2.99 1 96.12 178 ARG B O 1
ATOM 3642 N N . LEU B 1 179 ? 2.332 -20.172 -2.9 1 94.81 179 LEU B N 1
ATOM 3643 C CA . LEU B 1 179 ? 3.084 -19.734 -1.731 1 94.81 179 LEU B CA 1
ATOM 3644 C C . LEU B 1 179 ? 2.623 -20.469 -0.478 1 94.81 179 LEU B C 1
ATOM 3646 O O . LEU B 1 179 ? 1.462 -20.359 -0.078 1 94.81 179 LEU B O 1
ATOM 3650 N N . ARG B 1 180 ? 3.475 -21.156 0.146 1 94.56 180 ARG B N 1
ATOM 3651 C CA . ARG B 1 180 ? 3.133 -21.984 1.296 1 94.56 180 ARG B CA 1
ATOM 3652 C C . ARG B 1 180 ? 3.398 -21.25 2.604 1 94.56 180 ARG B C 1
ATOM 3654 O O . ARG B 1 180 ? 4.551 -21.109 3.02 1 94.56 180 ARG B O 1
ATOM 3661 N N . PHE B 1 181 ? 2.35 -20.797 3.168 1 95.44 181 PHE B N 1
ATOM 3662 C CA . PHE B 1 181 ? 2.465 -20.375 4.559 1 95.44 181 PHE B CA 1
ATOM 3663 C C . PHE B 1 181 ? 2.295 -21.562 5.504 1 95.44 181 PHE B C 1
ATOM 3665 O O . PHE B 1 181 ? 1.337 -22.328 5.387 1 95.44 181 PHE B O 1
ATOM 3672 N N . GLY B 1 182 ? 3.154 -21.672 6.43 1 95.12 182 GLY B N 1
ATOM 3673 C CA . GLY B 1 182 ? 3.1 -22.797 7.332 1 95.12 182 GLY B CA 1
ATOM 3674 C C . GLY B 1 182 ? 3.605 -24.094 6.707 1 95.12 182 GLY B C 1
ATOM 3675 O O . GLY B 1 182 ? 4.406 -24.062 5.77 1 95.12 182 GLY B O 1
ATOM 3676 N N . SER B 1 183 ? 3.248 -25.25 7.23 1 95.69 183 SER B N 1
ATOM 3677 C CA . SER B 1 183 ? 3.668 -26.547 6.723 1 95.69 183 SER B CA 1
ATOM 3678 C C . SER B 1 183 ? 2.936 -26.906 5.434 1 95.69 183 SER B C 1
ATOM 3680 O O . SER B 1 183 ? 1.98 -26.219 5.051 1 95.69 183 SER B O 1
ATOM 3682 N N . ARG B 1 184 ? 3.41 -27.906 4.77 1 95.31 184 ARG B N 1
ATOM 3683 C CA . ARG B 1 184 ? 2.746 -28.422 3.572 1 95.31 184 ARG B CA 1
ATOM 3684 C C . ARG B 1 184 ? 1.299 -28.797 3.867 1 95.31 184 ARG B C 1
ATOM 3686 O O . ARG B 1 184 ? 0.406 -28.531 3.061 1 95.31 184 ARG B O 1
ATOM 3693 N N . LYS B 1 185 ? 1.098 -29.375 4.973 1 97 185 LYS B N 1
ATOM 3694 C CA . LYS B 1 185 ? -0.248 -29.781 5.375 1 97 185 LYS B CA 1
ATOM 3695 C C . LYS B 1 185 ? -1.162 -28.562 5.523 1 97 185 LYS B C 1
ATOM 3697 O O . LYS B 1 185 ? -2.309 -28.578 5.07 1 97 185 LYS B O 1
ATOM 3702 N N . VAL B 1 186 ? -0.683 -27.5 6.164 1 97.75 186 VAL B N 1
ATOM 3703 C CA . VAL B 1 186 ? -1.456 -26.281 6.359 1 97.75 186 VAL B CA 1
ATOM 3704 C C . VAL B 1 186 ? -1.843 -25.688 5.004 1 97.75 186 VAL B C 1
ATOM 3706 O O . VAL B 1 186 ? -3.006 -25.344 4.781 1 97.75 186 VAL B O 1
ATOM 3709 N N . ALA B 1 187 ? -0.854 -25.625 4.113 1 97.06 187 ALA B N 1
ATOM 3710 C CA . ALA B 1 187 ? -1.071 -25.031 2.797 1 97.06 187 ALA B CA 1
ATOM 3711 C C . ALA B 1 187 ? -2.072 -25.859 1.987 1 97.06 187 ALA B C 1
ATOM 3713 O O . ALA B 1 187 ? -2.979 -25.297 1.363 1 97.06 187 ALA B O 1
ATOM 3714 N N . THR B 1 188 ? -1.92 -27.172 2.008 1 97.5 188 THR B N 1
ATOM 3715 C CA . THR B 1 188 ? -2.812 -28.047 1.251 1 97.5 188 THR B CA 1
ATOM 3716 C C . THR B 1 188 ? -4.23 -27.984 1.814 1 97.5 188 THR B C 1
ATOM 3718 O O . THR B 1 188 ? -5.203 -27.906 1.059 1 97.5 188 THR B O 1
ATOM 3721 N N . THR B 1 189 ? -4.379 -28 3.125 1 98.19 189 THR B N 1
ATOM 3722 C CA . THR B 1 189 ? -5.684 -27.891 3.773 1 98.19 189 THR B CA 1
ATOM 3723 C C . THR B 1 189 ? -6.375 -26.594 3.395 1 98.19 189 THR B C 1
ATOM 3725 O O . THR B 1 189 ? -7.582 -26.562 3.16 1 98.19 189 THR B O 1
ATOM 3728 N N . GLN B 1 190 ? -5.609 -25.531 3.348 1 98.5 190 GLN B N 1
ATOM 3729 C CA . GLN B 1 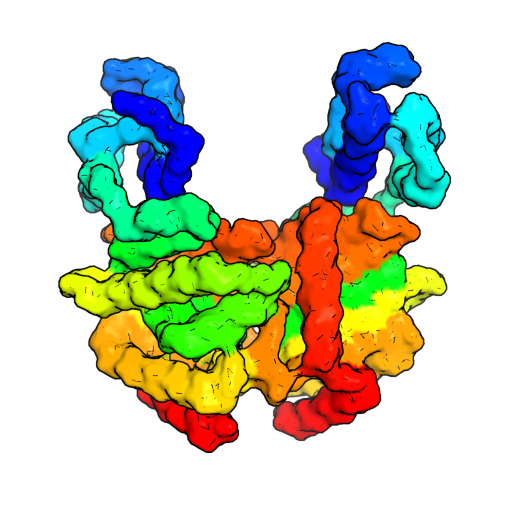190 ? -6.145 -24.234 2.957 1 98.5 190 GLN B CA 1
ATOM 3730 C C . GLN B 1 190 ? -6.707 -24.266 1.538 1 98.5 190 GLN B C 1
ATOM 3732 O O . GLN B 1 190 ? -7.758 -23.688 1.263 1 98.5 190 GLN B O 1
ATOM 3737 N N . LEU B 1 191 ? -6.016 -24.906 0.604 1 98.56 191 LEU B N 1
ATOM 3738 C CA . LEU B 1 191 ? -6.48 -25 -0.776 1 98.56 191 LEU B CA 1
ATOM 3739 C C . LEU B 1 191 ? -7.773 -25.797 -0.861 1 98.56 191 LEU B C 1
ATOM 3741 O O . LEU B 1 191 ? -8.695 -25.422 -1.598 1 98.56 191 LEU B O 1
ATOM 3745 N N . PHE B 1 192 ? -7.84 -26.859 -0.097 1 98.5 192 PHE B N 1
ATOM 3746 C CA . PHE B 1 192 ? -9.078 -27.641 -0.083 1 98.5 192 PHE B CA 1
ATOM 3747 C C . PHE B 1 192 ? -10.211 -26.844 0.537 1 98.5 192 PHE B C 1
ATOM 3749 O O . PHE B 1 192 ? -11.359 -26.938 0.097 1 98.5 192 PHE B O 1
ATOM 3756 N N . HIS B 1 193 ? -9.891 -26.109 1.57 1 98.5 193 HIS B N 1
ATOM 3757 C CA . HIS B 1 193 ? -10.891 -25.234 2.15 1 98.5 193 HIS B CA 1
ATOM 3758 C C . HIS B 1 193 ? -11.398 -24.219 1.124 1 98.5 193 HIS B C 1
ATOM 3760 O O . HIS B 1 193 ? -12.594 -23.953 1.052 1 98.5 193 HIS B O 1
ATOM 3766 N N . LEU B 1 194 ? -10.469 -23.656 0.368 1 98.56 194 LEU B N 1
ATOM 3767 C CA . LEU B 1 194 ? -10.828 -22.734 -0.696 1 98.56 194 LEU B CA 1
ATOM 3768 C C . LEU B 1 194 ? -11.789 -23.391 -1.684 1 98.56 194 LEU B C 1
ATOM 3770 O O . LEU B 1 194 ? -12.773 -22.766 -2.098 1 98.56 194 LEU B O 1
ATOM 3774 N N . LEU B 1 195 ? -11.516 -24.609 -2.057 1 98.31 195 LEU B N 1
ATOM 3775 C CA . LEU B 1 195 ? -12.375 -25.359 -2.961 1 98.31 195 LEU B CA 1
ATOM 3776 C C . LEU B 1 195 ? -13.773 -25.516 -2.375 1 98.31 195 LEU B C 1
ATOM 3778 O O . LEU B 1 195 ? -14.773 -25.297 -3.068 1 98.31 195 LEU B O 1
ATOM 3782 N N . GLU B 1 196 ? -13.789 -25.859 -1.157 1 98.19 196 GLU B N 1
ATOM 3783 C CA . GLU B 1 196 ? -15.07 -26.016 -0.475 1 98.19 196 GLU B CA 1
ATOM 3784 C C . GLU B 1 196 ? -15.859 -24.703 -0.482 1 98.19 196 GLU B C 1
ATOM 3786 O O . GLU B 1 196 ? -17.047 -24.703 -0.798 1 98.19 196 GLU B O 1
ATOM 3791 N N . GLN B 1 197 ? -15.203 -23.641 -0.17 1 98.06 197 GLN B N 1
ATOM 3792 C CA . GLN B 1 197 ? -15.859 -22.344 -0.106 1 98.06 197 GLN B CA 1
ATOM 3793 C C . GLN B 1 197 ? -16.328 -21.891 -1.489 1 98.06 197 GLN B C 1
ATOM 3795 O O . GLN B 1 197 ? -17.328 -21.172 -1.616 1 98.06 197 GLN B O 1
ATOM 3800 N N . SER B 1 198 ? -15.625 -22.281 -2.512 1 97.81 198 SER B N 1
ATOM 3801 C CA . SER B 1 198 ? -15.945 -21.875 -3.877 1 97.81 198 SER B CA 1
ATOM 3802 C C . SER B 1 198 ? -17.25 -22.516 -4.352 1 97.81 198 SER B C 1
ATOM 3804 O O . SER B 1 198 ? -17.781 -22.141 -5.398 1 97.81 198 SER B O 1
ATOM 3806 N N . GLU B 1 199 ? -17.781 -23.406 -3.566 1 97 199 GLU B N 1
ATOM 3807 C CA . GLU B 1 199 ? -19.016 -24.078 -3.914 1 97 199 GLU B CA 1
ATOM 3808 C C . GLU B 1 199 ? -20.234 -23.328 -3.354 1 97 199 GLU B C 1
ATOM 3810 O O . GLU B 1 199 ? -21.375 -23.641 -3.693 1 97 199 GLU B O 1
ATOM 3815 N N . ARG B 1 200 ? -19.984 -22.422 -2.492 1 97.31 200 ARG B N 1
ATOM 3816 C CA . ARG B 1 200 ? -21.062 -21.609 -1.938 1 97.31 200 ARG B CA 1
ATOM 3817 C C . ARG B 1 200 ? -21.781 -20.828 -3.037 1 97.31 200 ARG B C 1
ATOM 3819 O O . ARG B 1 200 ? -21.156 -20.328 -3.971 1 97.31 200 ARG B O 1
ATOM 3826 N N . ASP B 1 201 ? -23.031 -20.641 -2.875 1 97.31 201 ASP B N 1
ATOM 3827 C CA . ASP B 1 201 ? -23.844 -19.938 -3.855 1 97.31 201 ASP B CA 1
ATOM 3828 C C . ASP B 1 201 ? -23.438 -18.469 -3.941 1 97.31 201 ASP B C 1
ATOM 3830 O O . ASP B 1 201 ? -23.531 -17.844 -5.004 1 97.31 201 ASP B O 1
ATOM 3834 N N . ASN B 1 202 ? -22.984 -17.906 -2.816 1 98.31 202 ASN B N 1
ATOM 3835 C CA . ASN B 1 202 ? -22.703 -16.484 -2.785 1 98.31 202 ASN B CA 1
ATOM 3836 C C . ASN B 1 202 ? -21.219 -16.203 -2.973 1 98.31 202 ASN B C 1
ATOM 3838 O O . ASN B 1 202 ? -20.766 -15.062 -2.803 1 98.31 202 ASN B O 1
ATOM 3842 N N . VAL B 1 203 ? -20.422 -17.156 -3.268 1 98.62 203 VAL B N 1
ATOM 3843 C CA . VAL B 1 203 ? -18.984 -16.984 -3.387 1 98.62 203 VAL B CA 1
ATOM 3844 C C . VAL B 1 203 ? -18.5 -17.484 -4.754 1 98.62 203 VAL B C 1
ATOM 3846 O O . VAL B 1 203 ? -18.781 -18.625 -5.133 1 98.62 203 VAL B O 1
ATOM 3849 N N . THR B 1 204 ? -17.906 -16.625 -5.473 1 98.69 204 THR B N 1
ATOM 3850 C CA . THR B 1 204 ? -17.234 -16.984 -6.711 1 98.69 204 THR B CA 1
ATOM 3851 C C . THR B 1 204 ? -15.719 -16.828 -6.562 1 98.69 204 THR B C 1
ATOM 3853 O O . THR B 1 204 ? -15.242 -15.781 -6.121 1 98.69 204 THR B O 1
ATOM 3856 N N . VAL B 1 205 ? -15.016 -17.859 -6.859 1 98.75 205 VAL B N 1
ATOM 3857 C CA . VAL B 1 205 ? -13.555 -17.828 -6.844 1 98.75 205 VAL B CA 1
ATOM 3858 C C . VAL B 1 205 ? -13.023 -17.984 -8.266 1 98.75 205 VAL B C 1
ATOM 3860 O O . VAL B 1 205 ? -13.43 -18.891 -8.992 1 98.75 205 VAL B O 1
ATOM 3863 N N . ARG B 1 206 ? -12.211 -17.062 -8.688 1 98.81 206 ARG B N 1
ATOM 3864 C CA . ARG B 1 206 ? -11.547 -17.141 -9.984 1 98.81 206 ARG B CA 1
ATOM 3865 C C . ARG B 1 206 ? -10.031 -17 -9.836 1 98.81 206 ARG B C 1
ATOM 3867 O O . ARG B 1 206 ? -9.555 -16.141 -9.078 1 98.81 206 ARG B O 1
ATOM 3874 N N . ILE B 1 207 ? -9.297 -17.859 -10.516 1 98.75 207 ILE B N 1
ATOM 3875 C CA . ILE B 1 207 ? -7.844 -17.875 -10.414 1 98.75 207 ILE B CA 1
ATOM 3876 C C . ILE B 1 207 ? -7.238 -17.078 -11.578 1 98.75 207 ILE B C 1
ATOM 3878 O O . ILE B 1 207 ? -7.66 -17.234 -12.727 1 98.75 207 ILE B O 1
ATOM 3882 N N . ILE B 1 208 ? -6.348 -16.203 -11.242 1 98.44 208 ILE B N 1
ATOM 3883 C CA . ILE B 1 208 ? -5.492 -15.555 -12.234 1 98.44 208 ILE B CA 1
ATOM 3884 C C . ILE B 1 208 ? -4.223 -16.375 -12.43 1 98.44 208 ILE B C 1
ATOM 3886 O O . ILE B 1 208 ? -3.303 -16.328 -11.609 1 98.44 208 ILE B O 1
ATOM 3890 N N . PRO B 1 209 ? -4.137 -17.109 -13.492 1 97.88 209 PRO B N 1
ATOM 3891 C CA . PRO B 1 209 ? -2.936 -17.922 -13.688 1 97.88 209 PRO B CA 1
ATOM 3892 C C . PRO B 1 209 ? -1.741 -17.109 -14.172 1 97.88 209 PRO B C 1
ATOM 3894 O O . PRO B 1 209 ? -1.917 -16.016 -14.742 1 97.88 209 PRO B O 1
ATOM 3897 N N . PHE B 1 210 ? -0.544 -17.531 -13.953 1 96.31 210 PHE B N 1
ATOM 3898 C CA . PHE B 1 210 ? 0.648 -16.891 -14.484 1 96.31 210 PHE B CA 1
ATOM 3899 C C . PHE B 1 210 ? 0.546 -16.719 -16 1 96.31 210 PHE B C 1
ATOM 3901 O O . PHE B 1 210 ? 1.035 -15.742 -16.562 1 96.31 210 PHE B O 1
ATOM 3908 N N . SER B 1 211 ? -0.082 -17.672 -16.625 1 93.88 211 SER B N 1
ATOM 3909 C CA . SER B 1 211 ? -0.182 -17.688 -18.078 1 93.88 211 SER B CA 1
ATOM 3910 C C . SER B 1 211 ? -1.008 -16.516 -18.594 1 93.88 211 SER B C 1
ATOM 3912 O O . SER B 1 211 ? -0.974 -16.203 -19.781 1 93.88 211 SER B O 1
ATOM 3914 N N . ALA B 1 212 ? -1.8 -15.914 -17.719 1 94.31 212 ALA B N 1
ATOM 3915 C CA . ALA B 1 212 ? -2.613 -14.766 -18.109 1 94.31 212 ALA B CA 1
ATOM 3916 C C . ALA B 1 212 ? -1.741 -13.539 -18.359 1 94.31 212 ALA B C 1
ATOM 3918 O O . ALA B 1 212 ? -2.191 -12.562 -18.969 1 94.31 212 ALA B O 1
ATOM 3919 N N . GLY B 1 213 ? -0.503 -13.578 -17.828 1 94.44 213 GLY B N 1
ATOM 3920 C CA . GLY B 1 213 ? 0.408 -12.461 -18.016 1 94.44 213 GLY B CA 1
ATOM 3921 C C . GLY B 1 213 ? 0.101 -11.289 -17.094 1 94.44 213 GLY B C 1
ATOM 3922 O O . GLY B 1 213 ? -0.527 -11.461 -16.047 1 94.44 213 GLY B O 1
ATOM 3923 N N . GLY B 1 214 ? 0.662 -10.172 -17.453 1 94.19 214 GLY B N 1
ATOM 3924 C CA . GLY B 1 214 ? 0.505 -8.969 -16.656 1 94.19 214 GLY B CA 1
ATOM 3925 C C . GLY B 1 214 ? -0.926 -8.461 -16.609 1 94.19 214 GLY B C 1
ATOM 3926 O O . GLY B 1 214 ? -1.703 -8.695 -17.531 1 94.19 214 GLY B O 1
ATOM 3927 N N . PHE B 1 215 ? -1.274 -7.77 -15.578 1 94.94 215 PHE B N 1
ATOM 3928 C CA . PHE B 1 215 ? -2.59 -7.176 -15.367 1 94.94 215 PHE B CA 1
ATOM 3929 C C . PHE B 1 215 ? -2.49 -5.922 -14.516 1 94.94 215 PHE B C 1
ATOM 3931 O O . PHE B 1 215 ? -1.453 -5.664 -13.898 1 94.94 215 PHE B O 1
ATOM 3938 N N . PRO B 1 216 ? -3.504 -5.145 -14.523 1 94.5 216 PRO B N 1
ATOM 3939 C CA . PRO B 1 216 ? -3.422 -3.889 -13.773 1 94.5 216 PRO B CA 1
ATOM 3940 C C . PRO B 1 216 ? -3.25 -4.109 -12.273 1 94.5 216 PRO B C 1
ATOM 3942 O O . PRO B 1 216 ? -3.848 -5.027 -11.711 1 94.5 216 PRO B O 1
ATOM 3945 N N . ASN B 1 217 ? -2.385 -3.332 -11.641 1 91 217 ASN B N 1
ATOM 3946 C CA . ASN B 1 217 ? -2.166 -3.326 -10.203 1 91 217 ASN B CA 1
ATOM 3947 C C . ASN B 1 217 ? -1.7 -4.688 -9.695 1 91 217 ASN B C 1
ATOM 3949 O O . ASN B 1 217 ? -2.08 -5.117 -8.609 1 91 217 ASN B O 1
ATOM 3953 N N . ALA B 1 218 ? -0.969 -5.547 -10.43 1 90.81 218 ALA B N 1
ATOM 3954 C CA . ALA B 1 218 ? -0.525 -6.902 -10.125 1 90.81 218 ALA B CA 1
ATOM 3955 C C . ALA B 1 218 ? 0.273 -6.941 -8.828 1 90.81 218 ALA B C 1
ATOM 3957 O O . ALA B 1 218 ? 0.365 -7.984 -8.18 1 90.81 218 ALA B O 1
ATOM 3958 N N . GLY B 1 219 ? 0.583 -5.871 -8.203 1 87.88 219 GLY B N 1
ATOM 3959 C CA . GLY B 1 219 ? 1.408 -5.875 -7.008 1 87.88 219 GLY B CA 1
ATOM 3960 C C . GLY B 1 219 ? 0.654 -5.445 -5.766 1 87.88 219 GLY B C 1
ATOM 3961 O O . GLY B 1 219 ? 1.242 -5.32 -4.688 1 87.88 219 GLY B O 1
ATOM 3962 N N . SER B 1 220 ? -0.538 -5.359 -5.898 1 88.62 220 SER B N 1
ATOM 3963 C CA . SER B 1 220 ? -1.318 -4.855 -4.773 1 88.62 220 SER B CA 1
ATOM 3964 C C . SER B 1 220 ? -2.639 -5.609 -4.637 1 88.62 220 SER B C 1
ATOM 3966 O O . SER B 1 220 ? -3.297 -5.906 -5.637 1 88.62 220 SER B O 1
ATOM 3968 N N . SER B 1 221 ? -2.951 -5.945 -3.406 1 92.5 221 SER B N 1
ATOM 3969 C CA . SER B 1 221 ? -4.277 -6.48 -3.119 1 92.5 221 SER B CA 1
ATOM 3970 C C . SER B 1 221 ? -5.301 -5.363 -2.959 1 92.5 221 SER B C 1
ATOM 3972 O O . SER B 1 221 ? -4.965 -4.262 -2.52 1 92.5 221 SER B O 1
ATOM 3974 N N . THR B 1 222 ? -6.523 -5.664 -3.332 1 94.25 222 THR B N 1
ATOM 3975 C CA . THR B 1 222 ? -7.594 -4.672 -3.271 1 94.25 222 THR B CA 1
ATOM 3976 C C . THR B 1 222 ? -8.922 -5.336 -2.928 1 94.25 222 THR B C 1
ATOM 3978 O O . THR B 1 222 ? -9.227 -6.426 -3.42 1 94.25 222 THR B O 1
ATOM 3981 N N . LEU B 1 223 ? -9.672 -4.648 -2.115 1 97.56 223 LEU B N 1
ATOM 3982 C CA . LEU B 1 223 ? -11.031 -5.066 -1.804 1 97.56 223 LEU B CA 1
ATOM 3983 C C . LEU B 1 223 ? -12.031 -3.969 -2.152 1 97.56 223 LEU B C 1
ATOM 3985 O O . LEU B 1 223 ? -11.984 -2.877 -1.582 1 97.56 223 LEU B O 1
ATOM 3989 N N . TYR B 1 224 ? -12.875 -4.227 -3.131 1 98.38 224 TYR B N 1
ATOM 3990 C CA . TYR B 1 224 ? -13.984 -3.348 -3.482 1 98.38 224 TYR B CA 1
ATOM 3991 C C . TYR B 1 224 ? -15.258 -3.771 -2.77 1 98.38 224 TYR B C 1
ATOM 3993 O O . TYR B 1 224 ? -15.781 -4.863 -3.012 1 98.38 224 TYR B O 1
ATOM 4001 N N . VAL B 1 225 ? -15.773 -2.902 -1.978 1 98.56 225 VAL B N 1
ATOM 4002 C CA . VAL B 1 225 ? -16.969 -3.193 -1.178 1 98.56 225 VAL B CA 1
ATOM 4003 C C . VAL B 1 225 ? -18.156 -2.408 -1.717 1 98.56 225 VAL B C 1
ATOM 4005 O O . VAL B 1 225 ? -18.156 -1.175 -1.689 1 98.56 225 VAL B O 1
ATOM 4008 N N . GLY B 1 226 ? -19.109 -3.186 -2.191 1 98.31 226 GLY B N 1
ATOM 4009 C CA . GLY B 1 226 ? -20.359 -2.561 -2.58 1 98.31 226 GLY B CA 1
ATOM 4010 C C . GLY B 1 226 ? -21.281 -2.297 -1.405 1 98.31 226 GLY B C 1
ATOM 4011 O O . GLY B 1 226 ? -21.578 -3.205 -0.628 1 98.31 226 GLY B O 1
ATOM 4012 N N . GLY B 1 227 ? -21.734 -1.065 -1.289 1 96.69 227 GLY B N 1
ATOM 4013 C CA . GLY B 1 227 ? -22.656 -0.688 -0.235 1 96.69 227 GLY B CA 1
ATOM 4014 C C . GLY B 1 227 ? -24.109 -0.844 -0.638 1 96.69 227 GLY B C 1
ATOM 4015 O O . GLY B 1 227 ? -24.422 -1.453 -1.665 1 96.69 227 GLY B O 1
ATOM 4016 N N . PRO B 1 228 ? -24.969 -0.359 0.246 1 95.06 228 PRO B N 1
ATOM 4017 C CA . PRO B 1 228 ? -26.391 -0.464 -0.07 1 95.06 228 PRO B CA 1
ATOM 4018 C C . PRO B 1 228 ? -26.781 0.337 -1.31 1 95.06 228 PRO B C 1
ATOM 4020 O O . PRO B 1 228 ? -27.766 0.011 -1.975 1 95.06 228 PRO B O 1
ATOM 4023 N N . VAL B 1 229 ? -26.078 1.396 -1.566 1 96.44 229 VAL B N 1
ATOM 4024 C CA . VAL B 1 229 ? -26.188 2.197 -2.781 1 96.44 229 VAL B CA 1
ATOM 4025 C C . VAL B 1 229 ? -24.781 2.49 -3.332 1 96.44 229 VAL B C 1
ATOM 4027 O O . VAL B 1 229 ? -23.812 2.49 -2.588 1 96.44 229 VAL B O 1
ATOM 4030 N N . PRO B 1 230 ? -24.656 2.766 -4.613 1 95.44 230 PRO B N 1
ATOM 4031 C CA . PRO B 1 230 ? -23.344 2.947 -5.23 1 95.44 230 PRO B CA 1
ATOM 4032 C C . PRO B 1 230 ? -22.562 4.105 -4.617 1 95.44 230 PRO B C 1
ATOM 4034 O O . PRO B 1 230 ? -21.328 4.062 -4.57 1 95.44 230 PRO B O 1
ATOM 4037 N N . GLN B 1 231 ? -23.266 5.102 -4.129 1 95.25 231 GLN B N 1
ATOM 4038 C CA . GLN B 1 231 ? -22.609 6.266 -3.541 1 95.25 231 GLN B CA 1
ATOM 4039 C C . GLN B 1 231 ? -21.828 5.883 -2.291 1 95.25 231 GLN B C 1
ATOM 4041 O O . GLN B 1 231 ? -20.953 6.625 -1.853 1 95.25 231 GLN B O 1
ATOM 4046 N N . LEU B 1 232 ? -22.125 4.762 -1.746 1 97.25 232 LEU B N 1
ATOM 4047 C CA . LEU B 1 232 ? -21.5 4.355 -0.49 1 97.25 232 LEU B CA 1
ATOM 4048 C C . LEU B 1 232 ? -20.531 3.199 -0.711 1 97.25 232 LEU B C 1
ATOM 4050 O O . LEU B 1 232 ? -20.109 2.539 0.245 1 97.25 232 LEU B O 1
ATOM 4054 N N . ASP B 1 233 ? -20.188 2.92 -1.982 1 98.12 233 ASP B N 1
ATOM 4055 C CA . ASP B 1 233 ? -19.125 1.97 -2.266 1 98.12 233 ASP B CA 1
ATOM 4056 C C . ASP B 1 233 ? -17.797 2.447 -1.677 1 98.12 233 ASP B C 1
ATOM 4058 O O . ASP B 1 233 ? -17.578 3.65 -1.527 1 98.12 233 ASP B O 1
ATOM 4062 N N . THR B 1 234 ? -16.938 1.498 -1.28 1 97.94 234 THR B N 1
ATOM 4063 C CA . THR B 1 234 ? -15.648 1.797 -0.668 1 97.94 234 THR B CA 1
ATOM 4064 C C . THR B 1 234 ? -14.586 0.798 -1.124 1 97.94 234 THR B C 1
ATOM 4066 O O . THR B 1 234 ? -14.859 -0.398 -1.241 1 97.94 234 THR B O 1
ATOM 4069 N N . VAL B 1 235 ? -13.359 1.3 -1.383 1 97.38 235 VAL B N 1
ATOM 4070 C CA . VAL B 1 235 ? -12.227 0.429 -1.689 1 97.38 235 VAL B CA 1
ATOM 4071 C C . VAL B 1 235 ? -11.266 0.392 -0.503 1 97.38 235 VAL B C 1
ATOM 4073 O O . VAL B 1 235 ? -10.953 1.432 0.08 1 97.38 235 VAL B O 1
ATOM 4076 N N . GLN B 1 236 ? -10.938 -0.777 -0.131 1 96.12 236 GLN B N 1
ATOM 4077 C CA . GLN B 1 236 ? -9.906 -0.961 0.883 1 96.12 236 GLN B CA 1
ATOM 4078 C C . GLN B 1 236 ? -8.609 -1.479 0.263 1 96.12 236 GLN B C 1
ATOM 4080 O O . GLN B 1 236 ? -8.633 -2.402 -0.555 1 96.12 236 GLN B O 1
ATOM 4085 N N . THR B 1 237 ? -7.473 -0.868 0.613 1 92.5 237 THR B N 1
ATOM 4086 C CA . THR B 1 237 ? -6.145 -1.319 0.21 1 92.5 237 THR B CA 1
ATOM 4087 C C . THR B 1 237 ? -5.203 -1.364 1.409 1 92.5 237 THR B C 1
ATOM 4089 O O . THR B 1 237 ? -5.414 -0.659 2.398 1 92.5 237 THR B O 1
ATOM 4092 N N . ASP B 1 238 ? -4.25 -2.193 1.264 1 86.25 238 ASP B N 1
ATOM 4093 C CA . ASP B 1 238 ? -3.254 -2.271 2.328 1 86.25 238 ASP B CA 1
ATOM 4094 C C . ASP B 1 238 ? -2.189 -1.188 2.166 1 86.25 238 ASP B C 1
ATOM 4096 O O . ASP B 1 238 ? -1.782 -0.874 1.046 1 86.25 238 ASP B O 1
ATOM 4100 N N . THR B 1 239 ? -1.768 -0.634 3.289 1 82.19 239 THR B N 1
ATOM 4101 C CA . THR B 1 239 ? -0.684 0.341 3.354 1 82.19 239 THR B CA 1
ATOM 4102 C C . THR B 1 239 ? 0.306 -0.022 4.457 1 82.19 239 THR B C 1
ATOM 4104 O O . THR B 1 239 ? 0.035 -0.903 5.277 1 82.19 239 THR B O 1
ATOM 4107 N N . PRO B 1 240 ? 1.47 0.626 4.457 1 75.19 240 PRO B N 1
ATOM 4108 C CA . PRO B 1 240 ? 2.434 0.37 5.527 1 75.19 240 PRO B CA 1
ATOM 4109 C C . PRO B 1 240 ? 1.851 0.621 6.918 1 75.19 240 PRO B C 1
ATOM 4111 O O . PRO B 1 240 ? 2.342 0.07 7.906 1 75.19 240 PRO B O 1
ATOM 4114 N N . ASN B 1 241 ? 0.906 1.496 6.996 1 71.44 241 ASN B N 1
ATOM 4115 C CA . ASN B 1 241 ? 0.306 1.848 8.273 1 71.44 241 ASN B CA 1
ATOM 4116 C C . ASN B 1 241 ? -0.983 1.069 8.523 1 71.44 241 ASN B C 1
ATOM 4118 O O . ASN B 1 241 ? -1.733 1.381 9.453 1 71.44 241 ASN B O 1
ATOM 4122 N N . GLY B 1 242 ? -1.135 0.168 7.723 1 79.12 242 GLY B N 1
ATOM 4123 C CA . GLY B 1 242 ? -2.369 -0.585 7.875 1 79.12 242 GLY B CA 1
ATOM 4124 C C . GLY B 1 242 ? -3.234 -0.577 6.629 1 79.12 242 GLY B C 1
ATOM 4125 O O . GLY B 1 242 ? -2.766 -0.914 5.543 1 79.12 242 GLY B O 1
ATOM 4126 N N . SER B 1 243 ? -4.48 -0.121 6.852 1 84.25 243 SER B N 1
ATOM 4127 C CA . SER B 1 243 ? -5.426 -0.128 5.738 1 84.25 243 SER B CA 1
ATOM 4128 C C . SER B 1 243 ? -5.812 1.291 5.336 1 84.25 243 SER B C 1
ATOM 4130 O O . SER B 1 243 ? -5.879 2.186 6.18 1 84.25 243 SER B O 1
ATOM 4132 N N . ALA B 1 244 ? -6 1.449 4.055 1 88.25 244 ALA B N 1
ATOM 4133 C CA . ALA B 1 244 ? -6.578 2.674 3.514 1 88.25 244 ALA B CA 1
ATOM 4134 C C . ALA B 1 244 ? -7.957 2.41 2.912 1 88.25 244 ALA B C 1
ATOM 4136 O O . ALA B 1 244 ? -8.18 1.363 2.301 1 88.25 244 ALA B O 1
ATOM 4137 N N . PHE B 1 245 ? -8.859 3.434 3.088 1 93.31 245 PHE B N 1
ATOM 4138 C CA . PHE B 1 245 ? -10.219 3.361 2.559 1 93.31 245 PHE B CA 1
ATOM 4139 C C . PHE B 1 245 ? -10.477 4.504 1.585 1 93.31 245 PHE B C 1
ATOM 4141 O O . PHE B 1 245 ? -10.344 5.676 1.945 1 93.31 245 PHE B O 1
ATOM 4148 N N . LEU B 1 246 ? -10.828 4.152 0.386 1 94.62 246 LEU B N 1
ATOM 4149 C CA . LEU B 1 246 ? -11.047 5.121 -0.682 1 94.62 246 LEU B CA 1
ATOM 4150 C C . LEU B 1 246 ? -12.516 5.152 -1.093 1 94.62 246 LEU B C 1
ATOM 4152 O O . LEU B 1 246 ? -13.156 4.105 -1.19 1 94.62 246 LEU B O 1
ATOM 4156 N N . ASP B 1 247 ? -13.016 6.387 -1.339 1 95.12 247 ASP B N 1
ATOM 4157 C CA . ASP B 1 247 ? -14.438 6.473 -1.662 1 95.12 247 ASP B CA 1
ATOM 4158 C C . ASP B 1 247 ? -14.703 7.555 -2.703 1 95.12 247 ASP B C 1
ATOM 4160 O O . ASP B 1 247 ? -15.852 7.816 -3.059 1 95.12 247 ASP B O 1
ATOM 4164 N N . ALA B 1 248 ? -13.688 8.234 -3.129 1 93.88 248 ALA B N 1
ATOM 4165 C CA . ALA B 1 248 ? -13.883 9.203 -4.207 1 93.88 248 ALA B CA 1
ATOM 4166 C C . ALA B 1 248 ? -14.367 8.516 -5.48 1 93.88 248 ALA B C 1
ATOM 4168 O O . ALA B 1 248 ? -13.836 7.473 -5.871 1 93.88 248 ALA B O 1
ATOM 4169 N N . GLU B 1 249 ? -15.297 9.102 -6.145 1 94.25 249 GLU B N 1
ATOM 4170 C CA . GLU B 1 249 ? -15.977 8.469 -7.27 1 94.25 249 GLU B CA 1
ATOM 4171 C C . GLU B 1 249 ? -14.984 8.086 -8.367 1 94.25 249 GLU B C 1
ATOM 4173 O O . GLU B 1 249 ? -15.078 7 -8.945 1 94.25 249 GLU B O 1
ATOM 4178 N N . THR B 1 250 ? -14.086 8.969 -8.656 1 94.31 250 THR B N 1
ATOM 4179 C CA . THR B 1 250 ? -13.117 8.711 -9.711 1 94.31 250 THR B CA 1
ATOM 4180 C C . THR B 1 250 ? -12.266 7.484 -9.383 1 94.31 250 THR B C 1
ATOM 4182 O O . THR B 1 250 ? -12.031 6.633 -10.242 1 94.31 250 THR B O 1
ATOM 4185 N N . ARG B 1 251 ? -11.844 7.395 -8.156 1 94.19 251 ARG B N 1
ATOM 4186 C CA . ARG B 1 251 ? -11.047 6.25 -7.723 1 94.19 251 ARG B CA 1
ATOM 4187 C C . ARG B 1 251 ? -11.859 4.965 -7.77 1 94.19 251 ARG B C 1
ATOM 4189 O O . ARG B 1 251 ? -11.367 3.926 -8.211 1 94.19 251 ARG B O 1
ATOM 4196 N N . LEU B 1 252 ? -13.062 5.062 -7.355 1 96.81 252 LEU B N 1
ATOM 4197 C CA . LEU B 1 252 ? -13.938 3.896 -7.391 1 96.81 252 LEU B CA 1
ATOM 4198 C C . LEU B 1 252 ? -14.125 3.398 -8.82 1 96.81 252 LEU B C 1
ATOM 4200 O O . LEU B 1 252 ? -14.047 2.193 -9.078 1 96.81 252 LEU B O 1
ATOM 4204 N N . ALA B 1 253 ? -14.336 4.312 -9.727 1 96.94 253 ALA B N 1
ATOM 4205 C CA . ALA B 1 253 ? -14.492 3.951 -11.133 1 96.94 253 ALA B CA 1
ATOM 4206 C C . ALA B 1 253 ? -13.242 3.262 -11.664 1 96.94 253 ALA B C 1
ATOM 4208 O O . ALA B 1 253 ? -13.336 2.266 -12.391 1 96.94 253 ALA B O 1
ATOM 4209 N N . ASN B 1 254 ? -12.125 3.768 -11.328 1 95.88 254 ASN B N 1
ATOM 4210 C CA . ASN B 1 254 ? -10.859 3.174 -11.758 1 95.88 254 ASN B CA 1
ATOM 4211 C C . ASN B 1 254 ? -10.695 1.757 -11.211 1 95.88 254 ASN B C 1
ATOM 4213 O O . ASN B 1 254 ? -10.312 0.846 -11.953 1 95.88 254 ASN B O 1
ATOM 4217 N N . TYR B 1 255 ? -10.992 1.572 -9.969 1 96.94 255 TYR B N 1
ATOM 4218 C CA . TYR B 1 255 ? -10.812 0.259 -9.359 1 96.94 255 TYR B CA 1
ATOM 4219 C C . TYR B 1 255 ? -11.836 -0.738 -9.906 1 96.94 255 TYR B C 1
ATOM 4221 O O . TYR B 1 255 ? -11.539 -1.928 -10.039 1 96.94 255 TYR B O 1
ATOM 4229 N N . ARG B 1 256 ? -13.039 -0.279 -10.211 1 97.5 256 ARG B N 1
ATOM 4230 C CA . ARG B 1 256 ? -13.984 -1.153 -10.898 1 97.5 256 ARG B CA 1
ATOM 4231 C C . ARG B 1 256 ? -13.422 -1.626 -12.234 1 97.5 256 ARG B C 1
ATOM 4233 O O . ARG B 1 256 ? -13.492 -2.812 -12.562 1 97.5 256 ARG B O 1
ATOM 4240 N N . ALA B 1 257 ? -12.844 -0.683 -12.914 1 97.38 257 ALA B N 1
ATOM 4241 C CA . ALA B 1 257 ? -12.258 -1.018 -14.211 1 97.38 257 ALA B CA 1
ATOM 4242 C C . ALA B 1 257 ? -11.086 -1.979 -14.047 1 97.38 257 ALA B C 1
ATOM 4244 O O . ALA B 1 257 ? -10.914 -2.908 -14.844 1 97.38 257 ALA B O 1
ATOM 4245 N N . VAL B 1 258 ? -10.289 -1.754 -13.062 1 96.81 258 VAL B N 1
ATOM 4246 C CA . VAL B 1 258 ? -9.18 -2.645 -12.758 1 96.81 258 VAL B CA 1
ATOM 4247 C C . VAL B 1 258 ? -9.703 -4.059 -12.5 1 96.81 258 VAL B C 1
ATOM 4249 O O . VAL B 1 258 ? -9.219 -5.02 -13.109 1 96.81 258 VAL B O 1
ATOM 4252 N N . LEU B 1 259 ? -10.68 -4.168 -11.695 1 97.75 259 LEU B N 1
ATOM 4253 C CA . LEU B 1 259 ? -11.227 -5.469 -11.328 1 97.75 259 LEU B CA 1
ATOM 4254 C C . LEU B 1 259 ? -11.844 -6.16 -12.539 1 97.75 259 LEU B C 1
ATOM 4256 O O . LEU B 1 259 ? -11.711 -7.379 -12.695 1 97.75 259 LEU B O 1
ATOM 4260 N N . ASP B 1 260 ? -12.508 -5.383 -13.359 1 97.94 260 ASP B N 1
ATOM 4261 C CA . ASP B 1 260 ? -13.078 -5.949 -14.57 1 97.94 260 ASP B CA 1
ATOM 4262 C C . ASP B 1 260 ? -11.992 -6.539 -15.469 1 97.94 260 ASP B C 1
ATOM 4264 O O . ASP B 1 260 ? -12.133 -7.656 -15.969 1 97.94 260 ASP B O 1
ATOM 4268 N N . ARG B 1 261 ? -10.93 -5.824 -15.602 1 97.19 261 ARG B N 1
ATOM 4269 C CA . ARG B 1 261 ? -9.828 -6.277 -16.453 1 97.19 261 ARG B CA 1
ATOM 4270 C C . ARG B 1 261 ? -9.156 -7.512 -15.859 1 97.19 261 ARG B C 1
ATOM 4272 O O . ARG B 1 261 ? -8.797 -8.438 -16.594 1 97.19 261 ARG B O 1
ATOM 4279 N N . VAL B 1 262 ? -8.977 -7.496 -14.586 1 97.81 262 VAL B N 1
ATOM 4280 C CA . VAL B 1 262 ? -8.375 -8.648 -13.922 1 97.81 262 VAL B CA 1
ATOM 4281 C C . VAL B 1 262 ? -9.289 -9.859 -14.062 1 97.81 262 VAL B C 1
ATOM 4283 O O . VAL B 1 262 ? -8.82 -10.969 -14.336 1 97.81 262 VAL B O 1
ATOM 4286 N N . GLU B 1 263 ? -10.539 -9.656 -13.891 1 97.88 263 GLU B N 1
ATOM 4287 C CA . GLU B 1 263 ? -11.508 -10.742 -14.008 1 97.88 263 GLU B CA 1
ATOM 4288 C C . GLU B 1 263 ? -11.508 -11.336 -15.414 1 97.88 263 GLU B C 1
ATOM 4290 O O . GLU B 1 263 ? -11.641 -12.547 -15.586 1 97.88 263 GLU B O 1
ATOM 4295 N N . GLU B 1 264 ? -11.312 -10.492 -16.375 1 97.06 264 GLU B N 1
ATOM 4296 C CA . GLU B 1 264 ? -11.25 -10.945 -17.766 1 97.06 264 GLU B CA 1
ATOM 4297 C C . GLU B 1 264 ? -10.047 -11.859 -18 1 97.06 264 GLU B C 1
ATOM 4299 O O . GLU B 1 264 ? -10.07 -12.719 -18.891 1 97.06 264 GLU B O 1
ATOM 4304 N N . ARG B 1 265 ? -9.07 -11.688 -17.219 1 95.81 265 ARG B N 1
ATOM 4305 C CA . ARG B 1 265 ? -7.836 -12.445 -17.344 1 95.81 265 ARG B CA 1
ATOM 4306 C C . ARG B 1 265 ? -7.836 -13.664 -16.438 1 95.81 265 ARG B C 1
ATOM 4308 O O . ARG B 1 265 ? -6.859 -14.422 -16.391 1 95.81 265 ARG B O 1
ATOM 4315 N N . SER B 1 266 ? -8.891 -13.844 -15.742 1 98.19 266 SER B N 1
ATOM 4316 C CA . SER B 1 266 ? -8.992 -14.945 -14.789 1 98.19 266 SER B CA 1
ATOM 4317 C C . SER B 1 266 ? -9.703 -16.141 -15.414 1 98.19 266 SER B C 1
ATOM 4319 O O . SER B 1 266 ? -10.453 -15.992 -16.391 1 98.19 266 SER B O 1
ATOM 4321 N N . LEU B 1 267 ? -9.453 -17.266 -14.906 1 98.56 267 LEU B N 1
ATOM 4322 C CA . LEU B 1 267 ? -10.148 -18.484 -15.328 1 98.56 267 LEU B CA 1
ATOM 4323 C C . LEU B 1 267 ? -11.609 -18.438 -14.906 1 98.56 267 LEU B C 1
ATOM 4325 O O . LEU B 1 267 ? -11.961 -17.812 -13.906 1 98.56 267 LEU B O 1
ATOM 4329 N N . ALA B 1 268 ? -12.469 -19.109 -15.688 1 98.31 268 ALA B N 1
ATOM 4330 C CA . ALA B 1 268 ? -13.859 -19.297 -15.281 1 98.31 268 ALA B CA 1
ATOM 4331 C C . ALA B 1 268 ? -13.953 -20.094 -13.977 1 98.31 268 ALA B C 1
ATOM 4333 O O . ALA B 1 268 ? -13.008 -20.797 -13.602 1 98.31 268 ALA B O 1
ATOM 4334 N N . PRO B 1 269 ? -15.047 -19.969 -13.234 1 98.12 269 PRO B N 1
ATOM 4335 C CA . PRO B 1 269 ? -15.164 -20.609 -11.922 1 98.12 269 PRO B CA 1
ATOM 4336 C C . PRO B 1 269 ? -14.875 -22.109 -11.969 1 98.12 269 PRO B C 1
ATOM 4338 O O . PRO B 1 269 ? -14.148 -22.625 -11.117 1 98.12 269 PRO B O 1
ATOM 4341 N N . GLY B 1 270 ? -15.43 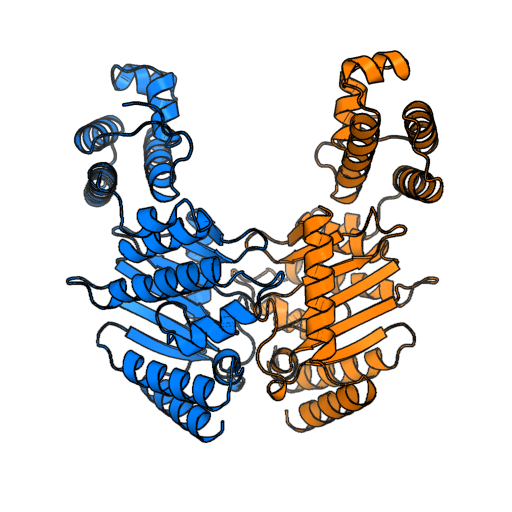-22.812 -12.961 1 98.25 270 GLY B N 1
ATOM 4342 C CA . GLY B 1 270 ? -15.172 -24.234 -13.086 1 98.25 270 GLY B CA 1
ATOM 4343 C C . GLY B 1 270 ? -13.703 -24.562 -13.297 1 98.25 270 GLY B C 1
ATOM 4344 O O . GLY B 1 270 ? -13.148 -25.422 -12.602 1 98.25 270 GLY B O 1
ATOM 4345 N N . GLN B 1 271 ? -13.039 -23.891 -14.227 1 98.56 271 GLN B N 1
ATOM 4346 C CA . GLN B 1 271 ? -11.617 -24.078 -14.492 1 98.56 271 GLN B CA 1
ATOM 4347 C C . GLN B 1 271 ? -10.773 -23.688 -13.281 1 98.56 271 GLN B C 1
ATOM 4349 O O . GLN B 1 271 ? -9.703 -24.25 -13.047 1 98.56 271 GLN B O 1
ATOM 4354 N N . SER B 1 272 ? -11.25 -22.672 -12.562 1 98.69 272 SER B N 1
ATOM 4355 C CA . SER B 1 272 ? -10.555 -22.25 -11.352 1 98.69 272 SER B CA 1
ATOM 4356 C C . SER B 1 272 ? -10.531 -23.359 -10.305 1 98.69 272 SER B C 1
ATOM 4358 O O . SER B 1 272 ? -9.5 -23.609 -9.68 1 98.69 272 SER B O 1
ATOM 4360 N N . ARG B 1 273 ? -11.633 -24 -10.141 1 98.38 273 ARG B N 1
ATOM 4361 C CA . ARG B 1 273 ? -11.695 -25.109 -9.195 1 98.38 273 ARG B CA 1
ATOM 4362 C C . ARG B 1 273 ? -10.75 -26.234 -9.602 1 98.38 273 ARG B C 1
ATOM 4364 O O . ARG B 1 273 ? -10.055 -26.797 -8.758 1 98.38 27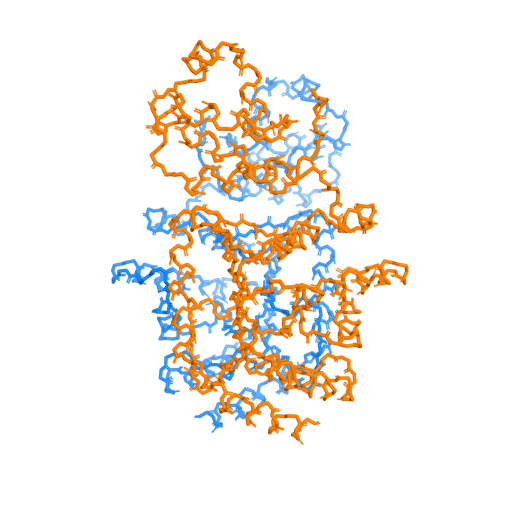3 ARG B O 1
ATOM 4371 N N . ASP B 1 274 ? -10.734 -26.531 -10.922 1 98.5 274 ASP B N 1
ATOM 4372 C CA . ASP B 1 274 ? -9.812 -27.531 -11.43 1 98.5 274 ASP B CA 1
ATOM 4373 C C . ASP B 1 274 ? -8.359 -27.141 -11.156 1 98.5 274 ASP B C 1
ATOM 4375 O O . ASP B 1 274 ? -7.547 -27.969 -10.75 1 98.5 274 ASP B O 1
ATOM 4379 N N . PHE B 1 275 ? -8.117 -25.906 -11.391 1 98.5 275 PHE B N 1
ATOM 4380 C CA . PHE B 1 275 ? -6.773 -25.359 -11.195 1 98.5 275 PHE B CA 1
ATOM 4381 C C . PHE B 1 275 ? -6.34 -25.484 -9.742 1 98.5 275 PHE B C 1
ATOM 4383 O O . PHE B 1 275 ? -5.211 -25.891 -9.453 1 98.5 275 PHE B O 1
ATOM 4390 N N . ILE B 1 276 ? -7.211 -25.094 -8.812 1 98.5 276 ILE B N 1
ATOM 4391 C CA . ILE B 1 276 ? -6.934 -25.188 -7.383 1 98.5 276 ILE B CA 1
ATOM 4392 C C . ILE B 1 276 ? -6.66 -26.641 -6.996 1 98.5 276 ILE B C 1
ATOM 4394 O O . ILE B 1 276 ? -5.699 -26.922 -6.273 1 98.5 276 ILE B O 1
ATOM 4398 N N . LEU B 1 277 ? -7.512 -27.516 -7.484 1 98.12 277 LEU B N 1
ATOM 4399 C CA . LEU B 1 277 ? -7.359 -28.922 -7.176 1 98.12 277 LEU B CA 1
ATOM 4400 C C . LEU B 1 277 ? -6.016 -29.453 -7.676 1 98.12 277 LEU B C 1
ATOM 4402 O O . LEU B 1 277 ? -5.312 -30.156 -6.949 1 98.12 277 LEU B O 1
ATOM 4406 N N . GLU B 1 278 ? -5.684 -29.125 -8.859 1 97.94 278 GLU B N 1
ATOM 4407 C CA . GLU B 1 278 ? -4.41 -29.547 -9.43 1 97.94 278 GLU B CA 1
ATOM 4408 C C . GLU B 1 278 ? -3.234 -29 -8.625 1 97.94 278 GLU B C 1
ATOM 4410 O O . GLU B 1 278 ? -2.268 -29.734 -8.367 1 97.94 278 GLU B O 1
ATOM 4415 N N . THR B 1 279 ? -3.342 -27.734 -8.266 1 97.19 279 THR B N 1
ATOM 4416 C CA . THR B 1 279 ? -2.283 -27.125 -7.477 1 97.19 279 THR B CA 1
ATOM 4417 C C . THR B 1 279 ? -2.152 -27.812 -6.121 1 97.19 279 THR B C 1
ATOM 4419 O O . THR B 1 279 ? -1.04 -28.062 -5.648 1 97.19 279 THR B O 1
ATOM 4422 N N . ALA B 1 280 ? -3.293 -28.109 -5.488 1 96.25 280 ALA B N 1
ATOM 4423 C CA . ALA B 1 280 ? -3.295 -28.797 -4.199 1 96.25 280 ALA B CA 1
ATOM 4424 C C . ALA B 1 280 ? -2.594 -30.156 -4.301 1 96.25 280 ALA B C 1
ATOM 4426 O O . ALA B 1 280 ? -1.865 -30.547 -3.387 1 96.25 280 ALA B O 1
ATOM 4427 N N . ARG B 1 281 ? -2.707 -30.797 -5.422 1 94.19 281 ARG B N 1
ATOM 4428 C CA . ARG B 1 281 ? -2.123 -32.125 -5.633 1 94.19 281 ARG B CA 1
ATOM 4429 C C . ARG B 1 281 ? -0.619 -32 -5.867 1 94.19 281 ARG B C 1
ATOM 4431 O O . ARG B 1 281 ? 0.117 -32.969 -5.609 1 94.19 281 ARG B O 1
ATOM 4438 N N . GLN B 1 282 ? -0.215 -30.906 -6.391 1 91.31 282 GLN B N 1
ATOM 4439 C CA . GLN B 1 282 ? 1.196 -30.703 -6.699 1 91.31 282 GLN B CA 1
ATOM 4440 C C . GLN B 1 282 ? 1.975 -30.281 -5.461 1 91.31 282 GLN B C 1
ATOM 4442 O O . GLN B 1 282 ? 3.205 -30.359 -5.434 1 91.31 282 GLN B O 1
ATOM 4447 N N . LEU B 1 283 ? 1.276 -29.672 -4.562 1 86.38 283 LEU B N 1
ATOM 4448 C CA . LEU B 1 283 ? 1.967 -29.234 -3.357 1 86.38 283 LEU B CA 1
ATOM 4449 C C . LEU B 1 283 ? 2.383 -30.406 -2.494 1 86.38 283 LEU B C 1
ATOM 4451 O O . LEU B 1 283 ? 3.447 -30.391 -1.872 1 86.38 283 LEU B O 1
#

InterPro domains:
  IPR001387 Cro/C1-type, helix-turn-helix domain [PS50943] (18-73)
  IPR001387 Cro/C1-type, helix-turn-helix domain [SM00530] (17-72)
  IPR001387 Cro/C1-type, helix-turn-helix domain [cd00093] (15-68)
  IPR010982 Lambda repressor-like, DNA-binding domain superfamily [G3DSA:1.10.260.40] (4-83)
  IPR010982 Lambda repressor-like, DNA-binding domain superfamily [SSF47413] (11-69)
  IPR043917 Domain of unknown function DUF5753 [PF19054] (101-277)

Organism: Streptomyces mobaraensis (NCBI:txid35621)

Foldseek 3Di:
DAWDPDAAPLLQLLLCVLVVLCVVLVHDLCRLCVLLVHDSVVSNCSSRSRDADALVVLLVSNVSSPPPDVLVSNQSNVSRHPPDDDPLVVCVVQDDSQLSNVLVLQLQFQEKEKEEEAADDLLQADLLQLLLVQCVDVPGDDPVSSVSSSVSSPVSNCLCVDPNHHQYEYEYEVNNLQRDRDDLVRSLVSLVSVLVVCPDPRYHYWYQYCVLPDAPPNPWMKMWTHHSDNQPIWIWTADPVGIDIDRPPVVNVVVVVRSVGSVVSTDGRVVRSVVSVVSSVVD/DAWDPDAAPLLQVLLCVLVVLCVVLVHDLCRLCVLLVHDSVVSVCSSRSRDADALVVLLVSNVSSPPPDVLVSNQSNVSRHPPDDDPLVVCVVQDDSQLSNVLVLQLQFQEKEKEEAAADDLLQADLLQLLLVQCVDVVGDDPVSSVSSSVSSPVSNCLCVDPNHHQYEYEYEVNNLQDDRDDLVRSLVSLVSVLVVCPDPRYHYWYQYCVLPDAPPNPWMKMWTHHSDNQPIWIWTADPVGIDIDRPPVVNVVVVVRSVGSVVSTDGRVVRSVVSVVSSVVD

Nearest PDB structures (foldseek):
  2b5a-assembly1_A  TM=7.797E-01  e=5.234E-03  [Bacillus] caldolyticus
  3f52-assembly1_E  TM=7.611E-01  e=5.799E-03  Corynebacterium glutamicum
  3f52-assembly1_A  TM=7.761E-01  e=1.884E-02  Corynebacterium glutamicum
  4i6u-assembly1_A  TM=7.404E-01  e=3.667E-02  Enterobacter sp. RFL1396
  3f51-assembly1_A  TM=7.709E-01  e=4.738E-02  Corynebacterium glutamicum

Sequence (566 aa):
MPPRKVPTARQRRLGSELRKMREHAGLTLGEAATLLSTDRTGISNTESGRFGVSGQRVRTWASHYGCPDPAYIDALAGMAEERGRGWWEDYRNDLSAGVLDLAELEHHARTLRAVQIMHMPGLLQTEDYARAVFEEAVPPVSPAVLRRRLSHRLRRRDVLDRHDPPVCTFLIHEAALRLRFGSRKVATTQLFHLLEQSERDNVTVRIIPFSAGGFPNAGSSTLYVGGPVPQLDTVQTDTPNGSAFLDAETRLANYRAVLDRVEERSLAPGQSRDFILETARQLMPPRKVPTARQRRLGSELRKMREHAGLTLGEAATLLSTDRTGISNTESGRFGVSGQRVRTWASHYGCPDPAYIDALAGMAEERGRGWWEDYRNDLSAGVLDLAELEHHARTLRAVQIMHMPGLLQTEDYARAVFEEAVPPVSPAVLRRRLSHRLRRRDVLDRHDPPVCTFLIHEAALRLRFGSRKVATTQLFHLLEQSERDNVTVRIIPFSAGGFPNAGSSTLYVGGPVPQLDTVQTDTPNGSAFLDAETRLANYRAVLDRVEERSLAPGQSRDFILETARQL

Secondary structure (DSSP, 8-state):
-PPPSS--HHHHHHHHHHHHHHHHTT--HHHHHHHHTS-HHHHHHHHTTSS---HHHHHHHHHHHT---HHHHHHHHHHHH--SPPGGGGGTTTS-HHHHHHHHHHHT-SEEEEEESSS--GGG--HHHHHHHHTT-SSPPPHHHHHHHHHHHHHHGGGGGSSSPPEEEEEEEHHHHH---S-HHHHHHHHHHHHHHTTSTTEEEEEE-GGG---TTTT--EEEEE-SSGGG-EEEEEETTEEEEE--HHHHHHHHHHHHHHHHTSPPHHHHHHHHHHHHHH-/-PPPSS--HHHHHHHHHHHHHHHHTT--HHHHHHHHTS-HHHHHHHHTTSS---HHHHHHHHHHHT---HHHHHHHHHHHH--S--GGGGGTTTS-HHHHHHHHHHHT-SEEEEEESSS--GGG--HHHHHHHHTT-SSPPPHHHHHHHHHHHHHHGGGGGSSSPPEEEEEEEHHHHHS--S-HHHHHHHHHHHHHHTTSTTEEEEEE-GGG---TTTT--EEEEE-SSGGG-EEEEEETTEEEEE--HHHHHHHHHHHHHHHHTSPPHHHHHHHHHHHHHH-